Protein AF-A0A255T5R3-F1 (afdb_monomer_lite)

Radius of gyration: 58.47 Å; chains: 1; bounding box: 86×61×222 Å

Sequence (397 aa):
MGFFGFKSSKEVEEEKQRAAEQAKREVIQQNYTNLSNLSKGSQVNFAIPFFDVFDPRLQDYGVPVSVHGTIVYSIEDMDLFHSVNKNEAFSDETFQQKLRGTVTKFVKGVVTNAPTDAQIPVVQLERKILEISNLIQQYVKPQVEQLFGITVRQLDITRMNIDKESRGYRELKALTADLERERVMAQHNAQISNFNLQNDLNQEQLKMQSTLNLDTMKRQQEMQLGGQEQIQDMNLENQRETMRIQREEMQRASRLQTEQTFLGAHQANLSAGVLNNATDNGINAFRQQTQMGASMGLGAAPQMPGMGGAPQMPGMQMKQATPQVSYMVGVNGQQAGPFDWNQLQQLVSQGQLTQQTYVWKQGMPNWAFAGQVQELQPLFMNAAPPQMPGMPPMPGV

Foldseek 3Di:
DDDPDDDDPVRVVVVVVVVVVVVVVVLVVVVVVVLVVLQVKDKAKAKAAWDFAAAPVGRPFTWTKIFIKMWIWHQPDPPLLCVLVVPDSDDVVVVSVVLRVLLNVLLVVLRNCCCPPVVDQPLCCQVPQVVSLVSSCVRVQVVSCNNRVIHTPDIHTPDMDIPCVGPRNVVSVVVVVVVVVVVVVVVVVVVVVVVVVVVVVVVVVVVVVVVVVVVVVVVVVVVVVVVVVVVVVVVVVVVVVVVVVVVVVVVVVVVVVVVVVVVVVVVVVVPPPDDDDDDDDDDDDDDDDDDDDDDDDDDDDDDDDDDDDDDDDPDPDPPPPPPQWFKWWQFPNDIDDSDGPVRLLVCLQVVRQDQQIWMDTPPDPDTDRLVPPPVNVVSHVPRDPDDPDDDDDDDDD

pLDDT: mean 75.39, std 18.92, range [32.25, 95.31]

Secondary structure (DSSP, 8-state):
--------HHHHHHHHHHHHHHHHHHHHHHHHHHHHHHTT-EEEEEEEEEEEEEETTEEEEEEEEEEEEEEEEE---HHHHHHHTTTS---HHHHHHHHHHHHHHHHHHHHHHHHHHS---GGGTTT-HHHHHHHHHHHHHHHHHHHHT-EEEEEEEEEEEE-TTSHHHHHHHHHHHHHHHHHHHHHHHHHHHHHHHHHHHHHHHHHHHHHHHHHHHHHHHHHHHHHHHHHHHHHHHHHHHHHHHHHHHHHHHHHHHHHHHHHHHHHHHHTTTS--------------------------------------PPP-----------EEEEETTEEEEEE-HHHHHHHHHTTSS-TTSEEEETT-SS-EEGGG-GGGHHHHHSPPPPPPPPPPPPPP-

Structure (mmCIF, N/CA/C/O backbone):
data_AF-A0A255T5R3-F1
#
_entry.id   AF-A0A255T5R3-F1
#
loop_
_atom_site.group_PDB
_atom_site.id
_atom_site.type_symbol
_atom_site.label_atom_id
_atom_site.label_alt_id
_atom_site.label_comp_id
_atom_site.label_asym_id
_atom_site.label_entity_id
_atom_site.label_seq_id
_atom_site.pdbx_PDB_ins_code
_atom_site.Cartn_x
_atom_site.Cartn_y
_atom_site.Cartn_z
_atom_site.occupancy
_atom_site.B_iso_or_equiv
_atom_site.auth_seq_id
_atom_site.auth_comp_id
_atom_site.auth_asym_id
_atom_site.auth_atom_id
_atom_site.pdbx_PDB_model_num
ATOM 1 N N . MET A 1 1 ? -40.273 9.808 77.978 1.00 41.47 1 MET A N 1
ATOM 2 C CA . MET A 1 1 ? -40.564 8.429 77.534 1.00 41.47 1 MET A CA 1
ATOM 3 C C . MET A 1 1 ? -40.669 8.437 76.018 1.00 41.47 1 MET A C 1
ATOM 5 O O . MET A 1 1 ? -41.679 8.888 75.497 1.00 41.47 1 MET A O 1
ATOM 9 N N . GLY A 1 2 ? -39.600 8.058 75.315 1.00 43.91 2 GLY A N 1
ATOM 10 C CA . GLY A 1 2 ? -39.631 7.886 73.861 1.00 43.91 2 GLY A CA 1
ATOM 11 C C . GLY A 1 2 ? -40.137 6.485 73.541 1.00 43.91 2 GLY A C 1
ATOM 12 O O . GLY A 1 2 ? -39.499 5.508 73.926 1.00 43.91 2 GLY A O 1
ATOM 13 N N . PHE A 1 3 ? -41.300 6.389 72.903 1.00 44.16 3 PHE A N 1
ATOM 14 C CA . PHE A 1 3 ? -41.870 5.130 72.433 1.00 44.16 3 PHE A CA 1
ATOM 15 C C . PHE A 1 3 ? -41.009 4.590 71.281 1.00 44.16 3 PHE A C 1
ATOM 17 O O . PHE A 1 3 ? -41.102 5.064 70.152 1.00 44.16 3 PHE A O 1
ATOM 24 N N . PHE A 1 4 ? -40.149 3.612 71.571 1.00 50.88 4 PHE A N 1
ATOM 25 C CA . PHE A 1 4 ? -39.500 2.785 70.553 1.00 50.88 4 PHE A CA 1
ATOM 26 C C . PHE A 1 4 ? -40.568 1.879 69.927 1.00 50.88 4 PHE A C 1
ATOM 28 O O . PHE A 1 4 ? -40.928 0.841 70.481 1.00 50.88 4 PHE A O 1
ATOM 35 N N . GLY A 1 5 ? -41.122 2.312 68.794 1.00 50.47 5 GLY A N 1
ATOM 36 C CA . GLY A 1 5 ? -42.023 1.505 67.979 1.00 50.47 5 GLY A CA 1
ATOM 37 C C . GLY A 1 5 ? -41.254 0.357 67.332 1.00 50.47 5 GLY A C 1
ATOM 38 O O . GLY A 1 5 ? -40.538 0.559 66.354 1.00 50.47 5 GLY A O 1
ATOM 39 N N . PHE A 1 6 ? -41.386 -0.847 67.885 1.00 57.34 6 PHE A N 1
ATOM 40 C CA . PHE A 1 6 ? -40.945 -2.072 67.226 1.00 57.34 6 PHE A CA 1
ATOM 41 C C . PHE A 1 6 ? -41.827 -2.293 65.989 1.00 57.34 6 PHE A C 1
ATOM 43 O O . PHE A 1 6 ? -42.991 -2.667 66.119 1.00 57.34 6 PHE A O 1
ATOM 50 N N . LYS A 1 7 ? -41.284 -2.022 64.795 1.00 60.62 7 LYS A N 1
ATOM 51 C CA . LYS A 1 7 ? -41.927 -2.367 63.517 1.00 60.62 7 LYS A CA 1
ATOM 52 C C . LYS A 1 7 ? -42.211 -3.873 63.480 1.00 60.62 7 LYS A C 1
ATOM 54 O O . LYS A 1 7 ? -41.369 -4.678 63.884 1.00 60.62 7 LYS A O 1
ATOM 59 N N . SER A 1 8 ? -43.391 -4.255 62.998 1.00 67.06 8 SER A N 1
ATOM 60 C CA . SER A 1 8 ? -43.783 -5.663 62.853 1.00 67.06 8 SER A CA 1
ATOM 61 C C . SER A 1 8 ? -42.854 -6.381 61.866 1.00 67.06 8 SER A C 1
ATOM 63 O O . SER A 1 8 ? -42.450 -5.781 60.870 1.00 67.06 8 SER A O 1
ATOM 65 N N . SER A 1 9 ? -42.544 -7.672 62.076 1.00 66.56 9 SER A N 1
ATOM 66 C CA . SER A 1 9 ? -41.743 -8.455 61.107 1.00 66.56 9 SER A CA 1
ATOM 67 C C . SER A 1 9 ? -42.295 -8.345 59.683 1.00 66.56 9 SER A C 1
ATOM 69 O O . SER A 1 9 ? -41.513 -8.223 58.749 1.00 66.56 9 SER A O 1
ATOM 71 N N . LYS A 1 10 ? -43.625 -8.266 59.524 1.00 69.44 10 LYS A N 1
ATOM 72 C CA . LYS A 1 10 ? -44.274 -8.072 58.218 1.00 69.44 10 LYS A CA 1
ATOM 73 C C . LYS A 1 10 ? -44.004 -6.698 57.593 1.00 69.44 10 LYS A C 1
ATOM 75 O O . LYS A 1 10 ? -43.832 -6.617 56.384 1.00 69.44 10 LYS A O 1
ATOM 80 N N . GLU A 1 11 ? -43.930 -5.631 58.391 1.00 71.50 11 GLU A N 1
ATOM 81 C CA . GLU A 1 11 ? -43.608 -4.284 57.890 1.00 71.50 11 GLU A CA 1
ATOM 82 C C . GLU A 1 11 ? -42.143 -4.174 57.469 1.00 71.50 11 GLU A C 1
ATOM 84 O O . GLU A 1 11 ? -41.847 -3.565 56.447 1.00 71.50 11 GLU A O 1
ATOM 89 N N . VAL A 1 12 ? -41.225 -4.796 58.216 1.00 73.31 12 VAL A N 1
ATOM 90 C CA . VAL A 1 12 ? -39.796 -4.836 57.856 1.00 73.31 12 VAL A CA 1
ATOM 91 C C . VAL A 1 12 ? -39.578 -5.639 56.569 1.00 73.31 12 VAL A C 1
ATOM 93 O O . VAL A 1 12 ? -38.708 -5.304 55.765 1.00 73.31 12 VAL A O 1
ATOM 96 N N . GLU A 1 13 ? -40.367 -6.691 56.354 1.00 73.62 13 GLU A N 1
ATOM 97 C CA . GLU A 1 13 ? -40.301 -7.524 55.152 1.00 73.62 13 GLU A CA 1
ATOM 98 C C . GLU A 1 13 ? -40.894 -6.816 53.927 1.00 73.62 13 GLU A C 1
ATOM 100 O O . GLU A 1 13 ? -40.269 -6.823 52.867 1.00 73.62 13 GLU A O 1
ATOM 105 N N . GLU A 1 14 ? -42.023 -6.113 54.075 1.00 79.12 14 GLU A N 1
ATOM 106 C CA . GLU A 1 14 ? -42.558 -5.239 53.022 1.00 79.12 14 GLU A CA 1
ATOM 107 C C . GLU A 1 14 ? -41.619 -4.069 52.702 1.00 79.12 14 GLU A C 1
ATOM 109 O O . GLU A 1 14 ? -41.434 -3.737 51.534 1.00 79.12 14 GLU A O 1
ATOM 114 N N . GLU A 1 15 ? -40.994 -3.449 53.704 1.00 78.25 15 GLU A N 1
ATOM 115 C CA . GLU A 1 15 ? -40.035 -2.356 53.506 1.00 78.25 15 GLU A CA 1
ATOM 116 C C . GLU A 1 15 ? -38.777 -2.851 52.775 1.00 78.25 15 GLU A C 1
ATOM 118 O O . GLU A 1 15 ? -38.316 -2.198 51.839 1.00 78.25 15 GLU A O 1
ATOM 123 N N . LYS A 1 16 ? -38.279 -4.054 53.103 1.00 76.19 16 LYS A N 1
ATOM 124 C CA . LYS A 1 16 ? -37.196 -4.716 52.354 1.00 76.19 16 LYS A CA 1
ATOM 125 C C . LYS A 1 16 ? -37.598 -5.073 50.925 1.00 76.19 16 LYS A C 1
ATOM 127 O O . LYS A 1 16 ? -36.781 -4.911 50.022 1.00 76.19 16 LYS A O 1
ATOM 132 N N . GLN A 1 17 ? -38.822 -5.548 50.700 1.00 77.56 17 GLN A N 1
ATOM 133 C CA . GLN A 1 17 ? -39.311 -5.869 49.356 1.00 77.56 17 GLN A CA 1
ATOM 134 C C . GLN A 1 17 ? -39.477 -4.607 48.505 1.00 77.56 17 GLN A C 1
ATOM 136 O O . GLN A 1 17 ? -39.008 -4.585 47.370 1.00 77.56 17 GLN A O 1
ATOM 141 N N . ARG A 1 18 ? -40.041 -3.529 49.065 1.00 80.50 18 ARG A N 1
ATOM 142 C CA . ARG A 1 18 ? -40.156 -2.228 48.389 1.00 80.50 18 ARG A CA 1
ATOM 143 C C . ARG A 1 18 ? -38.785 -1.613 48.115 1.00 80.50 18 ARG A C 1
ATOM 145 O O . ARG A 1 18 ? -38.578 -1.112 47.017 1.00 80.50 18 ARG A O 1
ATOM 152 N N . ALA A 1 19 ? -37.837 -1.709 49.048 1.00 77.75 19 ALA A N 1
ATOM 153 C CA . ALA A 1 19 ? -36.460 -1.258 48.839 1.00 77.75 19 ALA A CA 1
ATOM 154 C C . ALA A 1 19 ? -35.737 -2.085 47.763 1.00 77.75 19 ALA A C 1
ATOM 156 O O . ALA A 1 19 ? -35.047 -1.525 46.917 1.00 77.75 19 ALA A O 1
ATOM 157 N N . ALA A 1 20 ? -35.928 -3.408 47.735 1.00 73.62 20 ALA A N 1
ATOM 158 C CA . ALA A 1 20 ? -35.372 -4.271 46.693 1.00 73.62 20 ALA A CA 1
ATOM 159 C C . ALA A 1 20 ? -36.004 -4.001 45.317 1.00 73.62 20 ALA A C 1
ATOM 161 O O . ALA A 1 20 ? -35.318 -4.056 44.298 1.00 73.62 20 ALA A O 1
ATOM 162 N N . GLU A 1 21 ? -37.301 -3.698 45.267 1.00 77.38 21 GLU A N 1
ATOM 163 C CA . GLU A 1 21 ? -38.002 -3.352 44.031 1.00 77.38 21 GLU A CA 1
ATOM 164 C C . GLU A 1 21 ? -37.617 -1.952 43.529 1.00 77.38 21 GLU A C 1
ATOM 166 O O . GLU A 1 21 ? -37.413 -1.770 42.331 1.00 77.38 21 GLU A O 1
ATOM 171 N N . GLN A 1 22 ? -37.435 -0.985 44.432 1.00 77.62 22 GLN A N 1
ATOM 172 C CA . GLN A 1 22 ? -36.898 0.341 44.119 1.00 77.62 22 GLN A CA 1
ATOM 173 C C . GLN A 1 22 ? -35.455 0.254 43.626 1.00 77.62 22 GLN A C 1
ATOM 175 O O . GLN A 1 22 ? -35.165 0.804 42.573 1.00 77.62 22 GLN A O 1
ATOM 180 N N . ALA A 1 23 ? -34.594 -0.524 44.285 1.00 68.62 23 ALA A N 1
ATOM 181 C CA . ALA A 1 23 ? -33.227 -0.762 43.826 1.00 68.62 23 ALA A CA 1
ATOM 182 C C . ALA A 1 23 ? -33.202 -1.443 42.448 1.00 68.62 23 ALA A C 1
ATOM 184 O O . ALA A 1 23 ? -32.437 -1.046 41.575 1.00 68.62 23 ALA A O 1
ATOM 185 N N . LYS A 1 24 ? -34.082 -2.425 42.195 1.00 69.75 24 LYS A N 1
ATOM 186 C CA . LYS A 1 24 ? -34.237 -3.018 40.855 1.00 69.75 24 LYS A CA 1
ATOM 187 C C . LYS A 1 24 ? -34.672 -1.980 39.822 1.00 69.75 24 LYS A C 1
ATOM 189 O O . LYS A 1 24 ? -34.120 -1.964 38.728 1.00 69.75 24 LYS A O 1
ATOM 194 N N . ARG A 1 25 ? -35.642 -1.120 40.147 1.00 73.25 25 ARG A N 1
ATOM 195 C CA . ARG A 1 25 ? -36.119 -0.060 39.245 1.00 73.25 25 ARG A CA 1
ATOM 196 C C . ARG A 1 25 ? -35.052 0.999 38.995 1.00 73.25 25 ARG A C 1
ATOM 198 O O . ARG A 1 25 ? -34.895 1.391 37.849 1.00 73.25 25 ARG A O 1
ATOM 205 N N . GLU A 1 26 ? -34.292 1.401 40.007 1.00 71.12 26 GLU A N 1
ATOM 206 C CA . GLU A 1 26 ? -33.163 2.326 39.870 1.00 71.12 26 GLU A CA 1
ATOM 207 C C . GLU A 1 26 ? -32.053 1.734 39.007 1.00 71.12 26 GLU A C 1
ATOM 209 O O . GLU A 1 26 ? -31.579 2.413 38.105 1.00 71.12 26 GLU A O 1
ATOM 214 N N . VAL A 1 27 ? -31.690 0.462 39.198 1.00 66.38 27 VAL A N 1
ATOM 215 C CA . VAL A 1 27 ? -30.711 -0.229 38.340 1.00 66.38 27 VAL A CA 1
ATOM 216 C C . VAL A 1 27 ? -31.207 -0.295 36.896 1.00 66.38 27 VAL A C 1
ATOM 218 O O . VAL A 1 27 ? -30.463 0.000 35.965 1.00 66.38 27 VAL A O 1
ATOM 221 N N . ILE A 1 28 ? -32.482 -0.626 36.692 1.00 65.25 28 ILE A N 1
ATOM 222 C CA . ILE A 1 28 ? -33.109 -0.641 35.368 1.00 65.25 28 ILE A CA 1
ATOM 223 C C . ILE A 1 28 ? -33.108 0.768 34.747 1.00 65.25 28 ILE A C 1
ATOM 225 O O . ILE A 1 28 ? -32.787 0.925 33.573 1.00 65.25 28 ILE A O 1
ATOM 229 N N . GLN A 1 29 ? -33.421 1.806 35.520 1.00 63.66 29 GLN A N 1
ATOM 230 C CA . GLN A 1 29 ? -33.490 3.191 35.056 1.00 63.66 29 GLN A CA 1
ATOM 231 C C . GLN A 1 29 ? -32.097 3.775 34.776 1.00 63.66 29 GLN A C 1
ATOM 233 O O . GLN A 1 29 ? -31.914 4.463 33.772 1.00 63.66 29 GLN A O 1
ATOM 238 N N . GLN A 1 30 ? -31.094 3.443 35.591 1.00 60.41 30 GLN A N 1
ATOM 239 C CA . GLN A 1 30 ? -29.686 3.741 35.326 1.00 60.41 30 GLN A CA 1
ATOM 240 C C . GLN A 1 30 ? -29.208 3.035 34.057 1.00 60.41 30 GLN A C 1
ATOM 242 O O . GLN A 1 30 ? -28.587 3.679 33.212 1.00 60.41 30 GLN A O 1
ATOM 247 N N . ASN A 1 31 ? -29.579 1.766 33.860 1.00 59.78 31 ASN A N 1
ATOM 248 C CA . ASN A 1 31 ? -29.312 1.054 32.613 1.00 59.78 31 ASN A CA 1
ATOM 249 C C . ASN A 1 31 ? -29.943 1.784 31.419 1.00 59.78 31 ASN A C 1
ATOM 251 O O . ASN A 1 31 ? -29.229 2.099 30.475 1.00 59.78 31 ASN A O 1
ATOM 255 N N . TYR A 1 32 ? -31.224 2.165 31.473 1.00 56.28 32 TYR A N 1
ATOM 256 C CA . TYR A 1 32 ? -31.869 2.927 30.392 1.00 56.28 32 TYR A CA 1
ATOM 257 C C . TYR A 1 32 ? -31.222 4.295 30.131 1.00 56.28 32 TYR A C 1
ATOM 259 O O . TYR A 1 32 ? -31.117 4.716 28.979 1.00 56.28 32 TYR A O 1
ATOM 267 N N . THR A 1 33 ? -30.755 4.985 31.172 1.00 58.00 33 THR A N 1
ATOM 268 C CA . THR A 1 33 ? -30.115 6.303 31.037 1.00 58.00 33 THR A CA 1
ATOM 269 C C . THR A 1 33 ? -28.736 6.178 30.384 1.00 58.00 33 THR A C 1
ATOM 271 O O . THR A 1 33 ? -28.434 6.919 29.446 1.00 58.00 33 THR A O 1
ATOM 274 N N . ASN A 1 34 ? -27.937 5.189 30.795 1.00 55.66 34 ASN A N 1
ATOM 275 C CA . ASN A 1 34 ? -26.654 4.860 30.167 1.00 55.66 34 ASN A CA 1
ATOM 276 C C . ASN A 1 34 ? -26.845 4.416 28.706 1.00 55.66 34 ASN A C 1
ATOM 278 O O . ASN A 1 34 ? -26.139 4.887 27.816 1.00 55.66 34 ASN A O 1
ATOM 282 N N . LEU A 1 35 ? -27.872 3.607 28.431 1.00 54.34 35 LEU A N 1
ATOM 283 C CA . LEU A 1 35 ? -28.229 3.160 27.080 1.00 54.34 35 LEU A CA 1
ATOM 284 C C . LEU A 1 35 ? -28.692 4.322 26.180 1.00 54.34 35 LEU A C 1
ATOM 286 O O . LEU A 1 35 ? -28.415 4.323 24.981 1.00 54.34 35 LEU A O 1
ATOM 290 N N . SER A 1 36 ? -29.319 5.360 26.746 1.00 52.12 36 SER A N 1
ATOM 291 C CA . SER A 1 36 ? -29.690 6.569 25.995 1.00 52.12 36 SER A CA 1
ATOM 292 C C . SER A 1 36 ? -28.469 7.352 25.491 1.00 52.12 36 SER A C 1
ATOM 294 O O . SER A 1 36 ? -28.511 7.902 24.390 1.00 52.12 36 SER A O 1
ATOM 296 N N . ASN A 1 37 ? -27.348 7.333 26.223 1.00 51.81 37 ASN A N 1
ATOM 297 C CA . ASN A 1 37 ? -26.081 7.889 25.743 1.00 51.81 37 ASN A CA 1
ATOM 298 C C . ASN A 1 37 ? -25.418 6.982 24.688 1.00 51.81 37 ASN A C 1
ATOM 300 O O . ASN A 1 37 ? -24.871 7.509 23.721 1.00 51.81 37 ASN A O 1
ATOM 304 N N . LEU A 1 38 ? -25.555 5.649 24.787 1.00 54.16 38 LEU A N 1
ATOM 305 C CA . LEU A 1 38 ? -25.103 4.711 23.739 1.00 54.16 38 LEU A CA 1
ATOM 306 C C . LEU A 1 38 ? -25.875 4.866 22.416 1.00 54.16 38 LEU A C 1
ATOM 308 O O . LEU A 1 38 ? -25.326 4.599 21.345 1.00 54.16 38 LEU A O 1
ATOM 312 N N . SER A 1 39 ? -27.131 5.323 22.463 1.00 52.06 39 SER A N 1
ATOM 313 C CA . SER A 1 39 ? -27.951 5.548 21.261 1.00 52.06 39 SER A CA 1
ATOM 314 C C . SER A 1 39 ? -27.416 6.668 20.351 1.00 52.06 39 SER A C 1
ATOM 316 O O . SER A 1 39 ? -27.692 6.674 19.153 1.00 52.06 39 SER A O 1
ATOM 318 N N . LYS A 1 40 ? -26.594 7.589 20.883 1.00 58.75 40 LYS A N 1
ATOM 319 C CA . LYS A 1 40 ? -25.986 8.701 20.125 1.00 58.75 40 LYS A CA 1
ATOM 320 C C . LYS A 1 40 ? -24.628 8.367 19.495 1.00 58.75 40 LYS A C 1
ATOM 322 O O . LYS A 1 40 ? -24.099 9.187 18.749 1.00 58.75 40 LYS A O 1
ATOM 327 N N . GLY A 1 41 ? -24.100 7.168 19.744 1.00 69.38 41 GLY A N 1
ATOM 328 C CA . GLY A 1 41 ? -22.790 6.727 19.271 1.00 69.38 41 GLY A CA 1
ATOM 329 C C . GLY A 1 41 ? -21.752 6.754 20.391 1.00 69.38 41 GLY A C 1
ATOM 330 O O . GLY A 1 41 ? -21.313 7.820 20.814 1.00 69.38 41 GLY A O 1
ATOM 331 N N . SER A 1 42 ? -21.344 5.571 20.846 1.00 84.06 42 SER A N 1
ATOM 332 C CA . SER A 1 42 ? -20.272 5.391 21.825 1.00 84.06 42 SER A CA 1
ATOM 333 C C . SER A 1 42 ? -18.965 5.032 21.129 1.00 84.06 42 SER A C 1
ATOM 335 O O . SER A 1 42 ? -18.936 4.271 20.160 1.00 84.06 42 SER A O 1
ATOM 337 N N . GLN A 1 43 ? -17.866 5.573 21.649 1.00 87.69 43 GLN A N 1
ATOM 338 C CA . GLN A 1 43 ? -16.523 5.358 21.127 1.00 87.69 43 GLN A CA 1
ATOM 339 C C . GLN A 1 43 ? -15.711 4.493 22.092 1.00 87.69 43 GLN A C 1
ATOM 341 O O . GLN A 1 43 ? -15.598 4.806 23.275 1.00 87.69 43 GLN A O 1
ATOM 346 N N . VAL A 1 44 ? -15.080 3.437 21.576 1.00 90.69 44 VAL A N 1
ATOM 347 C CA . VAL A 1 44 ? -14.133 2.610 22.331 1.00 90.69 44 VAL A CA 1
ATOM 348 C C . VAL A 1 44 ? -12.794 2.592 21.611 1.00 90.69 44 VAL A C 1
ATOM 350 O O . VAL A 1 44 ? -12.691 2.231 20.441 1.00 90.69 44 VAL A O 1
ATOM 353 N N . ASN A 1 45 ? -11.742 2.955 22.339 1.00 92.75 45 ASN A N 1
ATOM 354 C CA . ASN A 1 45 ? -10.374 2.831 21.855 1.00 92.75 45 ASN A CA 1
ATOM 355 C C . ASN A 1 45 ? -9.839 1.436 22.188 1.00 92.75 45 ASN A C 1
ATOM 357 O O . ASN A 1 45 ? -10.068 0.912 23.286 1.00 92.75 45 ASN A O 1
ATOM 361 N N . PHE A 1 46 ? -9.107 0.848 21.248 1.00 93.81 46 PHE A N 1
ATOM 362 C CA . PHE A 1 46 ? -8.417 -0.421 21.426 1.00 93.81 46 PHE A CA 1
ATOM 363 C C . PHE A 1 46 ? -6.948 -0.285 21.023 1.00 93.81 46 PHE A C 1
ATOM 365 O O . PHE A 1 46 ? -6.575 0.492 20.142 1.00 93.81 46 PHE A O 1
ATOM 372 N N . ALA A 1 47 ? -6.101 -1.040 21.712 1.00 94.25 47 ALA A N 1
ATOM 373 C CA . ALA A 1 47 ? -4.669 -1.065 21.481 1.00 94.25 47 ALA A CA 1
ATOM 374 C C . ALA A 1 47 ? -4.195 -2.510 21.550 1.00 94.25 47 ALA A C 1
ATOM 376 O O . ALA A 1 47 ? -4.466 -3.219 22.521 1.00 94.25 47 ALA A O 1
ATOM 377 N N . ILE A 1 48 ? -3.487 -2.925 20.512 1.00 95.12 48 ILE A N 1
ATOM 378 C CA . ILE A 1 48 ? -2.856 -4.227 20.410 1.00 95.12 48 ILE A CA 1
ATOM 379 C C . ILE A 1 48 ? -1.369 -3.996 20.679 1.00 95.12 48 ILE A C 1
ATOM 381 O O . ILE A 1 48 ? -0.731 -3.272 19.905 1.00 95.12 48 ILE A O 1
ATOM 385 N N . PRO A 1 49 ? -0.818 -4.547 21.779 1.00 93.81 49 PRO A N 1
ATOM 386 C CA . PRO A 1 49 ? 0.611 -4.454 22.058 1.00 93.81 49 PRO A CA 1
ATOM 387 C C . PRO A 1 49 ? 1.405 -5.167 20.961 1.00 93.81 49 PRO A C 1
ATOM 389 O O . PRO A 1 49 ? 0.819 -5.881 20.153 1.00 93.81 49 PRO A O 1
ATOM 392 N N . PHE A 1 50 ? 2.727 -4.997 20.949 1.00 94.75 50 PHE A N 1
ATOM 393 C CA . PHE A 1 50 ? 3.583 -5.640 19.954 1.00 94.75 50 PHE A CA 1
ATOM 394 C C . PHE A 1 50 ? 3.323 -7.149 19.858 1.00 94.75 50 PHE A C 1
ATOM 396 O O . PHE A 1 50 ? 3.339 -7.865 20.861 1.00 94.75 50 PHE A O 1
ATOM 403 N N . PHE A 1 51 ? 3.065 -7.610 18.639 1.00 94.88 51 PHE A N 1
ATOM 404 C CA . PHE A 1 51 ? 2.926 -9.016 18.287 1.00 94.88 51 PHE A CA 1
ATOM 405 C C . PHE A 1 51 ? 3.652 -9.293 16.975 1.00 94.88 51 PHE A C 1
ATOM 407 O O . PHE A 1 51 ? 3.816 -8.392 16.153 1.00 94.88 51 PHE A O 1
ATOM 414 N N . ASP A 1 52 ? 4.066 -10.540 16.782 1.00 93.19 52 ASP A N 1
ATOM 415 C CA . ASP A 1 52 ? 4.833 -10.918 15.603 1.00 93.19 52 ASP A CA 1
ATOM 416 C C . ASP A 1 52 ? 3.931 -11.102 14.380 1.00 93.19 52 ASP A C 1
ATOM 418 O O . ASP A 1 52 ? 2.913 -11.803 14.417 1.00 93.19 52 ASP A O 1
ATOM 422 N N . VAL A 1 53 ? 4.336 -10.461 13.287 1.00 93.44 53 VAL A N 1
ATOM 423 C CA . VAL A 1 53 ? 3.767 -10.612 11.950 1.00 93.44 53 VAL A CA 1
ATOM 424 C C . VAL A 1 53 ? 4.848 -11.178 11.037 1.00 93.44 53 VAL A C 1
ATOM 426 O O . VAL A 1 53 ? 5.987 -10.707 11.047 1.00 93.44 53 VAL A O 1
ATOM 429 N N . PHE A 1 54 ? 4.489 -12.186 10.246 1.00 91.50 54 PHE A N 1
ATOM 430 C CA . PHE A 1 54 ? 5.416 -12.902 9.375 1.00 91.50 54 PHE A CA 1
ATOM 431 C C . PHE A 1 54 ? 5.158 -12.547 7.913 1.00 91.50 54 PHE A C 1
ATOM 433 O O . PHE A 1 54 ? 4.010 -12.462 7.476 1.00 91.50 54 PHE A O 1
ATOM 440 N N . ASP A 1 55 ? 6.229 -12.337 7.150 1.00 89.81 55 ASP A N 1
ATOM 441 C CA . ASP A 1 55 ? 6.140 -12.149 5.703 1.00 89.81 55 ASP A CA 1
ATOM 442 C C . ASP A 1 55 ? 6.176 -13.532 5.023 1.00 89.81 55 ASP A C 1
ATOM 444 O O . ASP A 1 55 ? 7.043 -14.341 5.366 1.00 89.81 55 ASP A O 1
ATOM 448 N N . PRO A 1 56 ? 5.306 -13.829 4.039 1.00 88.69 56 PRO A N 1
ATOM 449 C CA . PRO A 1 56 ? 5.302 -15.118 3.345 1.00 88.69 56 PRO A CA 1
ATOM 450 C C . PRO A 1 56 ? 6.651 -15.477 2.716 1.00 88.69 56 PRO A C 1
ATOM 452 O O . PRO A 1 56 ? 6.961 -16.655 2.558 1.00 88.69 56 PRO A O 1
ATOM 455 N N . ARG A 1 57 ? 7.450 -14.462 2.363 1.00 86.56 57 ARG A N 1
ATOM 456 C CA . ARG A 1 57 ? 8.772 -14.619 1.746 1.00 86.56 57 ARG A CA 1
ATOM 457 C C . ARG A 1 57 ? 9.859 -14.985 2.757 1.00 86.56 57 ARG A C 1
ATOM 459 O O . ARG A 1 57 ? 10.909 -15.469 2.352 1.00 86.56 57 ARG A O 1
ATOM 466 N N . LEU A 1 58 ? 9.629 -14.732 4.047 1.00 85.31 58 LEU A N 1
ATOM 467 C CA . LEU A 1 58 ? 10.588 -14.994 5.116 1.00 85.31 58 LEU A CA 1
ATOM 468 C C . LEU A 1 58 ? 9.847 -15.321 6.423 1.00 85.31 58 LEU A C 1
ATOM 470 O O . LEU A 1 58 ? 9.686 -14.478 7.305 1.00 85.31 58 LEU A O 1
ATOM 474 N N . GLN A 1 59 ? 9.396 -16.570 6.533 1.00 82.06 59 GLN A N 1
ATOM 475 C CA . GLN A 1 59 ? 8.557 -17.033 7.645 1.00 82.06 59 GLN A CA 1
ATOM 476 C C . GLN A 1 59 ? 9.327 -17.234 8.958 1.00 82.06 59 GLN A C 1
ATOM 478 O O . GLN A 1 59 ? 8.718 -17.261 10.022 1.00 82.06 59 GLN A O 1
ATOM 483 N N . ASP A 1 60 ? 10.657 -17.325 8.909 1.00 85.62 60 ASP A N 1
ATOM 484 C CA . ASP A 1 60 ? 11.486 -17.560 10.100 1.00 85.62 60 ASP A CA 1
ATOM 485 C C . ASP A 1 60 ? 11.683 -16.301 10.961 1.00 85.62 60 ASP A C 1
ATOM 487 O O . ASP A 1 60 ? 12.139 -16.377 12.103 1.00 85.62 60 ASP A O 1
ATOM 491 N N . TYR A 1 61 ? 11.353 -15.124 10.420 1.00 87.31 61 TYR A N 1
ATOM 492 C CA . TYR A 1 61 ? 11.618 -13.839 11.054 1.00 87.31 61 TYR A CA 1
ATOM 493 C C . TYR A 1 61 ? 10.320 -13.076 11.311 1.00 87.31 61 TYR A C 1
ATOM 495 O O . TYR A 1 61 ? 9.786 -12.398 10.433 1.00 87.31 61 TYR A O 1
ATOM 503 N N . GLY A 1 62 ? 9.845 -13.149 12.554 1.00 90.56 62 GLY A N 1
ATOM 504 C CA . GLY A 1 62 ? 8.737 -12.330 13.033 1.00 90.56 62 GLY A CA 1
ATOM 505 C C . GLY A 1 62 ? 9.147 -10.866 13.161 1.00 90.56 62 GLY A C 1
ATOM 506 O O . GLY A 1 62 ? 10.220 -10.548 13.685 1.00 90.56 62 GLY A O 1
ATOM 507 N N . VAL A 1 63 ? 8.296 -9.968 12.670 1.00 93.38 63 VAL A N 1
ATOM 508 C CA . VAL A 1 63 ? 8.438 -8.528 12.887 1.00 93.38 63 VAL A CA 1
ATOM 509 C C . VAL A 1 63 ? 7.417 -8.086 13.928 1.00 93.38 63 VAL A C 1
ATOM 511 O O . VAL A 1 63 ? 6.217 -8.256 13.692 1.00 93.38 63 VAL A O 1
ATOM 514 N N . PRO A 1 64 ? 7.852 -7.471 15.038 1.00 94.38 64 PRO A N 1
ATOM 515 C CA . PRO A 1 64 ? 6.937 -6.918 16.019 1.00 94.38 64 PRO A CA 1
ATOM 516 C C . PRO A 1 64 ? 6.167 -5.726 15.442 1.00 94.38 64 PRO A C 1
ATOM 518 O O . PRO A 1 64 ? 6.752 -4.716 15.035 1.00 94.38 64 PRO A O 1
ATOM 521 N N . VAL A 1 65 ? 4.840 -5.821 15.453 1.00 94.19 65 VAL A N 1
ATOM 522 C CA . VAL A 1 65 ? 3.916 -4.761 15.033 1.00 94.19 65 VAL A CA 1
ATOM 523 C C . VAL A 1 65 ? 2.939 -4.460 16.164 1.00 94.19 65 VAL A C 1
ATOM 525 O O . VAL A 1 65 ? 2.435 -5.372 16.817 1.00 94.19 65 VAL A O 1
ATOM 528 N N . SER A 1 66 ? 2.651 -3.182 16.403 1.00 94.69 66 SER A N 1
ATOM 529 C CA . SER A 1 66 ? 1.570 -2.736 17.283 1.00 94.69 66 SER A CA 1
ATOM 530 C C . SER A 1 66 ? 0.512 -1.968 16.498 1.00 94.69 66 SER A C 1
ATOM 532 O O . SER A 1 66 ? 0.796 -1.309 15.493 1.00 94.69 66 SER A O 1
ATOM 534 N N . VAL A 1 67 ? -0.739 -2.066 16.947 1.00 95.31 67 VAL A N 1
ATOM 535 C CA . VAL A 1 67 ? -1.892 -1.480 16.254 1.00 95.31 67 VAL A CA 1
ATOM 536 C C . VAL A 1 67 ? -2.766 -0.758 17.263 1.00 95.31 67 VAL A C 1
ATOM 538 O O . VAL A 1 67 ? -3.129 -1.310 18.297 1.00 95.31 67 VAL A O 1
ATOM 541 N N . HIS A 1 68 ? -3.134 0.474 16.952 1.00 93.44 68 HIS A N 1
ATOM 542 C CA . HIS A 1 68 ? -4.032 1.298 17.743 1.00 93.44 68 HIS A CA 1
ATOM 543 C C . HIS A 1 68 ? -5.183 1.753 16.865 1.00 93.44 68 HIS A C 1
ATOM 545 O O . HIS A 1 68 ? -4.971 2.205 15.738 1.00 93.44 68 HIS A O 1
ATOM 551 N N . GLY A 1 69 ? -6.393 1.671 17.395 1.00 93.62 69 GLY A N 1
ATOM 552 C CA . GLY A 1 69 ? -7.578 2.048 16.654 1.00 93.62 69 GLY A CA 1
ATOM 553 C C . GLY A 1 69 ? -8.744 2.398 17.550 1.00 93.62 69 GLY A C 1
ATOM 554 O O . GLY A 1 69 ? -8.687 2.328 18.784 1.00 93.62 69 GLY A O 1
ATOM 555 N N . THR A 1 70 ? -9.815 2.780 16.883 1.00 92.06 70 THR A N 1
ATOM 556 C CA . THR A 1 70 ? -11.041 3.232 17.508 1.00 92.06 70 THR A CA 1
ATOM 557 C C . THR A 1 70 ? -12.217 2.597 16.789 1.00 92.06 70 THR A C 1
ATOM 559 O O . THR A 1 70 ? -12.251 2.521 15.561 1.00 92.06 70 THR A O 1
ATOM 562 N N . ILE A 1 71 ? -13.190 2.143 17.571 1.00 92.31 71 ILE A N 1
ATOM 563 C CA . ILE A 1 71 ? -14.484 1.693 17.075 1.00 92.31 71 ILE A CA 1
ATOM 564 C C . ILE A 1 71 ? -15.574 2.622 17.603 1.00 92.31 71 ILE A C 1
ATOM 566 O O . ILE A 1 71 ? -15.617 2.931 18.796 1.00 92.31 71 ILE A O 1
ATOM 570 N N . VAL A 1 72 ? -16.446 3.066 16.704 1.00 90.19 72 VAL A N 1
ATOM 571 C CA . VAL A 1 72 ? -17.649 3.837 17.015 1.00 90.19 72 VAL A CA 1
ATOM 572 C C . VAL A 1 72 ? -18.851 2.963 16.704 1.00 90.19 72 VAL A C 1
ATOM 574 O O . VAL A 1 72 ? -19.006 2.471 15.582 1.00 90.19 72 VAL A O 1
ATOM 577 N N . TYR A 1 73 ? -19.709 2.770 17.697 1.00 89.56 73 TYR A N 1
ATOM 578 C CA . TYR A 1 73 ? -20.891 1.927 17.584 1.00 89.56 73 TYR A CA 1
ATOM 579 C C . TYR A 1 73 ? -22.116 2.628 18.162 1.00 89.56 73 TYR A C 1
ATOM 581 O O . TYR A 1 73 ? -22.006 3.497 19.024 1.00 89.56 73 TYR A O 1
ATOM 589 N N . SER A 1 74 ? -23.290 2.239 17.686 1.00 86.38 74 SER A N 1
ATOM 590 C CA . SER A 1 74 ? -24.577 2.671 18.224 1.00 86.38 74 SER A CA 1
ATOM 591 C C . SER A 1 74 ? -25.488 1.467 18.405 1.00 86.38 74 SER A C 1
ATOM 593 O O . SER A 1 74 ? -25.416 0.507 17.637 1.00 86.38 74 SER A O 1
ATOM 595 N N . ILE A 1 75 ? -26.366 1.534 19.399 1.00 84.44 75 ILE A N 1
ATOM 596 C CA . ILE A 1 75 ? -27.447 0.563 19.568 1.00 84.44 75 ILE A CA 1
ATOM 597 C C . ILE A 1 75 ? -28.671 1.139 18.856 1.00 84.44 75 ILE A C 1
ATOM 599 O O . ILE A 1 75 ? -29.287 2.075 19.362 1.00 84.44 75 ILE A O 1
ATOM 603 N N . GLU A 1 76 ? -28.972 0.640 17.657 1.00 79.88 76 GLU A N 1
ATOM 604 C CA . GLU A 1 76 ? -30.197 1.010 16.928 1.00 79.88 76 GLU A CA 1
ATOM 605 C C . GLU A 1 76 ? -31.381 0.131 17.349 1.00 79.88 76 GLU A C 1
ATOM 607 O O . GLU A 1 76 ? -32.473 0.639 17.589 1.00 79.88 76 GLU A O 1
ATOM 612 N N . ASP A 1 77 ? -31.148 -1.177 17.487 1.00 81.19 77 ASP A N 1
ATOM 613 C CA . ASP A 1 77 ? -32.157 -2.158 17.884 1.00 81.19 77 ASP A CA 1
ATOM 614 C C . ASP A 1 77 ? -31.936 -2.595 19.338 1.00 81.19 77 ASP A C 1
ATOM 616 O O . ASP A 1 77 ? -31.067 -3.412 19.662 1.00 81.19 77 ASP A O 1
ATOM 620 N N . MET A 1 78 ? -32.732 -2.007 20.230 1.00 76.81 78 MET A N 1
ATOM 621 C CA . MET A 1 78 ? -32.678 -2.280 21.663 1.00 76.81 78 MET A CA 1
ATOM 622 C C . MET A 1 78 ? -33.130 -3.706 21.997 1.00 76.81 78 MET A C 1
ATOM 624 O O . MET A 1 78 ? -32.570 -4.331 22.898 1.00 76.81 78 MET A O 1
ATOM 628 N N . ASP A 1 79 ? -34.110 -4.243 21.269 1.00 80.31 79 ASP A N 1
ATOM 629 C CA . ASP A 1 79 ? -34.650 -5.578 21.524 1.00 80.31 79 ASP A CA 1
ATOM 630 C C . ASP A 1 79 ? -33.643 -6.650 21.104 1.00 80.31 79 ASP A C 1
ATOM 632 O O . ASP A 1 79 ? -33.394 -7.599 21.857 1.00 80.31 79 ASP A O 1
ATOM 636 N N . LEU A 1 80 ? -32.994 -6.467 19.948 1.00 80.44 80 LEU A N 1
ATOM 637 C CA . LEU A 1 80 ? -31.897 -7.317 19.497 1.00 80.44 80 LEU A CA 1
ATOM 638 C C . LEU A 1 80 ? -30.735 -7.272 20.491 1.00 80.44 80 LEU A C 1
ATOM 640 O O . LEU A 1 80 ? -30.279 -8.331 20.932 1.00 80.44 80 LEU A O 1
ATOM 644 N N . PHE A 1 81 ? -30.308 -6.076 20.903 1.00 80.56 81 PHE A N 1
ATOM 645 C CA . PHE A 1 81 ? -29.237 -5.905 21.883 1.00 80.56 81 PHE A CA 1
ATOM 646 C C . PHE A 1 81 ? -29.558 -6.620 23.196 1.00 80.56 81 PHE A C 1
ATOM 648 O O . PHE A 1 81 ? -28.753 -7.417 23.681 1.00 80.56 81 PHE A O 1
ATOM 655 N N . HIS A 1 82 ? -30.758 -6.406 23.742 1.00 78.75 82 HIS A N 1
ATOM 656 C CA . HIS A 1 82 ? -31.207 -7.090 24.950 1.00 78.75 82 HIS A CA 1
ATOM 657 C C . HIS A 1 82 ? -31.269 -8.600 24.738 1.00 78.75 82 HIS A C 1
ATOM 659 O O . HIS A 1 82 ? -30.928 -9.330 25.658 1.00 78.75 82 HIS A O 1
ATOM 665 N N . SER A 1 83 ? -31.673 -9.080 23.554 1.00 80.81 83 SER A N 1
ATOM 666 C CA . SER A 1 83 ? -31.806 -10.508 23.240 1.00 80.81 83 SER A CA 1
ATOM 667 C C . SER A 1 83 ? -30.485 -11.268 23.173 1.00 80.81 83 SER A C 1
ATOM 669 O O . SER A 1 83 ? -30.421 -12.407 23.640 1.00 80.81 83 SER A O 1
ATOM 671 N N . VAL A 1 84 ? -29.447 -10.631 22.637 1.00 80.25 84 VAL A N 1
ATOM 672 C CA . VAL A 1 84 ? -28.100 -11.195 22.515 1.00 80.25 84 VAL A CA 1
ATOM 673 C C . VAL A 1 84 ? -27.373 -11.123 23.859 1.00 80.25 84 VAL A C 1
ATOM 675 O O . VAL A 1 84 ? -26.661 -12.049 24.242 1.00 80.25 84 VAL A O 1
ATOM 678 N N . ASN A 1 85 ? -27.632 -10.066 24.630 1.00 76.50 85 ASN A N 1
ATOM 679 C CA . ASN A 1 85 ? -26.975 -9.775 25.900 1.00 76.50 85 ASN A CA 1
ATOM 680 C C . ASN A 1 85 ? -27.852 -10.131 27.127 1.00 76.50 85 ASN A C 1
ATOM 682 O O . ASN A 1 85 ? -27.710 -9.545 28.192 1.00 76.50 85 ASN A O 1
ATOM 686 N N . LYS A 1 86 ? -28.773 -11.103 27.035 1.00 68.31 86 LYS A N 1
ATOM 687 C CA . LYS A 1 86 ? -29.739 -11.409 28.124 1.00 68.31 86 LYS A CA 1
ATOM 688 C C . LYS A 1 86 ? -29.118 -11.852 29.455 1.00 68.31 86 LYS A C 1
ATOM 690 O O . LYS A 1 86 ? -29.777 -11.758 30.487 1.00 68.31 86 LYS A O 1
ATOM 695 N N . ASN A 1 87 ? -27.895 -12.379 29.434 1.00 60.75 87 ASN A N 1
ATOM 696 C CA . ASN A 1 87 ? -27.356 -13.193 30.528 1.00 60.75 87 ASN A CA 1
ATOM 697 C C . ASN A 1 87 ? -26.288 -12.507 31.390 1.00 60.75 87 ASN A C 1
ATOM 699 O O . ASN A 1 87 ? -25.771 -13.150 32.302 1.00 60.75 87 ASN A O 1
ATOM 703 N N . GLU A 1 88 ? -25.934 -11.244 31.141 1.00 57.91 88 GLU A N 1
ATOM 704 C CA . GLU A 1 88 ? -24.912 -10.561 31.946 1.00 57.91 88 GLU A CA 1
ATOM 705 C C . GLU A 1 88 ? -25.483 -9.279 32.566 1.00 57.91 88 GLU A C 1
ATOM 707 O O . GLU A 1 88 ? -26.283 -8.562 31.968 1.00 57.91 88 GLU A O 1
ATOM 712 N N . ALA A 1 89 ? -25.104 -9.000 33.811 1.00 50.50 89 ALA A N 1
ATOM 713 C CA . ALA A 1 89 ? -25.380 -7.719 34.442 1.00 50.50 89 ALA A CA 1
ATOM 714 C C . ALA A 1 89 ? -24.427 -6.685 33.826 1.00 50.50 89 ALA A C 1
ATOM 716 O O . ALA A 1 89 ? -23.291 -6.537 34.273 1.00 50.50 89 ALA A O 1
ATOM 717 N N . PHE A 1 90 ? -24.845 -6.027 32.747 1.00 60.38 90 PHE A N 1
ATOM 718 C CA . PHE A 1 90 ? -23.985 -5.079 32.045 1.00 60.38 90 PHE A CA 1
ATOM 719 C C . PHE A 1 90 ? -23.940 -3.738 32.773 1.00 60.38 90 PHE A C 1
ATOM 721 O O . PHE A 1 90 ? -24.901 -2.974 32.749 1.00 60.38 90 PHE A O 1
ATOM 728 N N . SER A 1 91 ? -22.787 -3.431 33.367 1.00 62.38 91 SER A N 1
ATOM 729 C CA . SER A 1 91 ? -22.325 -2.046 33.411 1.00 62.38 91 SER A CA 1
ATOM 730 C C . SER A 1 91 ? -21.759 -1.676 32.036 1.00 62.38 91 SER A C 1
ATOM 732 O O . SER A 1 91 ? -21.181 -2.528 31.353 1.00 62.38 91 SER A O 1
ATOM 734 N N . ASP A 1 92 ? -21.903 -0.411 31.634 1.00 69.81 92 ASP A N 1
ATOM 735 C CA . ASP A 1 92 ? -21.334 0.119 30.383 1.00 69.81 92 ASP A CA 1
ATOM 736 C C . ASP A 1 92 ? -19.833 -0.223 30.259 1.00 69.81 92 ASP A C 1
ATOM 738 O O . ASP A 1 92 ? -19.363 -0.703 29.230 1.00 69.81 92 ASP A O 1
ATOM 742 N N . GLU A 1 93 ? -19.087 -0.135 31.362 1.00 77.06 93 GLU A N 1
ATOM 743 C CA . GLU A 1 93 ? -17.664 -0.487 31.416 1.00 77.06 93 GLU A CA 1
ATOM 744 C C . GLU A 1 93 ? -17.382 -1.966 31.105 1.00 77.06 93 GLU A C 1
ATOM 746 O O . GLU A 1 93 ? -16.453 -2.273 30.354 1.00 77.06 93 GLU A O 1
ATOM 751 N N . THR A 1 94 ? -18.178 -2.896 31.643 1.00 81.19 94 THR A N 1
ATOM 752 C CA . THR A 1 94 ? -17.984 -4.339 31.410 1.00 81.19 94 THR A CA 1
ATOM 753 C C . THR A 1 94 ? -18.238 -4.687 29.946 1.00 81.19 94 THR A C 1
ATOM 755 O O . THR A 1 94 ? -17.461 -5.424 29.329 1.00 81.19 94 THR A O 1
ATOM 758 N N . PHE A 1 95 ? -19.287 -4.100 29.363 1.00 82.81 95 PHE A N 1
ATOM 759 C CA . PHE A 1 95 ? -19.588 -4.235 27.942 1.00 82.81 95 PHE A CA 1
ATOM 760 C C . PHE A 1 95 ? -18.439 -3.703 27.073 1.00 82.81 95 PHE A C 1
ATOM 762 O O . PHE A 1 95 ? -17.934 -4.419 26.205 1.00 82.81 95 PHE A O 1
ATOM 769 N N . GLN A 1 96 ? -17.964 -2.484 27.346 1.00 84.56 96 GLN A N 1
ATOM 770 C CA . GLN A 1 96 ? -16.867 -1.866 26.597 1.00 84.56 96 GLN A CA 1
ATOM 771 C C . GLN A 1 96 ? -15.571 -2.685 26.667 1.00 84.56 96 GLN A C 1
ATOM 773 O O . GLN A 1 96 ? -14.872 -2.804 25.659 1.00 84.56 96 GLN A O 1
ATOM 778 N N . GLN A 1 97 ? -15.250 -3.286 27.817 1.00 87.81 97 GLN A N 1
ATOM 779 C CA . GLN A 1 97 ? -14.083 -4.166 27.957 1.00 87.81 97 GLN A CA 1
ATOM 780 C C . GLN A 1 97 ? -14.222 -5.442 27.117 1.00 87.81 97 GLN A C 1
ATOM 782 O O . GLN A 1 97 ? -13.278 -5.840 26.429 1.00 87.81 97 GLN A O 1
ATOM 787 N N . LYS A 1 98 ? -15.407 -6.060 27.111 1.00 88.38 98 LYS A N 1
ATOM 788 C CA . LYS A 1 98 ? -15.688 -7.259 26.308 1.00 88.38 98 LYS A CA 1
ATOM 789 C C . LYS A 1 98 ? -15.645 -6.966 24.807 1.00 88.38 98 LYS A C 1
ATOM 791 O O . LYS A 1 98 ? -15.024 -7.720 24.047 1.00 88.38 98 LYS A O 1
ATOM 796 N N . LEU A 1 99 ? -16.238 -5.846 24.389 1.00 89.81 99 LEU A N 1
ATOM 797 C CA . LEU A 1 99 ? -16.174 -5.352 23.015 1.00 89.81 99 LEU A CA 1
ATOM 798 C C . LEU A 1 99 ? -14.719 -5.093 22.605 1.00 89.81 99 LEU A C 1
ATOM 800 O O . LEU A 1 99 ? -14.263 -5.629 21.596 1.00 89.81 99 LEU A O 1
ATOM 804 N N . ARG A 1 100 ? -13.953 -4.359 23.426 1.00 92.06 100 ARG A N 1
ATOM 805 C CA . ARG A 1 100 ? -12.524 -4.086 23.196 1.00 92.06 100 ARG A CA 1
ATOM 806 C C . ARG A 1 100 ? -11.720 -5.373 23.027 1.00 92.06 100 ARG A C 1
ATOM 808 O O . ARG A 1 100 ? -10.925 -5.468 22.092 1.00 92.06 100 ARG A O 1
ATOM 815 N N . GLY A 1 101 ? -11.918 -6.357 23.905 1.00 93.31 101 GLY A N 1
ATOM 816 C CA . GLY A 1 101 ? -11.218 -7.643 23.842 1.00 93.31 101 GLY A CA 1
ATOM 817 C C . GLY A 1 101 ? -11.532 -8.421 22.563 1.00 93.31 101 GLY A C 1
ATOM 818 O O . GLY A 1 101 ? -10.632 -8.959 21.918 1.00 93.31 101 GLY A O 1
ATOM 819 N N . THR A 1 102 ? -12.798 -8.415 22.148 1.00 93.06 102 THR A N 1
ATOM 820 C CA . THR A 1 102 ? -13.254 -9.115 20.940 1.00 93.06 102 THR A CA 1
ATOM 821 C C . THR A 1 102 ? -12.747 -8.443 19.664 1.00 93.06 102 THR A C 1
ATOM 823 O O . THR A 1 102 ? -12.187 -9.117 18.800 1.00 93.06 102 THR A O 1
ATOM 826 N N . VAL A 1 103 ? -12.843 -7.113 19.574 1.00 94.19 103 VAL A N 1
ATOM 827 C CA . VAL A 1 103 ? -12.281 -6.333 18.458 1.00 94.19 103 VAL A CA 1
ATOM 828 C C . VAL A 1 103 ? -10.771 -6.545 18.370 1.00 94.19 103 VAL A C 1
ATOM 830 O O . VAL A 1 103 ? -10.258 -6.846 17.298 1.00 94.19 103 VAL A O 1
ATOM 833 N N . THR A 1 104 ? -10.059 -6.496 19.501 1.00 94.62 104 THR A N 1
ATOM 834 C CA . THR A 1 104 ? -8.609 -6.747 19.553 1.00 94.62 104 THR A CA 1
ATOM 835 C C . THR A 1 104 ? -8.248 -8.131 19.011 1.00 94.62 104 THR A C 1
ATOM 837 O O . THR A 1 104 ? -7.307 -8.254 18.230 1.00 94.62 104 THR A O 1
ATOM 840 N N . LYS A 1 105 ? -9.009 -9.173 19.373 1.00 94.88 105 LYS A N 1
ATOM 841 C CA . LYS A 1 105 ? -8.803 -10.538 18.867 1.00 94.88 105 LYS A CA 1
ATOM 842 C C . LYS A 1 105 ? -8.945 -10.606 17.345 1.00 94.88 105 LYS A C 1
ATOM 844 O O . LYS A 1 105 ? -8.077 -11.176 16.685 1.00 94.88 105 LYS A O 1
ATOM 849 N N . PHE A 1 106 ? -10.019 -10.045 16.792 1.00 94.50 106 PHE A N 1
ATOM 850 C CA . PHE A 1 106 ? -10.269 -10.114 15.353 1.00 94.50 106 PHE A CA 1
ATOM 851 C C . PHE A 1 106 ? -9.296 -9.256 14.548 1.00 94.50 106 PHE A C 1
ATOM 853 O O . PHE A 1 106 ? -8.734 -9.740 13.570 1.00 94.50 106 PHE A O 1
ATOM 860 N N . VAL A 1 107 ? -9.028 -8.026 14.994 1.00 94.50 107 VAL A N 1
ATOM 861 C CA . VAL A 1 107 ? -8.053 -7.142 14.344 1.00 94.50 107 VAL A CA 1
ATOM 862 C C . VAL A 1 107 ? -6.662 -7.774 14.356 1.00 94.50 107 VAL A C 1
ATOM 864 O O . VAL A 1 107 ? -6.000 -7.779 13.322 1.00 94.50 107 VAL A O 1
ATOM 867 N N . LYS A 1 108 ? -6.235 -8.375 15.478 1.00 94.31 108 LYS A N 1
ATOM 868 C CA . LYS A 1 108 ? -4.967 -9.117 15.538 1.00 94.31 108 LYS A CA 1
ATOM 869 C C . LYS A 1 108 ? -4.921 -10.230 14.489 1.00 94.31 108 LYS A C 1
ATOM 871 O O . LYS A 1 108 ? -3.936 -10.329 13.771 1.00 94.31 108 LYS A O 1
ATOM 876 N N . GLY A 1 109 ? -5.990 -11.020 14.363 1.00 93.44 109 GLY A N 1
ATOM 877 C CA . GLY A 1 109 ? -6.078 -12.089 13.363 1.00 93.44 109 GLY A CA 1
ATOM 878 C C . GLY A 1 109 ? -5.935 -11.584 11.925 1.00 93.44 109 GLY A C 1
ATOM 879 O O . GLY A 1 109 ? -5.162 -12.148 11.156 1.00 93.44 109 GLY A O 1
ATOM 880 N N . VAL A 1 110 ? -6.621 -10.490 11.579 1.00 93.06 110 VAL A N 1
ATOM 881 C CA . VAL A 1 110 ? -6.531 -9.889 10.238 1.00 93.06 110 VAL A CA 1
ATOM 882 C C . VAL A 1 110 ? -5.127 -9.348 9.972 1.00 93.06 110 VAL A C 1
ATOM 884 O O . VAL A 1 110 ? -4.565 -9.615 8.919 1.00 93.06 110 VAL A O 1
ATOM 887 N N . VAL A 1 111 ? -4.523 -8.625 10.920 1.00 92.44 111 VAL A N 1
ATOM 888 C CA . VAL A 1 111 ? -3.196 -8.015 10.718 1.00 92.44 111 VAL A CA 1
ATOM 889 C C . VAL A 1 111 ? -2.082 -9.065 10.662 1.00 92.44 111 VAL A C 1
ATOM 891 O O . VAL A 1 111 ? -1.163 -8.914 9.862 1.00 92.44 111 VAL A O 1
ATOM 894 N N . THR A 1 112 ? -2.169 -10.150 11.440 1.00 93.19 112 THR A N 1
ATOM 895 C CA . THR A 1 112 ? -1.216 -11.271 11.350 1.00 93.19 112 THR A CA 1
ATOM 896 C C . THR A 1 112 ? -1.244 -11.935 9.972 1.00 93.19 112 THR A C 1
ATOM 898 O O . THR A 1 112 ? -0.188 -12.295 9.459 1.00 93.19 112 THR A O 1
ATOM 901 N N . ASN A 1 113 ? -2.423 -12.059 9.357 1.00 91.19 113 ASN A N 1
ATOM 902 C CA . ASN A 1 113 ? -2.583 -12.707 8.052 1.00 91.19 113 ASN A CA 1
ATOM 903 C C . ASN A 1 113 ? -2.522 -11.733 6.865 1.00 91.19 113 ASN A C 1
ATOM 905 O O . ASN A 1 113 ? -2.395 -12.174 5.725 1.00 91.19 113 ASN A O 1
ATOM 909 N N . ALA A 1 114 ? -2.546 -10.419 7.110 1.00 90.25 114 ALA A N 1
ATOM 910 C CA . ALA A 1 114 ? -2.544 -9.392 6.069 1.00 90.25 114 ALA A CA 1
ATOM 911 C C . ALA A 1 114 ? -1.402 -9.541 5.043 1.00 90.25 114 ALA A C 1
ATOM 913 O O . ALA A 1 114 ? -1.674 -9.370 3.852 1.00 90.25 114 ALA A O 1
ATOM 914 N N . PRO A 1 115 ? -0.156 -9.900 5.422 1.00 90.25 115 PRO A N 1
ATOM 915 C CA . PRO A 1 115 ? 0.901 -10.119 4.437 1.00 90.25 115 PRO A CA 1
ATOM 916 C C . PRO A 1 115 ? 0.620 -11.268 3.467 1.00 90.25 115 PRO A C 1
ATOM 918 O O . PRO A 1 115 ? 0.992 -11.189 2.299 1.00 90.25 115 PRO A O 1
ATOM 921 N N . THR A 1 116 ? -0.061 -12.314 3.934 1.00 89.19 116 THR A N 1
ATOM 922 C CA . THR A 1 116 ? -0.429 -13.484 3.131 1.00 89.19 116 THR A CA 1
ATOM 923 C C . THR A 1 116 ? -1.657 -13.196 2.277 1.00 89.19 116 THR A C 1
ATOM 925 O O . THR A 1 116 ? -1.622 -13.399 1.065 1.00 89.19 116 THR A O 1
ATOM 928 N N . ASP A 1 117 ? -2.719 -12.668 2.881 1.00 87.75 117 ASP A N 1
ATOM 929 C CA . ASP A 1 117 ? -4.016 -12.506 2.217 1.00 87.75 117 ASP A CA 1
ATOM 930 C C . ASP A 1 117 ? -4.012 -11.337 1.226 1.00 87.75 117 ASP A C 1
ATOM 932 O O . ASP A 1 117 ? -4.553 -11.440 0.127 1.00 87.75 117 ASP A O 1
ATOM 936 N N . ALA A 1 118 ? -3.363 -10.228 1.590 1.00 85.75 118 ALA A N 1
ATOM 937 C CA . ALA A 1 118 ? -3.297 -9.028 0.761 1.00 85.75 118 ALA A CA 1
ATOM 938 C C . ALA A 1 118 ? -2.010 -8.943 -0.077 1.00 85.75 118 ALA A C 1
ATOM 940 O O . ALA A 1 118 ? -1.847 -7.999 -0.850 1.00 85.75 118 ALA A O 1
ATOM 941 N N . GLN A 1 119 ? -1.088 -9.905 0.081 1.00 86.00 119 GLN A N 1
ATOM 942 C CA . GLN A 1 119 ? 0.234 -9.902 -0.564 1.00 86.00 119 GLN A CA 1
ATOM 943 C C . GLN A 1 119 ? 1.006 -8.594 -0.303 1.00 86.00 119 GLN A C 1
ATOM 945 O O . GLN A 1 119 ? 1.715 -8.076 -1.170 1.00 86.00 119 GLN A O 1
ATOM 950 N N . ILE A 1 120 ? 0.845 -8.029 0.898 1.00 85.56 120 ILE A N 1
ATOM 951 C CA . ILE A 1 120 ? 1.500 -6.786 1.310 1.00 85.56 120 ILE A CA 1
ATOM 952 C C . ILE A 1 120 ? 2.767 -7.133 2.102 1.00 85.56 120 ILE A C 1
ATOM 954 O O . ILE A 1 120 ? 2.663 -7.705 3.185 1.00 85.56 120 ILE A O 1
ATOM 958 N N . PRO A 1 121 ? 3.964 -6.739 1.633 1.00 88.06 121 PRO A N 1
ATOM 959 C CA . PRO A 1 121 ? 5.184 -6.858 2.419 1.00 88.06 121 PRO A CA 1
ATOM 960 C C . PRO A 1 121 ? 5.044 -6.219 3.798 1.00 88.06 121 PRO A C 1
ATOM 962 O O . PRO A 1 121 ? 4.553 -5.093 3.906 1.00 88.06 121 PRO A O 1
ATOM 965 N N . VAL A 1 122 ? 5.576 -6.867 4.837 1.00 90.06 122 VAL A N 1
ATOM 966 C CA . VAL A 1 122 ? 5.491 -6.345 6.216 1.00 90.06 122 VAL A CA 1
ATOM 967 C C . VAL A 1 122 ? 6.084 -4.933 6.325 1.00 90.06 122 VAL A C 1
ATOM 969 O O . VAL A 1 122 ? 5.509 -4.049 6.954 1.00 90.06 122 VAL A O 1
ATOM 972 N N . VAL A 1 123 ? 7.183 -4.676 5.609 1.00 88.06 123 VAL A N 1
ATOM 973 C CA . VAL A 1 123 ? 7.858 -3.365 5.530 1.00 88.06 123 VAL A CA 1
ATOM 974 C C . VAL A 1 123 ? 6.946 -2.257 4.968 1.00 88.06 123 VAL A C 1
ATOM 976 O O . VAL A 1 123 ? 7.167 -1.077 5.228 1.00 88.06 123 VAL A O 1
ATOM 979 N N . GLN A 1 124 ? 5.912 -2.614 4.201 1.00 88.38 124 GLN A N 1
ATOM 980 C CA . GLN A 1 124 ? 4.975 -1.676 3.580 1.00 88.38 124 GLN A CA 1
ATOM 981 C C . GLN A 1 124 ? 3.656 -1.516 4.351 1.00 88.38 124 GLN A C 1
ATOM 983 O O . GLN A 1 124 ? 2.859 -0.656 3.970 1.00 88.38 124 GLN A O 1
ATOM 988 N N . LEU A 1 125 ? 3.418 -2.269 5.434 1.00 87.62 125 LEU A N 1
ATOM 989 C CA . LEU A 1 125 ? 2.161 -2.194 6.198 1.00 87.62 125 LEU A CA 1
ATOM 990 C C . LEU A 1 125 ? 1.880 -0.771 6.714 1.00 87.62 125 LEU A C 1
ATOM 992 O O . LEU A 1 125 ? 0.755 -0.290 6.607 1.00 87.62 125 LEU A O 1
ATOM 996 N N . GLU A 1 126 ? 2.916 -0.051 7.162 1.00 86.44 126 GLU A N 1
ATOM 997 C CA . GLU A 1 126 ? 2.811 1.348 7.615 1.00 86.44 126 GLU A CA 1
ATOM 998 C C . GLU A 1 126 ? 2.362 2.298 6.484 1.00 86.44 126 GLU A C 1
ATOM 1000 O O . GLU A 1 126 ? 1.680 3.289 6.733 1.00 86.44 126 GLU A O 1
ATOM 1005 N N . ARG A 1 127 ? 2.687 1.989 5.220 1.00 88.56 127 ARG A N 1
ATOM 1006 C CA . ARG A 1 127 ? 2.282 2.795 4.051 1.00 88.56 127 ARG A CA 1
ATOM 1007 C C . ARG A 1 127 ? 0.881 2.451 3.548 1.00 88.56 127 ARG A C 1
ATOM 1009 O O . ARG A 1 127 ? 0.261 3.278 2.887 1.00 88.56 127 ARG A O 1
ATOM 1016 N N . LYS A 1 128 ? 0.394 1.245 3.842 1.00 90.06 128 LYS A N 1
ATOM 1017 C CA . LYS A 1 128 ? -0.867 0.687 3.332 1.00 90.06 128 LYS A CA 1
ATOM 1018 C C . LYS A 1 128 ? -1.952 0.576 4.407 1.00 90.06 128 LYS A C 1
ATOM 1020 O O . LYS A 1 128 ? -2.834 -0.272 4.319 1.00 90.06 128 LYS A O 1
ATOM 1025 N N . ILE A 1 129 ? -1.935 1.471 5.399 1.00 88.25 129 ILE A N 1
ATOM 1026 C CA . ILE A 1 129 ? -2.912 1.482 6.504 1.00 88.25 129 ILE A CA 1
ATOM 1027 C C . ILE A 1 129 ? -4.358 1.526 5.988 1.00 88.25 129 ILE A C 1
ATOM 1029 O O . ILE A 1 129 ? -5.210 0.839 6.540 1.00 88.25 129 ILE A O 1
ATOM 1033 N N . LEU A 1 130 ? -4.638 2.269 4.911 1.00 88.44 130 LEU A N 1
ATOM 1034 C CA . LEU A 1 130 ? -5.987 2.356 4.335 1.00 88.44 130 LEU A CA 1
ATOM 1035 C C . LEU A 1 130 ? -6.472 1.017 3.754 1.00 88.44 130 LEU A C 1
ATOM 1037 O O . LEU A 1 130 ? -7.622 0.643 3.965 1.00 88.44 130 LEU A O 1
ATOM 1041 N N . GLU A 1 131 ? -5.597 0.272 3.069 1.00 89.19 131 GLU A N 1
ATOM 1042 C CA . GLU A 1 131 ? -5.925 -1.063 2.543 1.00 89.19 131 GLU A CA 1
ATOM 1043 C C . GLU A 1 131 ? -6.229 -2.033 3.694 1.00 89.19 131 GLU A C 1
ATOM 1045 O O . GLU A 1 131 ? -7.221 -2.760 3.657 1.00 89.19 131 GLU A O 1
ATOM 1050 N N . ILE A 1 132 ? -5.427 -1.983 4.762 1.00 89.88 132 ILE A N 1
ATOM 1051 C CA . ILE A 1 132 ? -5.614 -2.821 5.953 1.00 89.88 132 ILE A CA 1
ATOM 1052 C C . ILE A 1 132 ? -6.892 -2.431 6.707 1.00 89.88 132 ILE A C 1
ATOM 1054 O O . ILE A 1 132 ? -7.624 -3.308 7.161 1.00 89.88 132 ILE A O 1
ATOM 1058 N N . SER A 1 133 ? -7.193 -1.133 6.811 1.00 89.88 133 SER A N 1
ATOM 1059 C CA . SER A 1 133 ? -8.428 -0.639 7.430 1.00 89.88 133 SER A CA 1
ATOM 1060 C C . SER A 1 133 ? -9.655 -1.190 6.706 1.00 89.88 133 SER A C 1
ATOM 1062 O O . SER A 1 133 ? -10.565 -1.704 7.349 1.00 89.88 133 SER A O 1
ATOM 1064 N N . ASN A 1 134 ? -9.642 -1.198 5.370 1.00 90.19 134 ASN A N 1
ATOM 1065 C CA . ASN A 1 134 ? -10.722 -1.782 4.575 1.00 90.19 134 ASN A CA 1
ATOM 1066 C C . ASN A 1 134 ? -10.881 -3.289 4.825 1.00 90.19 134 ASN A C 1
ATOM 1068 O O . ASN A 1 134 ? -12.004 -3.756 5.006 1.00 90.19 134 ASN A O 1
ATOM 1072 N N . LEU A 1 135 ? -9.780 -4.047 4.883 1.00 90.62 135 LEU A N 1
ATOM 1073 C CA . LEU A 1 135 ? -9.816 -5.486 5.187 1.00 90.62 135 LEU A CA 1
ATOM 1074 C C . LEU A 1 135 ? -10.391 -5.757 6.582 1.00 90.62 135 LEU A C 1
ATOM 1076 O O . LEU A 1 135 ? -11.245 -6.627 6.757 1.00 90.62 135 LEU A O 1
ATOM 1080 N N . ILE A 1 136 ? -9.966 -4.974 7.573 1.00 92.25 136 ILE A N 1
ATOM 1081 C CA . ILE A 1 136 ? -10.486 -5.055 8.938 1.00 92.25 136 ILE A CA 1
ATOM 1082 C C . ILE A 1 136 ? -11.971 -4.712 8.969 1.00 92.25 136 ILE A C 1
ATOM 1084 O O . ILE A 1 136 ? -12.740 -5.445 9.580 1.00 92.25 136 ILE A O 1
ATOM 1088 N N . GLN A 1 137 ? -12.405 -3.645 8.302 1.00 91.31 137 GLN A N 1
ATOM 1089 C CA . GLN A 1 137 ? -13.820 -3.283 8.255 1.00 91.31 137 GLN A CA 1
ATOM 1090 C C . GLN A 1 137 ? -14.659 -4.391 7.613 1.00 91.31 137 GLN A C 1
ATOM 1092 O O . GLN A 1 137 ? -15.692 -4.751 8.164 1.00 91.31 137 GLN A O 1
ATOM 1097 N N . GLN A 1 138 ? -14.206 -4.981 6.507 1.00 91.94 138 GLN A N 1
ATOM 1098 C CA . GLN A 1 138 ? -14.934 -6.054 5.823 1.00 91.94 138 GLN A CA 1
ATOM 1099 C C . GLN A 1 138 ? -15.065 -7.321 6.677 1.00 91.94 138 GLN A C 1
ATOM 1101 O O . GLN A 1 138 ? -16.124 -7.946 6.682 1.00 91.94 138 GLN A O 1
ATOM 1106 N N . TYR A 1 139 ? -14.015 -7.692 7.412 1.00 91.88 139 TYR A N 1
ATOM 1107 C CA . TYR A 1 139 ? -14.005 -8.925 8.198 1.00 91.88 139 TYR A CA 1
ATOM 1108 C C . TYR A 1 139 ? -14.593 -8.751 9.608 1.00 91.88 139 TYR A C 1
ATOM 1110 O O . TYR A 1 139 ? -15.400 -9.560 10.062 1.00 91.88 139 TYR A O 1
ATOM 1118 N N . VAL A 1 140 ? -14.205 -7.687 10.316 1.00 93.38 140 VAL A N 1
ATOM 1119 C CA . VAL A 1 140 ? -14.520 -7.488 11.740 1.00 93.38 140 VAL A CA 1
ATOM 1120 C C . VAL A 1 140 ? -15.925 -6.930 11.944 1.00 93.38 140 VAL A C 1
ATOM 1122 O O . VAL A 1 140 ? -16.602 -7.351 12.882 1.00 93.38 140 VAL A O 1
ATOM 1125 N N . LYS A 1 141 ? -16.389 -6.016 11.079 1.00 92.19 141 LYS A N 1
ATOM 1126 C CA . LYS A 1 141 ? -17.706 -5.375 11.219 1.00 92.19 141 LYS A CA 1
ATOM 1127 C C . LYS A 1 141 ? -18.855 -6.385 11.349 1.00 92.19 141 LYS A C 1
ATOM 1129 O O . LYS A 1 141 ? -19.494 -6.372 12.400 1.00 92.19 141 LYS A O 1
ATOM 1134 N N . PRO A 1 142 ? -19.101 -7.291 10.381 1.00 93.56 142 PRO A N 1
ATOM 1135 C CA . PRO A 1 142 ? -20.252 -8.193 10.459 1.00 93.56 142 PRO A CA 1
ATOM 1136 C C . PRO A 1 142 ? -20.175 -9.134 11.668 1.00 93.56 142 PRO A C 1
ATOM 1138 O O . PRO A 1 142 ? -21.192 -9.438 12.285 1.00 93.56 142 PRO A O 1
ATOM 1141 N N . GLN A 1 143 ? -18.966 -9.561 12.053 1.00 92.25 143 GLN A N 1
ATOM 1142 C CA . GLN A 1 143 ? -18.778 -10.448 13.201 1.00 92.25 143 GLN A CA 1
ATOM 1143 C C . GLN A 1 143 ? -19.099 -9.753 14.526 1.00 92.25 143 GLN A C 1
ATOM 1145 O O . GLN A 1 143 ? -19.732 -10.347 15.396 1.00 92.25 143 GLN A O 1
ATOM 1150 N N . VAL A 1 144 ? -18.690 -8.494 14.690 1.00 91.94 144 VAL A N 1
ATOM 1151 C CA . VAL A 1 144 ? -18.969 -7.718 15.906 1.00 91.94 144 VAL A CA 1
ATOM 1152 C C . VAL A 1 144 ? -20.451 -7.357 16.005 1.00 91.94 144 VAL A C 1
ATOM 1154 O O . VAL A 1 144 ? -21.031 -7.503 17.080 1.00 91.94 144 VAL A O 1
ATOM 1157 N N . GLU A 1 145 ? -21.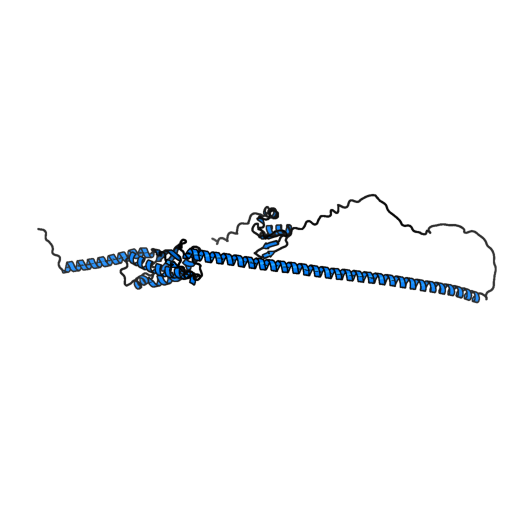076 -6.944 14.901 1.00 91.44 145 GLU A N 1
ATOM 1158 C CA . GLU A 1 145 ? -22.509 -6.620 14.871 1.00 91.44 145 GLU A CA 1
ATOM 1159 C C . GLU A 1 145 ? -23.359 -7.839 15.258 1.00 91.44 145 GLU A C 1
ATOM 1161 O O . GLU A 1 145 ? -24.233 -7.740 16.120 1.00 91.44 145 GLU A O 1
ATOM 1166 N N . GLN A 1 146 ? -23.031 -9.017 14.716 1.00 89.75 146 GLN A N 1
ATOM 1167 C CA . GLN A 1 146 ? -23.723 -10.267 15.030 1.00 89.75 146 GLN A CA 1
ATOM 1168 C C . GLN A 1 146 ? -23.510 -10.730 16.482 1.00 89.75 146 GLN A C 1
ATOM 1170 O O . GLN A 1 146 ? -24.444 -11.227 17.108 1.00 89.75 146 GLN A O 1
ATOM 1175 N N . LEU A 1 147 ? -22.294 -10.597 17.023 1.00 88.94 147 LEU A N 1
ATOM 1176 C CA . LEU A 1 147 ? -21.959 -11.093 18.365 1.00 88.94 147 LEU A CA 1
ATOM 1177 C C . LEU A 1 147 ? -22.531 -10.242 19.498 1.00 88.94 147 LEU A C 1
ATOM 1179 O O . LEU A 1 147 ? -22.796 -10.780 20.571 1.00 88.94 147 LEU A O 1
ATOM 1183 N N . PHE A 1 148 ? -22.677 -8.934 19.285 1.00 86.94 148 PHE A N 1
ATOM 1184 C CA . PHE A 1 148 ? -23.104 -8.001 20.330 1.00 86.94 148 PHE A CA 1
ATOM 1185 C C . PHE A 1 148 ? -24.487 -7.391 20.085 1.00 86.94 148 PHE A C 1
ATOM 1187 O O . PHE A 1 148 ? -25.011 -6.746 20.991 1.00 86.94 148 PHE A O 1
ATOM 1194 N N . GLY A 1 149 ? -25.085 -7.582 18.903 1.00 86.62 149 GLY A N 1
ATOM 1195 C CA . GLY A 1 149 ? -26.358 -6.952 18.543 1.00 86.62 149 GLY A CA 1
ATOM 1196 C C . GLY A 1 149 ? -26.253 -5.426 18.473 1.00 86.62 149 GLY A C 1
ATOM 1197 O O . GLY A 1 149 ? -27.156 -4.727 18.919 1.00 86.62 149 GLY A O 1
ATOM 1198 N N . ILE A 1 150 ? -25.122 -4.911 17.984 1.00 88.50 150 ILE A N 1
ATOM 1199 C CA . ILE A 1 150 ? -24.846 -3.472 17.836 1.00 88.50 150 ILE A CA 1
ATOM 1200 C C . ILE A 1 150 ? -24.642 -3.119 16.366 1.00 88.50 150 ILE A C 1
ATOM 1202 O O . ILE A 1 150 ? -24.321 -3.992 15.568 1.00 88.50 150 ILE A O 1
ATOM 1206 N N . THR A 1 151 ? -24.742 -1.837 16.025 1.00 89.69 151 THR A N 1
ATOM 1207 C CA . THR A 1 151 ? -24.408 -1.322 14.692 1.00 89.69 151 THR A CA 1
ATOM 1208 C C . THR A 1 151 ? -23.066 -0.604 14.751 1.00 89.69 151 THR A C 1
ATOM 1210 O O . THR A 1 151 ? -22.901 0.365 15.499 1.00 89.69 151 THR A O 1
ATOM 1213 N N . VAL A 1 152 ? -22.093 -1.046 13.957 1.00 91.12 152 VAL A N 1
ATOM 1214 C CA . VAL A 1 152 ? -20.772 -0.411 13.887 1.00 91.12 152 VAL A CA 1
ATOM 1215 C C . VAL A 1 152 ? -20.821 0.699 12.842 1.00 91.12 152 VAL A C 1
ATOM 1217 O O . VAL A 1 152 ? -20.940 0.458 11.636 1.00 91.12 152 VAL A O 1
ATOM 1220 N N . ARG A 1 153 ? -20.709 1.943 13.311 1.00 89.25 153 ARG A N 1
ATOM 1221 C CA . ARG A 1 153 ? -20.695 3.137 12.456 1.00 89.25 153 ARG A CA 1
ATOM 1222 C C . ARG A 1 153 ? -19.356 3.294 11.757 1.00 89.25 153 ARG A C 1
ATOM 1224 O O . ARG A 1 153 ? -19.321 3.550 10.559 1.00 89.25 153 ARG A O 1
ATOM 1231 N N . GLN A 1 154 ? -18.274 3.121 12.509 1.00 88.56 154 GLN A N 1
ATOM 1232 C CA . GLN A 1 154 ? -16.920 3.377 12.038 1.00 88.56 154 GLN A CA 1
ATOM 1233 C C . GLN A 1 154 ? -15.935 2.490 12.800 1.00 88.56 154 GLN A C 1
ATOM 1235 O O . GLN A 1 154 ? -16.057 2.311 14.012 1.00 88.56 154 GLN A O 1
ATOM 1240 N N . LEU A 1 155 ? -14.968 1.924 12.086 1.00 91.62 155 LEU A N 1
ATOM 1241 C CA . LEU A 1 155 ? -13.881 1.136 12.652 1.00 91.62 155 LEU A CA 1
ATOM 1242 C C . LEU A 1 155 ? -12.606 1.529 11.921 1.00 91.62 155 LEU A C 1
ATOM 1244 O O . LEU A 1 155 ? -12.429 1.159 10.763 1.00 91.62 155 LEU A O 1
ATOM 1248 N N . ASP A 1 156 ? -11.734 2.257 12.610 1.00 88.81 156 ASP A N 1
ATOM 1249 C CA . ASP A 1 156 ? -10.524 2.806 12.010 1.00 88.81 156 ASP A CA 1
ATOM 1250 C C . ASP A 1 156 ? -9.274 2.450 12.800 1.00 88.81 156 ASP A C 1
ATOM 1252 O O . ASP A 1 156 ? -9.271 2.366 14.034 1.00 88.81 156 ASP A O 1
ATOM 1256 N N . ILE A 1 157 ? -8.180 2.296 12.059 1.00 91.12 157 ILE A N 1
ATOM 1257 C CA . ILE A 1 157 ? -6.834 2.219 12.616 1.00 91.12 157 ILE A CA 1
ATOM 1258 C C . ILE A 1 157 ? -6.258 3.633 12.683 1.00 91.12 157 ILE A C 1
ATOM 1260 O O . ILE A 1 157 ? -5.963 4.248 11.662 1.00 91.12 157 ILE A O 1
ATOM 1264 N N . THR A 1 158 ? -6.036 4.126 13.896 1.00 88.19 158 THR A N 1
ATOM 1265 C CA . THR A 1 158 ? -5.445 5.445 14.151 1.00 88.19 158 THR A CA 1
ATOM 1266 C C . THR A 1 158 ? -3.934 5.435 13.934 1.00 88.19 158 THR A C 1
ATOM 1268 O O . THR A 1 158 ? -3.362 6.398 13.427 1.00 88.19 158 THR A O 1
ATOM 1271 N N . ARG A 1 159 ? -3.258 4.359 14.355 1.00 88.25 159 ARG A N 1
ATOM 1272 C CA . ARG A 1 159 ? -1.803 4.222 14.232 1.00 88.25 159 ARG A CA 1
ATOM 1273 C C . ARG A 1 159 ? -1.405 2.754 14.168 1.00 88.25 159 ARG A C 1
ATOM 1275 O O . ARG A 1 159 ? -1.887 1.941 14.947 1.00 88.25 159 ARG A O 1
ATOM 1282 N N . MET A 1 160 ? -0.448 2.449 13.305 1.00 91.69 160 MET A N 1
ATOM 1283 C CA . MET A 1 160 ? 0.263 1.177 13.275 1.00 91.69 160 MET A CA 1
ATOM 1284 C C . MET A 1 160 ? 1.752 1.469 13.428 1.00 91.69 160 MET A C 1
ATOM 1286 O O . MET A 1 160 ? 2.260 2.361 12.752 1.00 91.69 160 MET A O 1
ATOM 1290 N N . ASN A 1 161 ? 2.433 0.775 14.334 1.00 91.31 161 ASN A N 1
ATOM 1291 C CA . ASN A 1 161 ? 3.868 0.936 14.539 1.00 91.31 161 ASN A CA 1
ATOM 1292 C C . ASN A 1 161 ? 4.574 -0.390 14.287 1.00 91.31 161 ASN A C 1
ATOM 1294 O O . ASN A 1 161 ? 4.136 -1.433 14.762 1.00 91.31 161 ASN A O 1
ATOM 1298 N N . ILE A 1 162 ? 5.673 -0.330 13.551 1.00 92.69 162 ILE A N 1
ATOM 1299 C CA . ILE A 1 162 ? 6.496 -1.484 13.211 1.00 92.69 162 ILE A CA 1
ATOM 1300 C C . ILE A 1 162 ? 7.840 -1.266 13.886 1.00 92.69 162 ILE A C 1
ATOM 1302 O O . ILE A 1 162 ? 8.441 -0.201 13.724 1.00 92.69 162 ILE A O 1
ATOM 1306 N N . ASP A 1 163 ? 8.322 -2.256 14.631 1.00 93.62 163 ASP A N 1
ATOM 1307 C CA . ASP A 1 163 ? 9.640 -2.170 15.247 1.00 93.62 163 ASP A CA 1
ATOM 1308 C C . ASP A 1 163 ? 10.746 -2.293 14.185 1.00 93.62 163 ASP A C 1
ATOM 1310 O O . ASP A 1 163 ? 11.087 -3.384 13.711 1.00 93.62 163 ASP A O 1
ATOM 1314 N N . LYS A 1 164 ? 11.322 -1.139 13.830 1.00 90.00 164 LYS A N 1
ATOM 1315 C CA . LYS A 1 164 ? 12.389 -1.000 12.828 1.00 90.00 164 LYS A CA 1
ATOM 1316 C C . LYS A 1 164 ? 13.758 -1.445 13.351 1.00 90.00 164 LYS A C 1
ATOM 1318 O O . LYS A 1 164 ? 14.672 -1.631 12.545 1.00 90.00 164 LYS A O 1
ATOM 1323 N N . GLU A 1 165 ? 13.913 -1.600 14.665 1.00 91.06 165 GLU A N 1
ATOM 1324 C CA . GLU A 1 165 ? 15.157 -2.049 15.299 1.00 91.06 165 GLU A CA 1
ATOM 1325 C C . GLU A 1 165 ? 15.238 -3.577 15.390 1.00 91.06 165 GLU A C 1
ATOM 1327 O O . GLU A 1 165 ? 16.335 -4.139 15.513 1.00 91.06 165 GLU A O 1
ATOM 1332 N N . SER A 1 166 ? 14.091 -4.250 15.261 1.00 92.06 166 SER A N 1
ATOM 1333 C CA . SER A 1 166 ? 13.997 -5.704 15.268 1.00 92.06 166 SER A CA 1
ATOM 1334 C C . SER A 1 166 ? 14.875 -6.353 14.192 1.00 92.06 166 SER A C 1
ATOM 1336 O O . SER A 1 166 ? 15.045 -5.857 13.070 1.00 92.06 166 SER A O 1
ATOM 1338 N N . ARG A 1 167 ? 15.433 -7.525 14.526 1.00 89.12 167 ARG A N 1
ATOM 1339 C CA . ARG A 1 167 ? 16.228 -8.320 13.580 1.00 89.12 167 ARG A CA 1
ATOM 1340 C C . ARG A 1 167 ? 15.413 -8.658 12.330 1.00 89.12 167 ARG A C 1
ATOM 1342 O O . ARG A 1 167 ? 15.924 -8.474 11.231 1.00 89.12 167 ARG A O 1
ATOM 1349 N N . GLY A 1 168 ? 14.157 -9.081 12.496 1.00 88.75 168 GLY A N 1
ATOM 1350 C CA . GLY A 1 168 ? 13.296 -9.470 11.379 1.00 88.75 168 GLY A CA 1
ATOM 1351 C C . GLY A 1 168 ? 13.035 -8.336 10.392 1.00 88.75 168 GLY A C 1
ATOM 1352 O O . GLY A 1 168 ? 13.1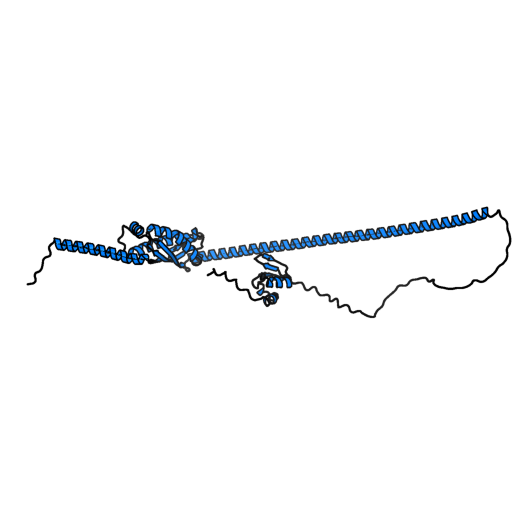27 -8.545 9.184 1.00 88.75 168 GLY A O 1
ATOM 1353 N N . TYR A 1 169 ? 12.818 -7.109 10.880 1.00 90.94 169 TYR A N 1
ATOM 1354 C CA . TYR A 1 169 ? 12.624 -5.959 9.998 1.00 90.94 169 TYR A CA 1
ATOM 1355 C C . TYR A 1 169 ? 13.870 -5.655 9.157 1.00 90.94 169 TYR A C 1
ATOM 1357 O O . TYR A 1 169 ? 13.755 -5.352 7.969 1.00 90.94 169 TYR A O 1
ATOM 1365 N N . ARG A 1 170 ? 15.070 -5.751 9.746 1.00 90.62 170 ARG A N 1
ATOM 1366 C CA . ARG A 1 170 ? 16.326 -5.492 9.025 1.00 90.62 170 ARG A CA 1
ATOM 1367 C C . ARG A 1 170 ? 16.576 -6.503 7.909 1.00 90.62 170 ARG A C 1
ATOM 1369 O O . ARG A 1 170 ? 16.906 -6.081 6.804 1.00 90.62 170 ARG A O 1
ATOM 1376 N N . GLU A 1 171 ? 16.368 -7.790 8.177 1.00 88.62 171 GLU A N 1
ATOM 1377 C CA . GLU A 1 171 ? 16.529 -8.851 7.171 1.00 88.62 171 GLU A CA 1
ATOM 1378 C C . GLU A 1 171 ? 15.504 -8.700 6.036 1.00 88.62 171 GLU A C 1
ATOM 1380 O O . GLU A 1 171 ? 15.861 -8.712 4.860 1.00 88.62 171 GLU A O 1
ATOM 1385 N N . LEU A 1 172 ? 14.233 -8.444 6.367 1.00 88.19 172 LEU A N 1
ATOM 1386 C CA . LEU A 1 172 ? 13.188 -8.209 5.364 1.00 88.19 172 LEU A CA 1
ATOM 1387 C C . LEU A 1 172 ? 13.440 -6.962 4.521 1.00 88.19 172 LEU A C 1
ATOM 1389 O O . LEU A 1 172 ? 13.159 -6.953 3.318 1.00 88.19 172 LEU A O 1
ATOM 1393 N N . LYS A 1 173 ? 13.962 -5.901 5.139 1.00 88.94 173 LYS A N 1
ATOM 1394 C CA . LYS A 1 173 ? 14.345 -4.681 4.432 1.00 88.94 173 LYS A CA 1
ATOM 1395 C C . LYS A 1 173 ? 15.515 -4.942 3.488 1.00 88.94 173 LYS A C 1
ATOM 1397 O O . LYS A 1 173 ? 15.467 -4.450 2.365 1.00 88.94 173 LYS A O 1
ATOM 1402 N N . ALA A 1 174 ? 16.524 -5.701 3.916 1.00 87.62 174 ALA A N 1
ATOM 1403 C CA . ALA A 1 174 ? 17.647 -6.086 3.066 1.00 87.62 174 ALA A CA 1
ATOM 1404 C C . ALA A 1 174 ? 17.163 -6.908 1.862 1.00 87.62 174 ALA A C 1
ATOM 1406 O O . ALA A 1 174 ? 17.382 -6.499 0.725 1.00 87.62 174 ALA A O 1
ATOM 1407 N N . LEU A 1 175 ? 16.376 -7.961 2.105 1.00 85.94 175 LEU A N 1
ATOM 1408 C CA . LEU A 1 175 ? 15.807 -8.805 1.053 1.00 85.94 175 LEU A CA 1
ATOM 1409 C C . LEU A 1 175 ? 14.942 -8.003 0.070 1.00 85.94 175 LEU A C 1
ATOM 1411 O O . LEU A 1 175 ? 15.049 -8.167 -1.142 1.00 85.94 175 LEU A O 1
ATOM 1415 N N . THR A 1 176 ? 14.092 -7.108 0.581 1.00 84.25 176 THR A N 1
ATOM 1416 C CA . THR A 1 176 ? 13.230 -6.270 -0.266 1.00 84.25 176 THR A CA 1
ATOM 1417 C C . THR A 1 176 ? 14.053 -5.277 -1.088 1.00 84.25 176 THR A C 1
ATOM 1419 O O . THR A 1 176 ? 13.779 -5.110 -2.272 1.00 84.25 176 THR A O 1
ATOM 1422 N N . ALA A 1 177 ? 15.079 -4.658 -0.500 1.00 84.62 177 ALA A N 1
ATOM 1423 C CA . ALA A 1 177 ? 15.962 -3.739 -1.213 1.00 84.62 177 ALA A CA 1
ATOM 1424 C C . ALA A 1 177 ? 16.776 -4.449 -2.306 1.00 84.62 177 ALA A C 1
ATOM 1426 O O . ALA A 1 177 ? 16.978 -3.884 -3.381 1.00 84.62 177 ALA A O 1
ATOM 1427 N N . ASP A 1 178 ? 17.223 -5.678 -2.052 1.00 84.44 178 ASP A N 1
ATOM 1428 C CA . ASP A 1 178 ? 17.958 -6.479 -3.029 1.00 84.44 178 ASP A CA 1
ATOM 1429 C C . ASP A 1 178 ? 17.057 -6.902 -4.194 1.00 84.44 178 ASP A C 1
ATOM 1431 O O . ASP A 1 178 ? 17.434 -6.702 -5.347 1.00 84.44 178 ASP A O 1
ATOM 1435 N N . LEU A 1 179 ? 15.832 -7.360 -3.911 1.00 82.50 179 LEU A N 1
ATOM 1436 C CA . LEU A 1 179 ? 14.815 -7.670 -4.924 1.00 82.50 179 LEU A CA 1
ATOM 1437 C C . LEU A 1 179 ? 14.421 -6.447 -5.759 1.00 82.50 179 LEU A C 1
ATOM 1439 O O . LEU A 1 179 ? 14.279 -6.546 -6.976 1.00 82.50 179 LEU A O 1
ATOM 1443 N N . GLU A 1 180 ? 14.228 -5.286 -5.130 1.00 83.44 180 GLU A N 1
ATOM 1444 C CA . GLU A 1 180 ? 13.938 -4.045 -5.852 1.00 83.44 180 GLU A CA 1
ATOM 1445 C C . GLU A 1 180 ? 15.116 -3.637 -6.735 1.00 83.44 180 GLU A C 1
ATOM 1447 O O . GLU A 1 180 ? 14.913 -3.286 -7.898 1.00 83.44 180 GLU A O 1
ATOM 1452 N N . ARG A 1 181 ? 16.350 -3.740 -6.225 1.00 87.12 181 ARG A N 1
ATOM 1453 C CA . ARG A 1 181 ? 17.557 -3.458 -7.006 1.00 87.12 181 ARG A CA 1
ATOM 1454 C C . ARG A 1 181 ? 17.664 -4.395 -8.204 1.00 87.12 181 ARG A C 1
ATOM 1456 O O . ARG A 1 181 ? 17.868 -3.919 -9.317 1.00 87.12 181 ARG A O 1
ATOM 1463 N N . GLU A 1 182 ? 17.496 -5.695 -7.992 1.00 87.81 182 GLU A N 1
ATOM 1464 C CA . GLU A 1 182 ? 17.540 -6.698 -9.054 1.00 87.81 182 GLU A CA 1
ATOM 1465 C C . GLU A 1 182 ? 16.434 -6.463 -10.083 1.00 87.81 182 GLU A C 1
ATOM 1467 O O . GLU A 1 182 ? 16.702 -6.462 -11.281 1.00 87.81 182 GLU A O 1
ATOM 1472 N N . ARG A 1 183 ? 15.207 -6.166 -9.644 1.00 87.19 183 ARG A N 1
ATOM 1473 C CA . ARG A 1 183 ? 14.090 -5.851 -10.540 1.00 87.19 183 ARG A CA 1
ATOM 1474 C C . ARG A 1 183 ? 14.370 -4.609 -11.379 1.00 87.19 183 ARG A C 1
ATOM 1476 O O . ARG A 1 183 ? 14.129 -4.631 -12.583 1.00 87.19 183 ARG A O 1
ATOM 1483 N N . VAL A 1 184 ? 14.874 -3.540 -10.765 1.00 89.12 184 VAL A N 1
ATOM 1484 C CA . VAL A 1 184 ? 15.235 -2.305 -11.474 1.00 89.12 184 VAL A CA 1
ATOM 1485 C C . VAL A 1 184 ? 16.359 -2.575 -12.472 1.00 89.12 184 VAL A C 1
ATOM 1487 O O . VAL A 1 184 ? 16.272 -2.127 -13.612 1.00 89.12 184 VAL A O 1
ATOM 1490 N N . MET A 1 185 ? 17.373 -3.359 -12.098 1.00 89.31 185 MET A N 1
ATOM 1491 C CA . MET A 1 185 ? 18.448 -3.763 -13.008 1.00 89.31 185 MET A CA 1
ATOM 1492 C C . MET A 1 185 ? 17.934 -4.634 -14.156 1.00 89.31 185 MET A C 1
ATOM 1494 O O . MET A 1 185 ? 18.292 -4.394 -15.302 1.00 89.31 185 MET A O 1
ATOM 1498 N N . ALA A 1 186 ? 17.063 -5.605 -13.889 1.00 88.1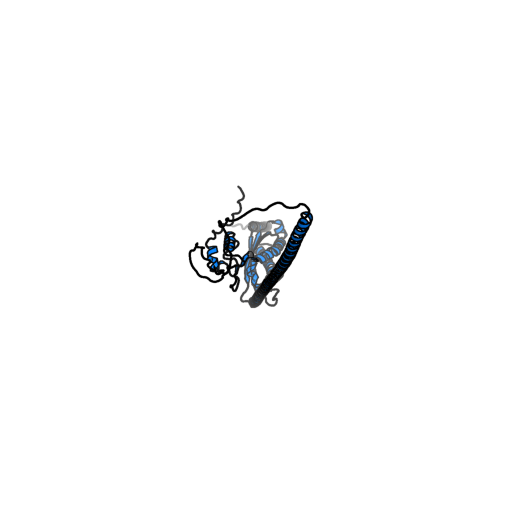9 186 ALA A N 1
ATOM 1499 C CA . ALA A 1 186 ? 16.467 -6.456 -14.913 1.00 88.19 186 ALA A CA 1
ATOM 1500 C C . ALA A 1 186 ? 15.600 -5.644 -15.887 1.00 88.19 186 ALA A C 1
ATOM 1502 O O . ALA A 1 186 ? 15.693 -5.835 -17.098 1.00 88.19 186 ALA A O 1
ATOM 1503 N N . GLN A 1 187 ? 14.807 -4.695 -15.381 1.00 88.00 187 GLN A N 1
ATOM 1504 C CA . GLN A 1 187 ? 14.039 -3.764 -16.211 1.00 88.00 187 GLN A CA 1
ATOM 1505 C C . GLN A 1 187 ? 14.952 -2.868 -17.046 1.00 88.00 187 GLN A C 1
ATOM 1507 O O . GLN A 1 187 ? 14.723 -2.710 -18.243 1.00 88.00 187 GLN A O 1
ATOM 1512 N N . HIS A 1 188 ? 16.007 -2.326 -16.439 1.00 89.19 188 HIS A N 1
ATOM 1513 C CA . HIS A 1 188 ? 16.995 -1.519 -17.141 1.00 89.19 188 HIS A CA 1
ATOM 1514 C C . HIS A 1 188 ? 17.697 -2.322 -18.243 1.00 89.19 188 HIS A C 1
ATOM 1516 O O . HIS A 1 188 ? 17.790 -1.861 -19.377 1.00 89.19 188 HIS A O 1
ATOM 1522 N N . ASN A 1 189 ? 18.104 -3.559 -17.953 1.00 90.69 189 ASN A N 1
ATOM 1523 C CA . ASN A 1 189 ? 18.731 -4.460 -18.917 1.00 90.69 189 ASN A CA 1
ATOM 1524 C C . ASN A 1 189 ? 17.777 -4.831 -20.056 1.00 90.69 189 ASN A C 1
ATOM 1526 O O . ASN A 1 189 ? 18.178 -4.813 -21.217 1.00 90.69 189 ASN A O 1
ATOM 1530 N N . ALA A 1 190 ? 16.509 -5.118 -19.753 1.00 89.62 190 ALA A N 1
ATOM 1531 C CA . ALA A 1 190 ? 15.490 -5.363 -20.770 1.00 89.62 190 ALA A CA 1
ATOM 1532 C C . ALA A 1 190 ? 15.266 -4.121 -21.647 1.00 89.62 190 ALA A C 1
ATOM 1534 O O . ALA A 1 190 ? 15.132 -4.232 -22.864 1.00 89.62 190 ALA A O 1
ATOM 1535 N N . GLN A 1 191 ? 15.281 -2.928 -21.052 1.00 88.50 191 GLN A N 1
ATOM 1536 C CA . GLN A 1 191 ? 15.160 -1.673 -21.785 1.00 88.50 191 GLN A CA 1
ATOM 1537 C C . GLN A 1 191 ? 16.377 -1.410 -22.682 1.00 88.50 191 GLN A C 1
ATOM 1539 O O . GLN A 1 191 ? 16.192 -1.026 -23.834 1.00 88.50 191 GLN A O 1
ATOM 1544 N N . ILE A 1 192 ? 17.599 -1.676 -22.207 1.00 90.06 192 ILE A N 1
ATOM 1545 C CA . ILE A 1 192 ? 18.819 -1.602 -23.026 1.00 90.06 192 ILE A CA 1
ATOM 1546 C C . ILE A 1 192 ? 18.757 -2.614 -24.170 1.00 90.06 192 ILE A C 1
ATOM 1548 O O . ILE A 1 192 ? 19.057 -2.268 -25.307 1.00 90.06 192 ILE A O 1
ATOM 1552 N N . SER A 1 193 ? 18.348 -3.854 -23.896 1.00 89.38 193 SER A N 1
ATOM 1553 C CA . SER A 1 193 ? 18.219 -4.886 -24.926 1.00 89.38 193 SER A CA 1
ATOM 1554 C C . SER A 1 193 ? 17.220 -4.474 -26.008 1.00 89.38 193 SER A C 1
ATOM 1556 O O . SER A 1 193 ? 17.543 -4.574 -27.190 1.00 89.38 193 SER A O 1
ATOM 1558 N N . ASN A 1 194 ? 16.061 -3.932 -25.620 1.00 90.56 194 ASN A N 1
ATOM 1559 C CA . ASN A 1 194 ? 15.082 -3.389 -26.561 1.00 90.56 194 ASN A CA 1
ATOM 1560 C C . ASN A 1 194 ? 15.637 -2.196 -27.351 1.00 90.56 194 ASN A C 1
ATOM 1562 O O . ASN A 1 194 ? 15.434 -2.116 -28.560 1.00 90.56 194 ASN A O 1
ATOM 1566 N N . PHE A 1 195 ? 16.365 -1.289 -26.697 1.00 87.81 195 PHE A N 1
ATOM 1567 C CA . PHE A 1 195 ? 17.001 -0.147 -27.355 1.00 87.81 195 PHE A CA 1
ATOM 1568 C C . PHE A 1 195 ? 18.048 -0.587 -28.387 1.00 87.81 195 PHE A C 1
ATOM 1570 O O . PHE A 1 195 ? 18.050 -0.092 -29.512 1.00 87.81 195 PHE A O 1
ATOM 1577 N N . ASN A 1 196 ? 18.902 -1.548 -28.031 1.00 91.12 196 ASN A N 1
ATOM 1578 C CA . ASN A 1 196 ? 19.914 -2.098 -28.930 1.00 91.12 196 ASN A CA 1
ATOM 1579 C C . ASN A 1 196 ? 19.264 -2.786 -30.131 1.00 91.12 196 ASN A C 1
ATOM 1581 O O . ASN A 1 196 ? 19.615 -2.475 -31.264 1.00 91.12 196 ASN A O 1
ATOM 1585 N N . LEU A 1 197 ? 18.254 -3.629 -29.896 1.00 90.56 197 LEU A N 1
ATOM 1586 C CA . LEU A 1 197 ? 17.505 -4.280 -30.968 1.00 90.56 197 LEU A CA 1
ATOM 1587 C C . LEU A 1 197 ? 16.864 -3.253 -31.912 1.00 90.56 197 LEU A C 1
ATOM 1589 O O . LEU A 1 197 ? 16.918 -3.404 -33.128 1.00 90.56 197 LEU A O 1
ATOM 1593 N N . GLN A 1 198 ? 16.280 -2.184 -31.369 1.00 87.94 198 GLN A N 1
ATOM 1594 C CA . GLN A 1 198 ? 15.662 -1.140 -32.180 1.00 87.94 198 GLN A CA 1
ATOM 1595 C C . GLN A 1 198 ? 16.691 -0.345 -32.997 1.00 87.94 198 GLN A C 1
ATOM 1597 O O . GLN A 1 198 ? 16.424 -0.015 -34.154 1.00 87.94 198 GLN A O 1
ATOM 1602 N N . ASN A 1 199 ? 17.872 -0.073 -32.436 1.00 88.31 199 ASN A N 1
ATOM 1603 C CA . ASN A 1 199 ? 18.973 0.547 -33.173 1.00 88.31 199 ASN A CA 1
ATOM 1604 C C . ASN A 1 199 ? 19.504 -0.355 -34.288 1.00 88.31 199 ASN A C 1
ATOM 1606 O O . ASN A 1 199 ? 19.780 0.147 -35.377 1.00 88.31 199 ASN A O 1
ATOM 1610 N N . ASP A 1 200 ? 19.634 -1.658 -34.039 1.00 92.12 200 ASP A N 1
ATOM 1611 C CA . ASP A 1 200 ? 20.080 -2.626 -35.042 1.00 92.12 200 ASP A CA 1
ATOM 1612 C C . ASP A 1 200 ? 19.067 -2.723 -36.186 1.00 92.12 200 ASP A C 1
ATOM 1614 O O . ASP A 1 200 ? 19.443 -2.576 -37.348 1.00 92.12 200 ASP A O 1
ATOM 1618 N N . LEU A 1 201 ? 17.772 -2.826 -35.870 1.00 91.00 201 LEU A N 1
ATOM 1619 C CA . LEU A 1 201 ? 16.697 -2.809 -36.867 1.00 91.00 201 LEU A CA 1
ATOM 1620 C C . LEU A 1 201 ? 16.696 -1.520 -37.698 1.00 91.00 201 LEU A C 1
ATOM 1622 O O . LEU A 1 201 ? 16.520 -1.566 -38.914 1.00 91.00 201 LEU A O 1
ATOM 1626 N N . ASN A 1 202 ? 16.913 -0.363 -37.069 1.00 89.19 202 ASN A N 1
ATOM 1627 C CA . ASN A 1 202 ? 16.980 0.912 -37.783 1.00 89.19 202 ASN A CA 1
ATOM 1628 C C . ASN A 1 202 ? 18.214 0.976 -38.703 1.00 89.19 202 ASN A C 1
ATOM 1630 O O . ASN A 1 202 ? 18.118 1.381 -39.861 1.00 89.19 202 ASN A O 1
ATOM 1634 N N . GLN A 1 203 ? 19.374 0.514 -38.227 1.00 89.69 203 GLN A N 1
ATOM 1635 C CA . GLN A 1 203 ? 20.579 0.411 -39.051 1.00 89.69 203 GLN A CA 1
ATOM 1636 C C . GLN A 1 203 ? 20.395 -0.553 -40.228 1.00 89.69 203 GLN A C 1
ATOM 1638 O O . GLN A 1 203 ? 20.842 -0.254 -41.336 1.00 89.69 203 GLN A O 1
ATOM 1643 N N . GLU A 1 204 ? 19.740 -1.693 -40.019 1.00 89.75 204 GLU A N 1
ATOM 1644 C CA . GLU A 1 204 ? 19.408 -2.634 -41.087 1.00 89.75 204 GLU A CA 1
ATOM 1645 C C . GLU A 1 204 ? 18.450 -2.019 -42.106 1.00 89.75 204 GLU A C 1
ATOM 1647 O O . GLU A 1 204 ? 18.701 -2.128 -43.305 1.00 89.75 204 GLU A O 1
ATOM 1652 N N . GLN A 1 205 ? 17.413 -1.301 -41.668 1.00 89.06 205 GLN A N 1
ATOM 1653 C CA . GLN A 1 205 ? 16.517 -0.582 -42.577 1.00 89.06 205 GLN A CA 1
ATOM 1654 C C . GLN A 1 205 ? 17.256 0.475 -43.401 1.00 89.06 205 GLN A C 1
ATOM 1656 O O . GLN A 1 205 ? 17.056 0.546 -44.613 1.00 89.06 205 GLN A O 1
ATOM 1661 N N . LEU A 1 206 ? 18.158 1.246 -42.789 1.00 88.19 206 LEU A N 1
ATOM 1662 C CA . LEU A 1 206 ? 18.989 2.223 -43.499 1.00 88.19 206 LEU A CA 1
ATOM 1663 C C . LEU A 1 206 ? 19.916 1.550 -44.524 1.00 88.19 206 LEU A C 1
ATOM 1665 O O . LEU A 1 206 ? 20.081 2.056 -45.635 1.00 88.19 206 LEU A O 1
ATOM 1669 N N . LYS A 1 207 ? 20.498 0.390 -44.191 1.00 90.25 207 LYS A N 1
ATOM 1670 C CA . LYS A 1 207 ? 21.306 -0.414 -45.126 1.00 90.25 207 LYS A CA 1
ATOM 1671 C C . LYS A 1 207 ? 20.462 -0.983 -46.269 1.00 90.25 207 LYS A C 1
ATOM 1673 O O . LYS A 1 207 ? 20.879 -0.940 -47.424 1.00 90.25 207 LYS A O 1
ATOM 1678 N N . MET A 1 208 ? 19.268 -1.491 -45.982 1.00 88.75 208 MET A N 1
ATOM 1679 C CA . MET A 1 208 ? 18.347 -1.980 -47.011 1.00 88.75 208 MET A CA 1
ATOM 1680 C C . MET A 1 208 ? 17.889 -0.845 -47.933 1.00 88.75 208 MET A C 1
ATOM 1682 O O . MET A 1 208 ? 17.885 -0.995 -49.150 1.00 88.75 208 MET A O 1
ATOM 1686 N N . GLN A 1 209 ? 17.574 0.327 -47.384 1.00 85.06 209 GLN A N 1
ATOM 1687 C CA . GLN A 1 209 ? 17.194 1.487 -48.183 1.00 85.06 209 GLN A CA 1
ATOM 1688 C C . GLN A 1 209 ? 18.361 1.995 -49.042 1.00 85.06 209 GLN A C 1
ATOM 1690 O O . GLN A 1 209 ? 18.165 2.306 -50.215 1.00 85.06 209 GLN A O 1
ATOM 1695 N N . SER A 1 210 ? 19.583 2.044 -48.502 1.00 85.88 210 SER A N 1
ATOM 1696 C CA . SER A 1 210 ? 20.756 2.470 -49.273 1.00 85.88 210 SER A CA 1
ATOM 1697 C C . SER A 1 210 ? 21.119 1.481 -50.381 1.00 85.88 210 SER A C 1
ATOM 1699 O O . SER A 1 210 ? 21.447 1.908 -51.485 1.00 85.88 210 SER A O 1
ATOM 1701 N N . THR A 1 211 ? 20.996 0.174 -50.134 1.00 89.44 211 THR A N 1
ATOM 1702 C CA . THR A 1 211 ? 21.206 -0.858 -51.162 1.00 89.44 211 THR A CA 1
ATOM 1703 C C . THR A 1 211 ? 20.143 -0.801 -52.256 1.00 89.44 211 THR A C 1
ATOM 1705 O O . THR A 1 211 ? 20.504 -0.839 -53.429 1.00 89.44 211 THR A O 1
ATOM 1708 N N . LEU A 1 212 ? 18.866 -0.610 -51.909 1.00 89.06 212 LEU A N 1
ATOM 1709 C CA . LEU A 1 212 ? 17.791 -0.368 -52.881 1.00 89.06 212 LEU A CA 1
ATOM 1710 C C . LEU A 1 212 ? 18.034 0.907 -53.706 1.00 89.06 212 LEU A C 1
ATOM 1712 O O . LEU A 1 212 ? 17.878 0.897 -54.928 1.00 89.06 212 LEU A O 1
ATOM 1716 N N . ASN A 1 213 ? 18.459 2.002 -53.072 1.00 87.94 213 ASN A N 1
ATOM 1717 C CA . ASN A 1 213 ? 18.794 3.250 -53.765 1.00 87.94 213 ASN A CA 1
ATOM 1718 C C . ASN A 1 213 ? 20.004 3.083 -54.699 1.00 87.94 213 ASN A C 1
ATOM 1720 O O . ASN A 1 213 ? 20.006 3.597 -55.816 1.00 87.94 213 ASN A O 1
ATOM 1724 N N . LEU A 1 214 ? 21.030 2.343 -54.273 1.00 88.00 214 LEU A N 1
ATOM 1725 C CA . LEU A 1 214 ? 22.196 2.055 -55.106 1.00 88.00 214 LEU A CA 1
ATOM 1726 C C . LEU A 1 214 ? 21.824 1.174 -56.304 1.00 88.00 214 LEU A C 1
ATOM 1728 O O . LEU A 1 214 ? 22.273 1.436 -57.416 1.00 88.00 214 LEU A O 1
ATOM 1732 N N . ASP A 1 215 ? 21.001 0.149 -56.092 1.00 90.56 215 ASP A N 1
ATOM 1733 C CA . ASP A 1 215 ? 20.530 -0.744 -57.152 1.00 90.56 215 ASP A CA 1
ATOM 1734 C C . ASP A 1 215 ? 19.646 -0.013 -58.174 1.00 90.56 215 ASP A C 1
ATOM 1736 O O . ASP A 1 215 ? 19.833 -0.144 -59.384 1.00 90.56 215 ASP A O 1
ATOM 1740 N N . THR A 1 216 ? 18.724 0.830 -57.706 1.00 88.94 216 THR A N 1
ATOM 1741 C CA . THR A 1 216 ? 17.904 1.670 -58.593 1.00 88.94 216 THR A CA 1
ATOM 1742 C C . THR A 1 216 ? 18.749 2.678 -59.372 1.00 88.94 216 THR A C 1
ATOM 1744 O O . THR A 1 216 ? 18.516 2.857 -60.566 1.00 88.94 216 THR A O 1
ATOM 1747 N N . MET A 1 217 ? 19.769 3.283 -58.752 1.00 86.06 217 MET A N 1
ATOM 1748 C CA . MET A 1 217 ? 20.711 4.168 -59.444 1.00 86.06 217 MET A CA 1
ATOM 1749 C C . MET A 1 217 ? 21.532 3.419 -60.501 1.00 86.06 217 MET A C 1
ATOM 1751 O O . MET A 1 217 ? 21.674 3.916 -61.617 1.00 86.06 217 MET A O 1
ATOM 1755 N N . LYS A 1 218 ? 22.033 2.217 -60.185 1.00 86.00 218 LYS A N 1
ATOM 1756 C CA . LYS A 1 218 ? 22.734 1.364 -61.157 1.00 86.00 218 LYS A CA 1
ATOM 1757 C C . LYS A 1 218 ? 21.845 1.049 -62.355 1.00 86.00 218 LYS A C 1
ATOM 1759 O O . LYS A 1 218 ? 22.252 1.302 -63.483 1.00 86.00 218 LYS A O 1
ATOM 1764 N N . ARG A 1 219 ? 20.603 0.616 -62.119 1.00 88.00 219 ARG A N 1
ATOM 1765 C CA . ARG A 1 219 ? 19.636 0.356 -63.197 1.00 88.00 219 ARG A CA 1
ATOM 1766 C C . ARG A 1 219 ? 19.321 1.602 -64.027 1.00 88.00 219 ARG A C 1
ATOM 1768 O O . ARG A 1 219 ? 19.187 1.502 -65.242 1.00 88.00 219 ARG A O 1
ATOM 1775 N N . GLN A 1 220 ? 19.224 2.783 -63.412 1.00 80.38 220 GLN A N 1
ATOM 1776 C CA . GLN A 1 220 ? 19.050 4.037 -64.158 1.00 80.38 220 GLN A CA 1
ATOM 1777 C C . GLN A 1 220 ? 20.258 4.361 -65.042 1.00 80.38 220 GLN A C 1
ATOM 1779 O O . GLN A 1 220 ? 20.068 4.756 -66.192 1.00 80.38 220 GLN A O 1
ATOM 1784 N N . GLN A 1 221 ? 21.481 4.185 -64.534 1.00 82.00 221 GLN A N 1
ATOM 1785 C CA . GLN A 1 221 ? 22.697 4.385 -65.324 1.00 82.00 221 GLN A CA 1
ATOM 1786 C C . GLN A 1 221 ? 22.785 3.387 -66.480 1.00 82.00 221 GLN A C 1
ATOM 1788 O O . GLN A 1 221 ? 23.057 3.802 -67.601 1.00 82.00 221 GLN A O 1
ATOM 1793 N N . GLU A 1 222 ? 22.496 2.106 -66.241 1.00 82.06 222 GLU A N 1
ATOM 1794 C CA . GLU A 1 222 ? 22.470 1.073 -67.285 1.00 82.06 222 GLU A CA 1
ATOM 1795 C C . GLU A 1 222 ? 21.454 1.401 -68.386 1.00 82.06 222 GLU A C 1
ATOM 1797 O O . GLU A 1 222 ? 21.785 1.331 -69.567 1.00 82.06 222 GLU A O 1
ATOM 1802 N N . MET A 1 223 ? 20.243 1.839 -68.024 1.00 78.62 223 MET A N 1
ATOM 1803 C CA . MET A 1 223 ? 19.247 2.275 -69.009 1.00 78.62 223 MET A CA 1
ATOM 1804 C C . MET A 1 223 ? 19.685 3.527 -69.784 1.00 78.62 223 MET A C 1
ATOM 1806 O O . MET A 1 223 ? 19.428 3.617 -70.982 1.00 78.62 223 MET A O 1
ATOM 1810 N N . GLN A 1 224 ? 20.347 4.493 -69.137 1.00 77.81 224 GLN A N 1
ATOM 1811 C CA . GLN A 1 224 ? 20.877 5.682 -69.818 1.00 77.81 224 GLN A CA 1
ATOM 1812 C C . GLN A 1 224 ? 22.016 5.339 -70.781 1.00 77.81 224 GLN A C 1
ATOM 1814 O O . GLN A 1 224 ? 22.051 5.875 -71.887 1.00 77.81 224 GLN A O 1
ATOM 1819 N N . LEU A 1 225 ? 22.922 4.448 -70.373 1.00 79.00 225 LEU A N 1
ATOM 1820 C CA . LEU A 1 225 ? 24.018 3.951 -71.205 1.00 79.00 225 LEU A CA 1
ATOM 1821 C C . LEU A 1 225 ? 23.470 3.191 -72.415 1.00 79.00 225 LEU A C 1
ATOM 1823 O O . LEU A 1 225 ? 23.774 3.568 -73.543 1.00 79.00 225 LEU A O 1
ATOM 1827 N N . GLY A 1 226 ? 22.576 2.220 -72.201 1.00 80.81 226 GLY A N 1
ATOM 1828 C CA . GLY A 1 226 ? 21.940 1.479 -73.294 1.00 80.81 226 GLY A CA 1
ATOM 1829 C C . GLY A 1 226 ? 21.121 2.377 -74.231 1.00 80.81 226 GLY A C 1
ATOM 1830 O O . GLY A 1 226 ? 21.123 2.182 -75.445 1.00 80.81 226 GLY A O 1
ATOM 1831 N N . GLY A 1 227 ? 20.468 3.414 -73.694 1.00 79.88 227 GLY A N 1
ATOM 1832 C CA . GLY A 1 227 ? 19.775 4.424 -74.495 1.00 79.88 227 GLY A CA 1
ATOM 1833 C C . GLY A 1 227 ? 20.723 5.288 -75.337 1.00 79.88 227 GLY A C 1
ATOM 1834 O O . GLY A 1 227 ? 20.427 5.568 -76.498 1.00 79.88 227 GLY A O 1
ATOM 1835 N N . GLN A 1 228 ? 21.874 5.697 -74.793 1.00 75.44 228 GLN A N 1
ATOM 1836 C CA . GLN A 1 228 ? 22.890 6.438 -75.552 1.00 75.44 228 GLN A CA 1
ATOM 1837 C C . GLN A 1 228 ? 23.527 5.589 -76.649 1.00 75.44 228 GLN A C 1
ATOM 1839 O O . GLN A 1 228 ? 23.724 6.095 -77.754 1.00 75.44 228 GLN A O 1
ATOM 1844 N N . GLU A 1 229 ? 23.826 4.323 -76.363 1.00 77.81 229 GLU A N 1
ATOM 1845 C CA . GLU A 1 229 ? 24.349 3.378 -77.351 1.00 77.81 229 GLU A CA 1
ATOM 1846 C C . GLU A 1 229 ? 23.356 3.198 -78.505 1.00 77.81 229 GLU A C 1
ATOM 1848 O O . GLU A 1 229 ? 23.726 3.408 -79.658 1.00 77.81 229 GLU A O 1
ATOM 1853 N N . GLN A 1 230 ? 22.070 2.966 -78.212 1.00 80.50 230 GLN A N 1
ATOM 1854 C CA . GLN A 1 230 ? 21.033 2.880 -79.250 1.00 80.50 230 GLN A CA 1
ATOM 1855 C C . GLN A 1 230 ? 20.918 4.157 -80.095 1.00 80.50 230 GLN A C 1
ATOM 1857 O O . GLN A 1 230 ? 20.727 4.079 -81.309 1.00 80.50 230 GLN A O 1
ATOM 1862 N N . ILE A 1 231 ? 21.042 5.342 -79.489 1.00 81.94 231 ILE A N 1
ATOM 1863 C CA . ILE A 1 231 ? 21.024 6.615 -80.228 1.00 81.94 231 ILE A CA 1
ATOM 1864 C C . ILE A 1 231 ? 22.268 6.759 -81.114 1.00 81.94 231 ILE A C 1
ATOM 1866 O O . ILE A 1 231 ? 22.167 7.264 -82.235 1.00 81.94 231 ILE A O 1
ATOM 1870 N N . GLN A 1 232 ? 23.443 6.345 -80.639 1.00 82.25 232 GLN A N 1
ATOM 1871 C CA . GLN A 1 232 ? 24.664 6.363 -81.447 1.00 82.25 232 GLN A CA 1
ATOM 1872 C C . GLN A 1 232 ? 24.556 5.411 -82.637 1.00 82.25 232 GLN A C 1
ATOM 1874 O O . GLN A 1 232 ? 24.850 5.828 -83.759 1.00 82.25 232 GLN A O 1
ATOM 1879 N N . ASP A 1 233 ? 24.068 4.191 -82.414 1.00 83.50 233 ASP A N 1
ATOM 1880 C CA . ASP A 1 233 ? 23.851 3.206 -83.472 1.00 83.50 233 ASP A CA 1
ATOM 1881 C C . ASP A 1 233 ? 22.846 3.718 -84.507 1.00 83.50 233 ASP A C 1
ATOM 1883 O O . ASP A 1 233 ? 23.134 3.714 -85.705 1.00 83.50 233 ASP A O 1
ATOM 1887 N N . MET A 1 234 ? 21.716 4.270 -84.059 1.00 82.38 234 MET A N 1
ATOM 1888 C CA . MET A 1 234 ? 20.708 4.855 -84.945 1.00 82.38 234 MET A CA 1
ATOM 1889 C C . MET A 1 234 ? 21.262 6.035 -85.758 1.00 82.38 234 MET A C 1
ATOM 1891 O O . MET A 1 234 ? 20.965 6.169 -86.943 1.00 82.38 234 MET A O 1
ATOM 1895 N N . ASN A 1 235 ? 22.088 6.900 -85.161 1.00 85.19 235 ASN A N 1
ATOM 1896 C CA . ASN A 1 235 ? 22.735 8.001 -85.881 1.00 85.19 235 ASN A CA 1
ATOM 1897 C C . ASN A 1 235 ? 23.751 7.501 -86.911 1.00 85.19 235 ASN A C 1
ATOM 1899 O O . ASN A 1 235 ? 23.846 8.060 -88.008 1.00 85.19 235 ASN A O 1
ATOM 1903 N N . LEU A 1 236 ? 24.513 6.461 -86.569 1.00 85.38 236 LEU A N 1
ATOM 1904 C CA . LEU A 1 236 ? 25.465 5.843 -87.481 1.00 85.38 236 LEU A CA 1
ATOM 1905 C C . LEU A 1 236 ? 24.736 5.185 -88.656 1.00 85.38 236 LEU A C 1
ATOM 1907 O O . LEU A 1 236 ? 25.168 5.319 -89.802 1.00 85.38 236 LEU A O 1
ATOM 1911 N N . GLU A 1 237 ? 23.616 4.518 -88.392 1.00 85.06 237 GLU A N 1
ATOM 1912 C CA . GLU A 1 237 ? 22.772 3.902 -89.412 1.00 85.06 237 GLU A CA 1
ATOM 1913 C C . GLU A 1 237 ? 22.110 4.951 -90.311 1.00 85.06 237 GLU A C 1
ATOM 1915 O O . GLU A 1 237 ? 22.224 4.861 -91.533 1.00 85.06 237 GLU A O 1
ATOM 1920 N N . ASN A 1 238 ? 21.552 6.021 -89.740 1.00 84.19 238 ASN A N 1
ATOM 1921 C CA . ASN A 1 238 ? 21.023 7.150 -90.508 1.00 84.19 238 ASN A CA 1
ATOM 1922 C C . ASN A 1 238 ? 22.093 7.810 -91.389 1.00 84.19 238 ASN A C 1
ATOM 1924 O O . ASN A 1 238 ? 21.823 8.129 -92.548 1.00 84.19 238 ASN A O 1
ATOM 1928 N N . GLN A 1 239 ? 23.321 7.996 -90.894 1.00 87.19 239 GLN A N 1
ATOM 1929 C CA . GLN A 1 239 ? 24.425 8.512 -91.713 1.00 87.19 239 GLN A CA 1
ATOM 1930 C C . GLN A 1 239 ? 24.791 7.555 -92.848 1.00 87.19 239 GLN A C 1
ATOM 1932 O O . GLN A 1 239 ? 24.999 7.993 -93.983 1.00 87.19 239 GLN A O 1
ATOM 1937 N N . ARG A 1 240 ? 24.859 6.250 -92.564 1.00 85.94 240 ARG A N 1
ATOM 1938 C CA . ARG A 1 240 ? 25.127 5.224 -93.580 1.00 85.94 240 ARG A CA 1
ATOM 1939 C C . ARG A 1 240 ? 24.057 5.236 -94.664 1.00 85.94 240 ARG A C 1
ATOM 1941 O O . ARG A 1 240 ? 24.407 5.219 -95.844 1.00 85.94 240 ARG A O 1
ATOM 1948 N N . GLU A 1 241 ? 22.790 5.317 -94.274 1.00 83.00 241 GLU A N 1
ATOM 1949 C CA . GLU A 1 241 ? 21.660 5.356 -95.196 1.00 83.00 241 GLU A CA 1
ATOM 1950 C C . GLU A 1 241 ? 21.642 6.660 -96.002 1.00 83.00 241 GLU A C 1
ATOM 1952 O O . GLU A 1 241 ? 21.528 6.625 -97.223 1.00 83.00 241 GLU A O 1
ATOM 1957 N N . THR A 1 242 ? 21.908 7.804 -95.369 1.00 83.00 242 THR A N 1
ATOM 1958 C CA . THR A 1 242 ? 22.034 9.099 -96.063 1.00 83.00 242 THR A CA 1
ATOM 1959 C C . THR A 1 242 ? 23.153 9.068 -97.107 1.00 83.00 242 THR A C 1
ATOM 1961 O O . THR A 1 242 ? 22.965 9.504 -98.243 1.00 83.00 242 THR A O 1
ATOM 1964 N N . MET A 1 243 ? 24.315 8.500 -96.769 1.00 84.25 243 MET A N 1
ATOM 1965 C CA . MET A 1 243 ? 25.411 8.320 -97.728 1.00 84.25 243 MET A CA 1
ATOM 1966 C C . MET A 1 243 ? 25.082 7.302 -98.824 1.00 84.25 243 MET A C 1
ATOM 1968 O O . MET A 1 243 ? 25.638 7.372 -99.924 1.00 84.25 243 MET A O 1
ATOM 1972 N N . ARG A 1 244 ? 24.218 6.322 -98.548 1.00 88.12 244 ARG A N 1
ATOM 1973 C CA . ARG A 1 244 ? 23.724 5.391 -99.566 1.00 88.12 244 ARG A CA 1
ATOM 1974 C C . ARG A 1 244 ? 22.800 6.113 -100.543 1.00 88.12 244 ARG A C 1
ATOM 1976 O O . ARG A 1 244 ? 23.048 6.033 -101.742 1.00 88.12 244 ARG A O 1
ATOM 1983 N N . ILE A 1 245 ? 21.831 6.871 -100.032 1.00 83.94 245 ILE A N 1
ATOM 1984 C CA . ILE A 1 245 ? 20.896 7.677 -100.825 1.00 83.94 245 ILE A CA 1
ATOM 1985 C C . ILE A 1 245 ? 21.660 8.672 -101.704 1.00 83.94 245 ILE A C 1
ATOM 1987 O O . ILE A 1 245 ? 21.451 8.676 -102.910 1.00 83.94 245 ILE A O 1
ATOM 1991 N N . GLN A 1 246 ? 22.620 9.433 -101.160 1.00 80.38 246 GLN A N 1
ATOM 1992 C CA . GLN A 1 246 ? 23.431 10.363 -101.966 1.00 80.38 246 GLN A CA 1
ATOM 1993 C C . GLN A 1 246 ? 24.196 9.664 -103.095 1.00 80.38 246 GLN A C 1
ATOM 1995 O O . GLN A 1 246 ? 24.289 10.190 -104.204 1.00 80.38 246 GLN A O 1
ATOM 2000 N N . ARG A 1 247 ? 24.759 8.476 -102.831 1.00 85.69 247 ARG A N 1
ATOM 2001 C CA . ARG A 1 247 ? 25.449 7.696 -103.869 1.00 85.69 247 ARG A CA 1
ATOM 2002 C C . ARG A 1 247 ? 24.483 7.229 -104.951 1.00 85.69 247 ARG A C 1
ATOM 2004 O O . ARG A 1 247 ? 24.823 7.307 -106.129 1.00 85.69 247 ARG A O 1
ATOM 2011 N N . GLU A 1 248 ? 23.299 6.764 -104.570 1.00 85.94 248 GLU A N 1
ATOM 2012 C CA . GLU A 1 248 ? 22.279 6.327 -105.521 1.00 85.94 248 GLU A CA 1
ATOM 2013 C C . GLU A 1 248 ? 21.726 7.502 -106.341 1.00 85.94 248 GLU A C 1
ATOM 2015 O O . GLU A 1 248 ? 21.603 7.394 -107.561 1.00 85.94 248 GLU A O 1
ATOM 2020 N N . GLU A 1 249 ? 21.471 8.652 -105.715 1.00 78.19 249 GLU A N 1
ATOM 2021 C CA . GLU A 1 249 ? 21.045 9.875 -106.399 1.00 78.19 249 GLU A CA 1
ATOM 2022 C C . GLU A 1 249 ? 22.112 10.404 -107.356 1.00 78.19 249 GLU A C 1
ATOM 2024 O O . GLU A 1 249 ? 21.781 10.763 -108.481 1.00 78.19 249 GLU A O 1
ATOM 2029 N N . MET A 1 250 ? 23.394 10.389 -106.979 1.00 78.69 250 MET A N 1
ATOM 2030 C CA . MET A 1 250 ? 24.488 10.774 -107.878 1.00 78.69 250 MET A CA 1
ATOM 2031 C C . MET A 1 250 ? 24.570 9.840 -109.093 1.00 78.69 250 MET A C 1
ATOM 2033 O O . MET A 1 250 ? 24.748 10.295 -110.225 1.00 78.69 250 MET A O 1
ATOM 2037 N N . GLN A 1 251 ? 24.389 8.534 -108.881 1.00 82.00 251 GLN A N 1
ATOM 2038 C CA . GLN A 1 251 ? 24.327 7.564 -109.974 1.00 82.00 251 GLN A CA 1
ATOM 2039 C C . GLN A 1 251 ? 23.097 7.784 -110.860 1.00 82.00 251 GLN A C 1
ATOM 2041 O O . GLN A 1 251 ? 23.217 7.733 -112.085 1.00 82.00 251 GLN A O 1
ATOM 2046 N N . ARG A 1 252 ? 21.925 8.065 -110.278 1.00 81.19 252 ARG A N 1
ATOM 2047 C CA . ARG A 1 252 ? 20.719 8.425 -111.039 1.00 81.19 252 ARG A CA 1
ATOM 2048 C C . ARG A 1 252 ? 20.903 9.720 -111.816 1.00 81.19 252 ARG A C 1
ATOM 2050 O O . ARG A 1 252 ? 20.542 9.750 -112.983 1.00 81.19 252 ARG A O 1
ATOM 2057 N N . ALA A 1 253 ? 21.493 10.754 -111.224 1.00 72.94 253 ALA A N 1
ATOM 2058 C CA . ALA A 1 253 ? 21.781 12.017 -111.896 1.00 72.94 253 ALA A CA 1
ATOM 2059 C C . ALA A 1 253 ? 22.738 11.814 -113.081 1.00 72.94 253 ALA A C 1
ATOM 2061 O O . ALA A 1 253 ? 22.495 12.341 -114.163 1.00 72.94 253 ALA A O 1
ATOM 2062 N N . SER A 1 254 ? 23.768 10.977 -112.923 1.00 76.56 254 SER A N 1
ATOM 2063 C CA . SER A 1 254 ? 24.671 10.599 -114.017 1.00 76.56 254 SER A CA 1
ATOM 2064 C C . SER A 1 254 ? 23.956 9.814 -115.125 1.00 76.56 254 SER A C 1
ATOM 2066 O O . SER A 1 254 ? 24.149 10.101 -116.311 1.00 76.56 254 SER A O 1
ATOM 2068 N N . ARG A 1 255 ? 23.076 8.869 -114.762 1.00 79.12 255 ARG A N 1
ATOM 2069 C CA . ARG A 1 255 ? 22.231 8.153 -115.732 1.00 79.12 255 ARG A CA 1
ATOM 2070 C C . ARG A 1 255 ? 21.309 9.108 -116.478 1.00 79.12 255 ARG A C 1
ATOM 2072 O O . ARG A 1 255 ? 21.321 9.094 -117.699 1.00 79.12 255 ARG A O 1
ATOM 2079 N N . LEU A 1 256 ? 20.595 9.982 -115.771 1.00 74.56 256 LEU A N 1
ATOM 2080 C CA . LEU A 1 256 ? 19.707 10.983 -116.364 1.00 74.56 256 LEU A CA 1
ATOM 2081 C C . LEU A 1 256 ? 20.460 11.957 -117.280 1.00 74.56 256 LEU A C 1
ATOM 2083 O O . LEU A 1 256 ? 19.952 12.311 -118.337 1.00 74.56 256 LEU A O 1
ATOM 2087 N N . GLN A 1 257 ? 21.683 12.364 -116.934 1.00 71.06 257 GLN A N 1
ATOM 2088 C CA . GLN A 1 257 ? 22.522 13.199 -117.801 1.00 71.06 257 GLN A CA 1
ATOM 2089 C C . GLN A 1 257 ? 22.943 12.454 -119.076 1.00 71.06 257 GLN A C 1
ATOM 2091 O O . GLN A 1 257 ? 22.953 13.022 -120.170 1.00 71.06 257 GLN A O 1
ATOM 2096 N N . THR A 1 258 ? 23.249 11.163 -118.951 1.00 69.44 258 THR A N 1
ATOM 2097 C CA . THR A 1 258 ? 23.575 10.301 -120.094 1.00 69.44 258 THR A CA 1
ATOM 2098 C C . THR A 1 258 ? 22.344 10.074 -120.972 1.00 69.44 258 THR A C 1
ATOM 2100 O O . THR A 1 258 ? 22.439 10.174 -122.191 1.00 69.44 258 THR A O 1
ATOM 2103 N N . GLU A 1 259 ? 21.172 9.854 -120.374 1.00 71.12 259 GLU A N 1
ATOM 2104 C CA . GLU A 1 259 ? 19.892 9.741 -121.079 1.00 71.12 259 GLU A CA 1
ATOM 2105 C C . GLU A 1 259 ? 19.496 11.052 -121.767 1.00 71.12 259 GLU A C 1
ATOM 2107 O O . GLU A 1 259 ? 19.085 11.011 -122.920 1.00 71.12 259 GLU A O 1
ATOM 2112 N N . GLN A 1 260 ? 19.683 12.220 -121.140 1.00 62.47 260 GLN A N 1
ATOM 2113 C CA . GLN A 1 260 ? 19.502 13.518 -121.806 1.00 62.47 260 GLN A CA 1
ATOM 2114 C C . GLN A 1 260 ? 20.462 13.693 -122.987 1.00 62.47 260 GLN A C 1
ATOM 2116 O O . GLN A 1 260 ? 20.057 14.179 -124.039 1.00 62.47 260 GLN A O 1
ATOM 2121 N N . THR A 1 261 ? 21.716 13.261 -122.846 1.00 62.03 261 THR A N 1
ATOM 2122 C CA . THR A 1 261 ? 22.698 13.285 -123.942 1.00 62.03 261 THR A CA 1
ATOM 2123 C C . THR A 1 261 ? 22.270 12.355 -125.081 1.00 62.03 261 THR A C 1
ATOM 2125 O O . THR A 1 261 ? 22.356 12.717 -126.254 1.00 62.03 261 THR A O 1
ATOM 2128 N N . PHE A 1 262 ? 21.740 11.176 -124.746 1.00 59.22 262 PHE A N 1
ATOM 2129 C CA . PHE A 1 262 ? 21.240 10.200 -125.711 1.00 59.22 262 PHE A CA 1
ATOM 2130 C C . PHE A 1 262 ? 19.960 10.680 -126.407 1.00 59.22 262 PHE A C 1
ATOM 2132 O O . PHE A 1 262 ? 19.833 10.540 -127.619 1.00 59.22 262 PHE A O 1
ATOM 2139 N N . LEU A 1 263 ? 19.043 11.319 -125.678 1.00 59.47 263 LEU A N 1
ATOM 2140 C CA . LEU A 1 263 ? 17.859 11.976 -126.233 1.00 59.47 263 LEU A CA 1
ATOM 2141 C C . LEU A 1 263 ? 18.235 13.175 -127.110 1.00 59.47 263 LEU A C 1
ATOM 2143 O O . LEU A 1 263 ? 17.631 13.351 -128.162 1.00 59.47 263 LEU A O 1
ATOM 2147 N N . GLY A 1 264 ? 19.265 13.943 -126.746 1.00 58.31 264 GLY A N 1
ATOM 2148 C CA . GLY A 1 264 ? 19.832 15.000 -127.587 1.00 58.31 264 GLY A CA 1
ATOM 2149 C C . GLY A 1 264 ? 20.411 14.461 -128.901 1.00 58.31 264 GLY A C 1
ATOM 2150 O O . GLY A 1 264 ? 20.150 15.020 -129.963 1.00 58.31 264 GLY A O 1
ATOM 2151 N N . ALA A 1 265 ? 21.114 13.325 -128.866 1.00 54.44 265 ALA A N 1
ATOM 2152 C CA . ALA A 1 265 ? 21.611 12.643 -130.066 1.00 54.44 265 ALA A CA 1
ATOM 2153 C C . ALA A 1 265 ? 20.484 11.985 -130.892 1.00 54.44 265 ALA A C 1
ATOM 2155 O O . ALA A 1 265 ? 20.530 11.968 -132.122 1.00 54.44 265 ALA A O 1
ATOM 2156 N N . HIS A 1 266 ? 19.437 11.483 -130.236 1.00 55.16 266 HIS A N 1
ATOM 2157 C CA . HIS A 1 266 ? 18.260 10.915 -130.893 1.00 55.16 266 HIS A CA 1
ATOM 2158 C C . HIS A 1 266 ? 17.389 12.003 -131.550 1.00 55.16 266 HIS A C 1
ATOM 2160 O O . HIS A 1 266 ? 16.903 11.823 -132.667 1.00 55.16 266 HIS A O 1
ATOM 2166 N N . GLN A 1 267 ? 17.261 13.173 -130.917 1.00 55.94 267 GLN A N 1
ATOM 2167 C CA . GLN A 1 267 ? 16.645 14.362 -131.506 1.00 55.94 267 GLN A CA 1
ATOM 2168 C C . GLN A 1 267 ? 17.488 14.909 -132.665 1.00 55.94 267 GLN A C 1
ATOM 2170 O O . GLN A 1 267 ? 16.912 15.305 -133.676 1.00 55.94 267 GLN A O 1
ATOM 2175 N N . ALA A 1 268 ? 18.824 14.856 -132.579 1.00 48.47 268 ALA A N 1
ATOM 2176 C CA . ALA A 1 268 ? 19.728 15.188 -133.686 1.00 48.47 268 ALA A CA 1
ATOM 2177 C C . ALA A 1 268 ? 19.544 14.258 -134.904 1.00 48.47 268 ALA A C 1
ATOM 2179 O O . ALA A 1 268 ? 19.648 14.704 -136.043 1.00 48.47 268 ALA A O 1
ATOM 2180 N N . ASN A 1 269 ? 19.198 12.985 -134.686 1.00 50.88 269 ASN A N 1
ATOM 2181 C CA . ASN A 1 269 ? 18.919 12.037 -135.769 1.00 50.88 269 ASN A CA 1
ATOM 2182 C C . ASN A 1 269 ? 17.547 12.284 -136.432 1.00 50.88 269 ASN A C 1
ATOM 2184 O O . ASN A 1 269 ? 17.419 12.241 -137.651 1.00 50.88 269 ASN A O 1
ATOM 2188 N N . LEU A 1 270 ? 16.521 12.627 -135.645 1.00 48.06 270 LEU A N 1
ATOM 2189 C CA . LEU A 1 270 ? 15.196 12.994 -136.168 1.00 48.06 270 LEU A CA 1
ATOM 2190 C C . LEU A 1 270 ? 15.167 14.373 -136.853 1.00 48.06 270 LEU A C 1
ATOM 2192 O O . LEU A 1 270 ? 14.303 14.624 -137.690 1.00 48.06 270 LEU A O 1
ATOM 2196 N N . SER A 1 271 ? 16.108 15.264 -136.534 1.00 43.97 271 SER A N 1
ATOM 2197 C CA . SER A 1 271 ? 16.207 16.607 -137.127 1.00 43.97 271 SER A CA 1
ATOM 2198 C C . SER A 1 271 ? 17.108 16.689 -138.370 1.00 43.97 271 SER A C 1
ATOM 2200 O O . SER A 1 271 ? 17.128 17.725 -139.030 1.00 43.97 271 SER A O 1
ATOM 2202 N N . ALA A 1 272 ? 17.749 15.591 -138.794 1.00 45.16 272 ALA A N 1
ATOM 2203 C CA . ALA A 1 272 ? 18.541 15.507 -140.031 1.00 45.16 272 ALA A CA 1
ATOM 2204 C C . ALA A 1 272 ? 17.702 15.339 -141.328 1.00 45.16 272 ALA A C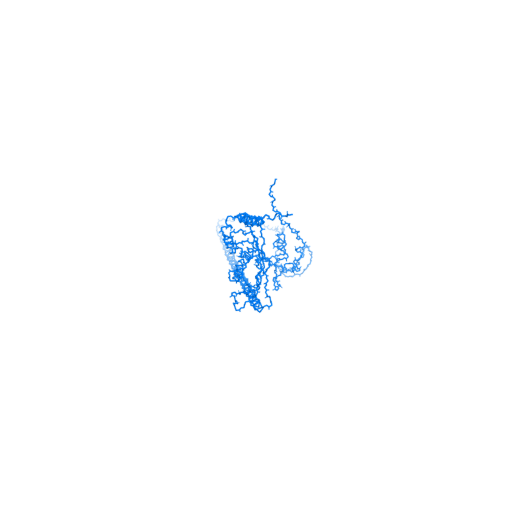 1
ATOM 2206 O O . ALA A 1 272 ? 18.231 14.946 -142.367 1.00 45.16 272 ALA A O 1
ATOM 2207 N N . GLY A 1 273 ? 16.395 15.636 -141.278 1.00 45.75 273 GLY A N 1
ATOM 2208 C CA . GLY A 1 273 ? 15.453 15.570 -142.406 1.00 45.75 273 GLY A CA 1
ATOM 2209 C C . GLY A 1 273 ? 14.767 16.891 -142.776 1.00 45.75 273 GLY A C 1
ATOM 2210 O O . GLY A 1 273 ? 13.940 16.893 -143.683 1.00 45.75 273 GLY A O 1
ATOM 2211 N N . VAL A 1 274 ? 15.089 18.016 -142.124 1.00 43.03 274 VAL A N 1
ATOM 2212 C CA . VAL A 1 274 ? 14.658 19.350 -142.580 1.00 43.03 274 VAL A 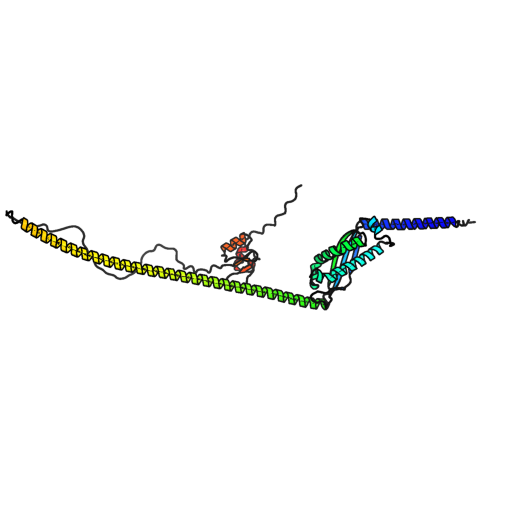CA 1
ATOM 2213 C C . VAL A 1 274 ? 15.851 20.299 -142.549 1.00 43.03 274 VAL A C 1
ATOM 2215 O O . VAL A 1 274 ? 16.341 20.736 -141.514 1.00 43.03 274 VAL A O 1
ATOM 2218 N N . LEU A 1 275 ? 16.324 20.517 -143.767 1.00 36.28 275 LEU A N 1
ATOM 2219 C CA . LEU A 1 275 ? 17.512 21.206 -144.223 1.00 36.28 275 LEU A CA 1
ATOM 2220 C C . LEU A 1 275 ? 17.462 22.725 -143.954 1.00 36.28 275 LEU A C 1
ATOM 2222 O O . LEU A 1 275 ? 16.468 23.373 -144.262 1.00 36.28 275 LEU A O 1
ATOM 2226 N N . ASN A 1 276 ? 18.588 23.248 -143.459 1.00 33.19 276 ASN A N 1
ATOM 2227 C CA . ASN A 1 276 ? 19.203 24.564 -143.700 1.00 33.19 276 ASN A CA 1
ATOM 2228 C C . ASN A 1 276 ? 18.318 25.785 -144.020 1.00 33.19 276 ASN A C 1
ATOM 2230 O O . ASN A 1 276 ? 17.731 25.873 -145.097 1.00 33.19 276 ASN A O 1
ATOM 2234 N N . ASN A 1 277 ? 18.508 26.859 -143.243 1.00 35.56 277 ASN A N 1
ATOM 2235 C CA . ASN A 1 277 ? 18.994 28.112 -143.833 1.00 35.56 277 ASN A CA 1
ATOM 2236 C C . ASN A 1 277 ? 19.624 29.063 -142.800 1.00 35.56 277 ASN A C 1
ATOM 2238 O O . ASN A 1 277 ? 19.039 29.294 -141.748 1.00 35.56 277 ASN A O 1
ATOM 2242 N N . ALA A 1 278 ? 20.796 29.586 -143.183 1.00 36.47 278 ALA A N 1
ATOM 2243 C CA . ALA A 1 278 ? 21.391 30.898 -142.886 1.00 36.47 278 ALA A CA 1
ATOM 2244 C C . ALA A 1 278 ? 21.282 31.426 -141.436 1.00 36.47 278 ALA A C 1
ATOM 2246 O O . ALA A 1 278 ? 20.215 31.817 -140.981 1.00 36.47 278 ALA A O 1
ATOM 2247 N N . THR A 1 279 ? 22.344 31.446 -140.625 1.00 32.75 279 THR A N 1
ATOM 2248 C CA . THR A 1 279 ? 23.559 32.282 -140.768 1.00 32.75 279 THR A CA 1
ATOM 2249 C C . THR A 1 279 ? 23.211 33.757 -140.978 1.00 32.75 279 THR A C 1
ATOM 2251 O O . THR A 1 279 ? 22.873 34.134 -142.091 1.00 32.75 279 THR A O 1
ATOM 2254 N N . ASP A 1 280 ? 23.323 34.596 -139.943 1.00 37.03 280 ASP A N 1
ATOM 2255 C CA . ASP A 1 280 ? 24.444 35.544 -139.890 1.00 37.03 280 ASP A CA 1
ATOM 2256 C C . ASP A 1 280 ? 24.520 36.335 -138.573 1.00 37.03 280 ASP A C 1
ATOM 2258 O O . ASP A 1 280 ? 23.521 36.847 -138.080 1.00 37.03 280 ASP A O 1
ATOM 2262 N N . ASN A 1 281 ? 25.758 36.419 -138.071 1.00 39.03 281 ASN A N 1
ATOM 2263 C CA . ASN A 1 281 ? 26.416 37.501 -137.325 1.00 39.03 281 ASN A CA 1
ATOM 2264 C C . ASN A 1 281 ? 25.636 38.229 -136.210 1.00 39.03 281 ASN A C 1
ATOM 2266 O O . ASN A 1 281 ? 24.639 38.892 -136.432 1.00 39.03 281 ASN A O 1
ATOM 2270 N N . GLY A 1 282 ? 26.100 38.288 -134.967 1.00 32.25 282 GLY A N 1
ATOM 2271 C CA . GLY A 1 282 ? 27.478 38.252 -134.522 1.00 32.25 282 GLY A CA 1
ATOM 2272 C C . GLY A 1 282 ? 27.697 39.366 -133.499 1.00 32.25 282 GLY A C 1
ATOM 2273 O O . GLY A 1 282 ? 27.326 40.511 -133.720 1.00 32.25 282 GLY A O 1
ATOM 2274 N N . ILE A 1 283 ? 28.409 38.991 -132.438 1.00 39.44 283 ILE A N 1
ATOM 2275 C CA . ILE A 1 283 ? 29.404 39.824 -131.762 1.00 39.44 283 ILE A CA 1
ATOM 2276 C C . ILE A 1 283 ? 28.893 40.822 -130.696 1.00 39.44 283 ILE A C 1
ATOM 2278 O O . ILE A 1 283 ? 28.409 41.912 -130.967 1.00 39.44 283 ILE A O 1
ATOM 2282 N N . ASN A 1 284 ? 29.271 40.450 -129.469 1.00 32.56 284 ASN A N 1
ATOM 2283 C CA . ASN A 1 284 ? 29.753 41.277 -128.361 1.00 32.56 284 ASN A CA 1
ATOM 2284 C C . ASN A 1 284 ? 28.791 41.901 -127.343 1.00 32.56 284 ASN A C 1
ATOM 2286 O O . ASN A 1 284 ? 27.846 42.615 -127.644 1.00 32.56 284 ASN A O 1
ATOM 2290 N N . ALA A 1 285 ? 29.278 41.761 -126.103 1.00 39.91 285 ALA A N 1
ATOM 2291 C CA . ALA A 1 285 ? 29.140 42.672 -124.975 1.00 39.91 285 ALA A CA 1
ATOM 2292 C C . ALA A 1 285 ? 27.872 42.553 -124.119 1.00 39.91 285 ALA A C 1
ATOM 2294 O O . ALA A 1 285 ? 27.071 43.475 -124.031 1.00 39.91 285 ALA A O 1
ATOM 2295 N N . PHE A 1 286 ? 27.817 41.497 -123.303 1.00 39.38 286 PHE A N 1
ATOM 2296 C CA . PHE A 1 286 ? 27.333 41.676 -121.932 1.00 39.38 286 PHE A CA 1
ATOM 2297 C C . PHE A 1 286 ? 28.304 41.053 -120.928 1.00 39.38 286 PHE A C 1
ATOM 2299 O O . PHE A 1 286 ? 28.188 39.916 -120.478 1.00 39.38 286 PHE A O 1
ATOM 2306 N N . ARG A 1 287 ? 29.335 41.850 -120.648 1.00 40.94 287 ARG A N 1
ATOM 2307 C CA . ARG A 1 287 ? 30.200 41.764 -119.479 1.00 40.94 287 ARG A CA 1
ATOM 2308 C C . ARG A 1 287 ? 29.496 42.534 -118.357 1.00 40.94 287 ARG A C 1
ATOM 2310 O O . ARG A 1 287 ? 29.002 43.624 -118.619 1.00 40.94 287 ARG A O 1
ATOM 2317 N N . GLN A 1 288 ? 29.627 42.022 -117.131 1.00 43.59 288 GLN A N 1
ATOM 2318 C CA . GLN A 1 288 ? 29.582 42.780 -115.868 1.00 43.59 288 GLN A CA 1
ATOM 2319 C C . GLN A 1 288 ? 28.164 43.074 -115.311 1.00 43.59 288 GLN A C 1
ATOM 2321 O O . GLN A 1 288 ? 27.411 43.842 -115.887 1.00 43.59 288 GLN A O 1
ATOM 2326 N N . GLN A 1 289 ? 27.741 42.339 -114.261 1.00 40.50 289 GLN A N 1
ATOM 2327 C CA . GLN A 1 289 ? 27.789 42.720 -112.815 1.00 40.50 289 GLN A CA 1
ATOM 2328 C C . GLN A 1 289 ? 26.502 43.483 -112.449 1.00 40.50 289 GLN A C 1
ATOM 2330 O O . GLN A 1 289 ? 26.031 44.288 -113.230 1.00 40.50 289 GLN A O 1
ATOM 2335 N N . THR A 1 290 ? 25.802 43.320 -111.334 1.00 37.50 290 THR A N 1
ATOM 2336 C CA . THR A 1 290 ? 26.071 42.990 -109.923 1.00 37.50 290 THR A CA 1
ATOM 2337 C C . THR A 1 290 ? 24.655 42.640 -109.387 1.00 37.50 290 THR A C 1
ATOM 2339 O O . THR A 1 290 ? 23.690 43.202 -109.891 1.00 37.50 290 THR A O 1
ATOM 2342 N N . GLN A 1 291 ? 24.395 41.752 -108.422 1.00 42.69 291 GLN A N 1
ATOM 2343 C CA . GLN A 1 291 ? 24.695 42.009 -107.015 1.00 42.69 291 GLN A CA 1
ATOM 2344 C C . GLN A 1 291 ? 24.300 40.828 -106.099 1.00 42.69 291 GLN A C 1
ATOM 2346 O O . GLN A 1 291 ? 23.158 40.389 -106.106 1.00 42.69 291 GLN A O 1
ATOM 2351 N N . MET A 1 292 ? 25.290 40.422 -105.287 1.00 40.41 292 MET A N 1
ATOM 2352 C CA . MET A 1 292 ? 25.273 39.832 -103.929 1.00 40.41 292 MET A CA 1
ATOM 2353 C C . MET A 1 292 ? 24.537 38.497 -103.674 1.00 40.41 292 MET A C 1
ATOM 2355 O O . MET A 1 292 ? 23.331 38.408 -103.815 1.00 40.41 292 MET A O 1
ATOM 2359 N N . GLY A 1 293 ? 25.186 37.438 -103.174 1.00 39.00 293 GLY A N 1
ATOM 2360 C CA . GLY A 1 293 ? 26.538 37.347 -102.621 1.00 39.00 293 GLY A CA 1
ATOM 2361 C C . GLY A 1 293 ? 27.022 35.903 -102.483 1.00 39.00 293 GLY A C 1
ATOM 2362 O O . GLY A 1 293 ? 26.331 35.039 -101.953 1.00 39.00 293 GLY A O 1
ATOM 2363 N N . ALA A 1 294 ? 28.239 35.679 -102.974 1.00 36.12 294 ALA A N 1
ATOM 2364 C CA . ALA A 1 294 ? 29.071 34.525 -102.691 1.00 36.12 294 ALA A CA 1
ATOM 2365 C C . ALA A 1 294 ? 30.125 34.925 -101.655 1.00 36.12 294 ALA A C 1
ATOM 2367 O O . ALA A 1 294 ? 30.770 35.956 -101.826 1.00 36.12 294 ALA A O 1
ATOM 2368 N N . SER A 1 295 ? 30.314 34.082 -100.644 1.00 36.25 295 SER A N 1
ATOM 2369 C CA . SER A 1 295 ? 31.611 33.733 -100.039 1.00 36.25 295 SER A CA 1
ATOM 2370 C C . SER A 1 295 ? 31.305 32.727 -98.921 1.00 36.25 295 SER A C 1
ATOM 2372 O O . SER A 1 295 ? 30.636 33.072 -97.952 1.00 36.25 295 SER A O 1
ATOM 2374 N N . MET A 1 296 ? 31.603 31.430 -99.078 1.00 36.06 296 MET A N 1
ATOM 2375 C CA . MET A 1 296 ? 32.938 30.867 -98.798 1.00 36.06 296 MET A CA 1
ATOM 2376 C C . MET A 1 296 ? 33.569 31.574 -97.592 1.00 36.06 296 MET A C 1
ATOM 2378 O O . MET A 1 296 ? 33.873 32.752 -97.659 1.00 36.06 296 MET A O 1
ATOM 2382 N N . GLY A 1 297 ? 33.772 30.941 -96.454 1.00 36.19 297 GLY A N 1
ATOM 2383 C CA . GLY A 1 297 ? 34.336 29.616 -96.289 1.00 36.19 297 GLY A CA 1
ATOM 2384 C C . GLY A 1 297 ? 35.490 29.752 -95.296 1.00 36.19 297 GLY A C 1
ATOM 2385 O O . GLY A 1 297 ? 36.038 30.835 -95.128 1.00 36.19 297 GLY A O 1
ATOM 2386 N N . LEU A 1 298 ? 35.849 28.622 -94.694 1.00 36.50 298 LEU A N 1
ATOM 2387 C CA . LEU A 1 298 ? 37.096 28.392 -93.962 1.00 36.50 298 LEU A CA 1
ATOM 2388 C C . LEU A 1 298 ? 37.250 29.120 -92.618 1.00 36.50 298 LEU A C 1
ATOM 2390 O O . LEU A 1 298 ? 37.723 30.241 -92.514 1.00 36.50 298 LEU A O 1
ATOM 2394 N N . GLY A 1 299 ? 36.918 28.363 -91.571 1.00 45.88 299 GLY A N 1
ATOM 2395 C CA . GLY A 1 299 ? 37.948 27.737 -90.743 1.00 45.88 299 GLY A CA 1
ATOM 2396 C C . GLY A 1 299 ? 38.906 28.672 -90.015 1.00 45.88 299 GLY A C 1
ATOM 2397 O O . GLY A 1 299 ? 39.828 29.197 -90.618 1.00 45.88 299 GLY A O 1
ATOM 2398 N N . ALA A 1 300 ? 38.760 28.727 -88.693 1.00 34.72 300 ALA A N 1
ATOM 2399 C CA . ALA A 1 300 ? 39.861 28.656 -87.733 1.00 34.72 300 ALA A CA 1
ATOM 2400 C C . ALA A 1 300 ? 39.282 28.718 -86.310 1.00 34.72 300 ALA A C 1
ATOM 2402 O O . ALA A 1 300 ? 38.697 29.717 -85.903 1.00 34.72 300 ALA A O 1
ATOM 2403 N N . ALA A 1 301 ? 39.484 27.654 -85.535 1.00 42.06 301 ALA A N 1
ATOM 2404 C CA . ALA A 1 301 ? 39.838 27.833 -84.126 1.00 42.06 301 ALA A CA 1
ATOM 2405 C C . ALA A 1 301 ? 41.276 28.415 -84.087 1.00 42.06 301 ALA A C 1
ATOM 2407 O O . ALA A 1 301 ? 41.995 28.172 -85.061 1.00 42.06 301 ALA A O 1
ATOM 2408 N N . PRO A 1 302 ? 41.767 29.092 -83.023 1.00 55.22 302 PRO A N 1
ATOM 2409 C CA . PRO A 1 302 ? 41.352 28.927 -81.627 1.00 55.22 302 PRO A CA 1
ATOM 2410 C C . PRO A 1 302 ? 41.377 30.206 -80.739 1.00 55.22 302 PRO A C 1
ATOM 2412 O O . PRO A 1 302 ? 41.835 31.269 -81.134 1.00 55.22 302 PRO A O 1
ATOM 2415 N N . GLN A 1 303 ? 40.986 29.997 -79.475 1.00 36.12 303 GLN A N 1
ATOM 2416 C CA . GLN A 1 303 ? 41.389 30.710 -78.246 1.00 36.12 303 GLN A CA 1
ATOM 2417 C C . GLN A 1 303 ? 40.749 32.061 -77.834 1.00 36.12 303 GLN A C 1
ATOM 2419 O O . GLN A 1 303 ? 40.742 33.054 -78.546 1.00 36.12 303 GLN A O 1
ATOM 2424 N N . MET A 1 304 ? 40.279 32.020 -76.575 1.00 37.41 304 MET A N 1
ATOM 2425 C CA . MET A 1 304 ? 40.150 33.046 -75.512 1.00 37.41 304 MET A CA 1
ATOM 2426 C C . MET A 1 304 ? 41.123 34.246 -75.610 1.00 37.41 304 MET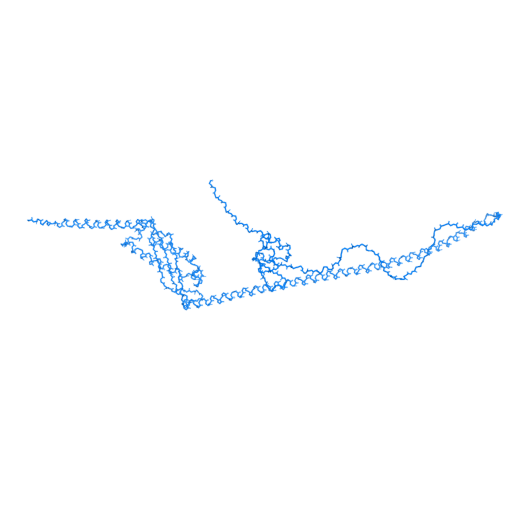 A C 1
ATOM 2428 O O . MET A 1 304 ? 42.215 34.031 -76.132 1.00 37.41 304 MET A O 1
ATOM 2432 N N . PRO A 1 305 ? 40.852 35.446 -75.016 1.00 40.34 305 PRO A N 1
ATOM 2433 C CA . PRO A 1 305 ? 40.275 35.628 -73.667 1.00 40.34 305 PRO A CA 1
ATOM 2434 C C . PRO A 1 305 ? 39.362 36.861 -73.421 1.00 40.34 305 PRO A C 1
ATOM 2436 O O . PRO A 1 305 ? 39.533 37.923 -73.999 1.00 40.34 305 PRO A O 1
ATOM 2439 N N . GLY A 1 306 ? 38.491 36.741 -72.411 1.00 37.94 306 GLY A N 1
ATOM 2440 C CA . GLY A 1 306 ? 38.321 37.771 -71.376 1.00 37.94 306 GLY A CA 1
ATOM 2441 C C . GLY A 1 306 ? 37.487 39.035 -71.653 1.00 37.94 306 GLY A C 1
ATOM 2442 O O . GLY A 1 306 ? 37.866 39.902 -72.426 1.00 37.94 306 GLY A O 1
ATOM 2443 N N . MET A 1 307 ? 36.502 39.219 -70.761 1.00 36.88 307 MET A N 1
ATOM 2444 C CA . MET A 1 307 ? 36.281 40.459 -69.992 1.00 36.88 307 MET A CA 1
ATOM 2445 C C . MET A 1 307 ? 35.261 41.480 -70.534 1.00 36.88 307 MET A C 1
ATOM 2447 O O . MET A 1 307 ? 35.549 42.277 -71.418 1.00 36.88 307 MET A O 1
ATOM 2451 N N . GLY A 1 308 ? 34.099 41.546 -69.866 1.00 33.53 308 GLY A N 1
ATOM 2452 C CA . GLY A 1 308 ? 33.267 42.754 -69.840 1.00 33.53 308 GLY A CA 1
ATOM 2453 C C . GLY A 1 308 ? 31.783 42.541 -69.522 1.00 33.53 308 GLY A C 1
ATOM 2454 O O . GLY A 1 308 ? 31.009 42.249 -70.421 1.00 33.53 308 GLY A O 1
ATOM 2455 N N . GLY A 1 309 ? 31.383 42.803 -68.271 1.00 33.34 309 GLY A N 1
ATOM 2456 C CA . GLY A 1 309 ? 30.051 43.350 -67.956 1.00 33.34 309 GLY A CA 1
ATOM 2457 C C . GLY A 1 309 ? 28.974 42.377 -67.462 1.00 33.34 309 GLY A C 1
ATOM 2458 O O . GLY A 1 309 ? 28.362 41.654 -68.235 1.00 33.34 309 GLY A O 1
ATOM 2459 N N . ALA A 1 310 ? 28.708 42.430 -66.156 1.00 35.84 310 ALA A N 1
ATOM 2460 C CA . ALA A 1 310 ? 27.663 41.709 -65.430 1.00 35.84 310 ALA A CA 1
ATOM 2461 C C . ALA A 1 310 ? 26.227 42.122 -65.832 1.00 35.84 310 ALA A C 1
ATOM 2463 O O . ALA A 1 310 ? 25.992 43.271 -66.207 1.00 35.84 310 ALA A O 1
ATOM 2464 N N . PRO A 1 311 ? 25.242 41.236 -65.601 1.00 36.50 311 PRO A N 1
ATOM 2465 C CA . PRO A 1 311 ? 24.270 41.547 -64.555 1.00 36.50 311 PRO A CA 1
ATOM 2466 C C . PRO A 1 311 ? 24.466 40.666 -63.326 1.00 36.50 311 PRO A C 1
ATOM 2468 O O . PRO A 1 311 ? 24.735 39.469 -63.386 1.00 36.50 311 PRO A O 1
ATOM 2471 N N . GLN A 1 312 ? 24.342 41.331 -62.194 1.00 37.16 312 GLN A N 1
ATOM 2472 C CA . GLN A 1 312 ? 24.543 40.861 -60.840 1.00 37.16 312 GLN A CA 1
ATOM 2473 C C . GLN A 1 312 ? 23.494 39.789 -60.491 1.00 37.16 312 GLN A C 1
ATOM 2475 O O . GLN A 1 312 ? 22.337 40.105 -60.227 1.00 37.16 312 GLN A O 1
ATOM 2480 N N . MET A 1 313 ? 23.895 38.515 -60.493 1.00 41.88 313 MET A N 1
ATOM 2481 C CA . MET A 1 313 ? 23.152 37.443 -59.827 1.00 41.88 313 MET A CA 1
ATOM 2482 C C . MET A 1 313 ? 23.571 37.401 -58.350 1.00 41.88 313 MET A C 1
ATOM 2484 O O . MET A 1 313 ? 24.774 37.340 -58.074 1.00 41.88 313 MET A O 1
ATOM 2488 N N . PRO A 1 314 ? 22.629 37.454 -57.389 1.00 37.34 314 PRO A N 1
ATOM 2489 C CA . PRO A 1 314 ? 22.939 37.329 -55.969 1.00 37.34 314 PRO A CA 1
ATOM 2490 C C . PRO A 1 314 ? 23.688 36.021 -55.709 1.00 37.34 314 PRO A C 1
ATOM 2492 O O . PRO A 1 314 ? 23.293 34.963 -56.197 1.00 37.34 314 PRO A O 1
ATOM 2495 N N . GLY A 1 315 ? 24.799 36.123 -54.981 1.00 36.34 315 GLY A N 1
ATOM 2496 C CA . GLY A 1 315 ? 25.799 35.075 -54.846 1.00 36.34 315 GLY A CA 1
ATOM 2497 C C . GLY A 1 315 ? 25.235 33.692 -54.525 1.00 36.34 315 GLY A C 1
ATOM 2498 O O . GLY A 1 315 ? 24.526 33.497 -53.538 1.00 36.34 315 GLY A O 1
ATOM 2499 N N . MET A 1 316 ? 25.679 32.707 -55.307 1.00 41.28 316 MET A N 1
ATOM 2500 C CA . MET A 1 316 ? 25.873 31.349 -54.815 1.00 41.28 316 MET A CA 1
ATOM 2501 C C . MET A 1 316 ? 26.935 31.392 -53.710 1.00 41.28 316 MET A C 1
ATOM 2503 O O . MET A 1 316 ? 28.107 31.087 -53.915 1.00 41.28 316 MET A O 1
ATOM 2507 N N . GLN A 1 317 ? 26.517 31.778 -52.507 1.00 34.28 317 GLN A N 1
ATOM 2508 C CA . GLN A 1 317 ? 27.089 31.168 -51.324 1.00 34.28 317 GLN A CA 1
ATOM 2509 C C . GLN A 1 317 ? 26.747 29.685 -51.427 1.00 34.28 317 GLN A C 1
ATOM 2511 O O . GLN A 1 317 ? 25.571 29.314 -51.425 1.00 34.28 317 GLN A O 1
ATOM 2516 N N . MET A 1 318 ? 27.776 28.837 -51.492 1.00 38.12 318 MET A N 1
ATOM 2517 C CA . MET A 1 318 ? 27.680 27.526 -50.868 1.00 38.12 318 MET A CA 1
ATOM 2518 C C . MET A 1 318 ? 27.230 27.785 -49.428 1.00 38.12 318 MET A C 1
ATOM 2520 O O . MET A 1 318 ? 28.041 28.051 -48.542 1.00 38.12 318 MET A O 1
ATOM 2524 N N . LYS A 1 319 ? 25.915 27.765 -49.196 1.00 35.53 319 LYS A N 1
ATOM 2525 C CA . LYS A 1 319 ? 25.395 27.460 -47.878 1.00 35.53 319 LYS A CA 1
ATOM 2526 C C . LYS A 1 319 ? 25.904 26.055 -47.621 1.00 35.53 319 LYS A C 1
ATOM 2528 O O . LYS A 1 319 ? 25.398 25.096 -48.198 1.00 35.53 319 LYS A O 1
ATOM 2533 N N . GLN A 1 320 ? 26.959 25.964 -46.813 1.00 35.88 320 GLN A N 1
ATOM 2534 C CA . GLN A 1 320 ? 27.202 24.780 -46.008 1.00 35.88 320 GLN A CA 1
ATOM 2535 C C . GLN A 1 320 ? 25.827 24.312 -45.541 1.00 35.88 320 GLN A C 1
ATOM 2537 O O . GLN A 1 320 ? 25.090 25.101 -44.944 1.00 35.88 320 GLN A O 1
ATOM 2542 N N . ALA A 1 321 ? 25.444 23.090 -45.909 1.00 37.69 321 ALA A N 1
ATOM 2543 C CA . ALA A 1 321 ? 24.278 22.469 -45.321 1.00 37.69 321 ALA A CA 1
ATOM 2544 C C . ALA A 1 321 ? 24.572 22.412 -43.821 1.00 37.69 321 ALA A C 1
ATOM 2546 O O . ALA A 1 321 ? 25.356 21.582 -43.362 1.00 37.69 321 ALA A O 1
ATOM 2547 N N . THR A 1 322 ? 24.029 23.369 -43.070 1.00 41.31 322 THR A N 1
ATOM 2548 C CA . THR A 1 322 ? 23.967 23.262 -41.625 1.00 41.31 322 THR A CA 1
ATOM 2549 C C . THR A 1 322 ? 23.233 21.954 -41.363 1.00 41.31 322 THR A C 1
ATOM 2551 O O . THR A 1 322 ? 22.148 21.767 -41.925 1.00 41.31 322 THR A O 1
ATOM 2554 N N . PRO A 1 323 ? 23.814 21.010 -40.603 1.00 49.84 323 PRO A N 1
ATOM 2555 C CA . PRO A 1 323 ? 23.100 19.795 -40.252 1.00 49.84 323 PRO A CA 1
ATOM 2556 C C . PRO A 1 323 ? 21.790 20.237 -39.605 1.00 49.84 323 PRO A C 1
ATOM 2558 O O . PRO A 1 323 ? 21.806 20.926 -38.584 1.00 49.84 323 PRO A O 1
ATOM 2561 N N . GLN A 1 324 ? 20.659 19.948 -40.254 1.00 60.53 324 GLN A N 1
ATOM 2562 C CA . GLN A 1 324 ? 19.359 20.271 -39.686 1.00 60.53 324 GLN A CA 1
ATOM 2563 C C . GLN A 1 324 ? 19.204 19.408 -38.442 1.00 60.53 324 GLN A C 1
ATOM 2565 O O . GLN A 1 324 ? 18.976 18.200 -38.531 1.00 60.53 324 GLN A O 1
ATOM 2570 N N . VAL A 1 325 ? 19.427 20.027 -37.280 1.00 71.62 325 VAL A N 1
ATOM 2571 C CA . VAL A 1 325 ? 19.360 19.348 -35.992 1.00 71.62 325 VAL A CA 1
ATOM 2572 C C . VAL A 1 325 ? 17.938 18.839 -35.828 1.00 71.62 325 VAL A C 1
ATOM 2574 O O . VAL A 1 325 ? 16.993 19.610 -35.677 1.00 71.62 325 VAL A O 1
ATOM 2577 N N . SER A 1 326 ? 17.817 17.524 -35.924 1.00 86.44 326 SER A N 1
ATOM 2578 C CA . SER A 1 326 ? 16.566 16.796 -35.843 1.00 86.44 326 SER A CA 1
ATOM 2579 C C . SER A 1 326 ? 16.434 16.189 -34.453 1.00 86.44 326 SER A C 1
ATOM 2581 O O . SER A 1 326 ? 17.372 15.552 -33.964 1.00 86.44 326 SER A O 1
ATOM 2583 N N . TYR A 1 327 ? 15.283 16.387 -33.819 1.00 90.31 327 TYR A N 1
ATOM 2584 C CA . TYR A 1 327 ? 15.003 15.927 -32.462 1.00 90.31 327 TYR A CA 1
ATOM 2585 C C . TYR A 1 327 ? 13.958 14.813 -32.466 1.00 90.31 327 TYR A C 1
ATOM 2587 O O . TYR A 1 327 ? 12.934 14.897 -33.137 1.00 90.31 327 TYR A O 1
ATOM 2595 N N . MET A 1 328 ? 14.188 13.780 -31.668 1.00 90.44 328 MET A N 1
ATOM 2596 C CA . MET A 1 328 ? 13.171 12.811 -31.278 1.00 90.44 328 MET A CA 1
ATOM 2597 C C . MET A 1 328 ? 12.518 13.284 -29.976 1.00 90.44 328 MET A C 1
ATOM 2599 O O . MET A 1 328 ? 13.202 13.805 -29.095 1.00 90.44 328 MET A O 1
ATOM 2603 N N . VAL A 1 329 ? 11.205 13.109 -29.851 1.00 90.94 329 VAL A N 1
ATOM 2604 C CA . VAL A 1 329 ? 10.385 13.555 -28.715 1.00 90.94 329 VAL A CA 1
ATOM 2605 C C . VAL A 1 329 ? 9.574 12.373 -28.184 1.00 90.94 329 VAL A C 1
ATOM 2607 O O . VAL A 1 329 ? 8.973 11.636 -28.958 1.00 90.94 329 VAL A O 1
ATOM 2610 N N . GLY A 1 330 ? 9.532 12.189 -26.866 1.00 85.81 330 GLY A N 1
ATOM 2611 C CA . GLY A 1 330 ? 8.709 11.176 -26.208 1.00 85.81 330 GLY A CA 1
ATOM 2612 C C . GLY A 1 330 ? 7.301 11.690 -25.904 1.00 85.81 330 GLY A C 1
ATOM 2613 O O . GLY A 1 330 ? 7.088 12.278 -24.847 1.00 85.81 330 GLY A O 1
ATOM 2614 N N . VAL A 1 331 ? 6.333 11.452 -26.789 1.00 78.81 331 VAL A N 1
ATOM 2615 C CA . VAL A 1 331 ? 4.919 11.822 -26.588 1.00 78.81 331 VAL A CA 1
ATOM 2616 C C . VAL A 1 331 ? 4.155 10.597 -26.073 1.00 78.81 331 VAL A C 1
ATOM 2618 O O . VAL A 1 331 ? 4.182 9.542 -26.698 1.00 78.81 331 VAL A O 1
ATOM 2621 N N . ASN A 1 332 ? 3.482 10.702 -24.919 1.00 66.25 332 ASN A N 1
ATOM 2622 C CA . ASN A 1 332 ? 2.724 9.597 -24.296 1.00 66.25 332 ASN A CA 1
ATOM 2623 C C . ASN A 1 332 ? 3.534 8.297 -24.081 1.00 66.25 332 ASN A C 1
ATOM 2625 O O . ASN A 1 332 ? 3.001 7.195 -24.186 1.00 66.25 332 ASN A O 1
ATOM 2629 N N . GLY A 1 333 ? 4.836 8.416 -23.800 1.00 70.00 333 GLY A N 1
ATOM 2630 C CA . GLY A 1 333 ? 5.724 7.262 -23.607 1.00 70.00 333 GLY A CA 1
ATOM 2631 C C . GLY A 1 333 ? 6.153 6.560 -24.902 1.00 70.00 333 GLY A C 1
ATOM 2632 O O . GLY A 1 333 ? 6.856 5.555 -24.834 1.00 70.00 333 GLY A O 1
ATOM 2633 N N . GLN A 1 334 ? 5.777 7.090 -26.069 1.00 75.50 334 GLN A N 1
ATOM 2634 C CA . GLN A 1 334 ? 6.237 6.628 -27.377 1.00 75.50 334 GLN A CA 1
ATOM 2635 C C . GLN A 1 334 ? 7.149 7.672 -28.022 1.00 75.50 334 GLN A C 1
ATOM 2637 O O . GLN A 1 334 ? 6.930 8.877 -27.897 1.00 75.50 334 GLN A O 1
ATOM 2642 N N . GLN A 1 335 ? 8.191 7.216 -28.714 1.00 85.75 335 GLN A N 1
ATOM 2643 C CA . GLN A 1 335 ? 9.068 8.108 -29.468 1.00 85.75 335 GLN A CA 1
ATOM 2644 C C . GLN A 1 335 ? 8.388 8.565 -30.766 1.00 85.75 335 GLN A C 1
ATOM 2646 O O . GLN A 1 335 ? 7.827 7.755 -31.502 1.00 85.75 335 GLN A O 1
ATOM 2651 N N . ALA A 1 336 ? 8.481 9.855 -31.059 1.00 82.88 336 ALA A N 1
ATOM 2652 C CA . ALA A 1 336 ? 8.007 10.482 -32.283 1.00 82.88 336 ALA A CA 1
ATOM 2653 C C . ALA A 1 336 ? 9.091 11.428 -32.831 1.00 82.88 336 ALA A C 1
ATOM 2655 O O . ALA A 1 336 ? 9.872 11.996 -32.066 1.00 82.88 336 ALA A O 1
ATOM 2656 N N . GLY A 1 337 ? 9.157 11.590 -34.151 1.00 85.38 337 GLY A N 1
ATOM 2657 C CA . GLY A 1 337 ? 10.185 12.377 -34.845 1.00 85.38 337 GLY A CA 1
ATOM 2658 C C . GLY A 1 337 ? 10.921 11.548 -35.905 1.00 85.38 337 GLY A C 1
ATOM 2659 O O . GLY A 1 337 ? 10.556 10.390 -36.120 1.00 85.38 337 GLY A O 1
ATOM 2660 N N . PRO A 1 338 ? 11.949 12.094 -36.579 1.00 85.75 338 PRO A N 1
ATOM 2661 C CA . PRO A 1 338 ? 12.658 13.346 -36.292 1.00 85.75 338 PRO A CA 1
ATOM 2662 C C . PRO A 1 338 ? 11.843 14.616 -36.576 1.00 85.75 338 PRO A C 1
ATOM 2664 O O . PRO A 1 338 ? 11.343 14.803 -37.679 1.00 85.75 338 PRO A O 1
ATOM 2667 N N . PHE A 1 339 ? 11.765 15.508 -35.590 1.00 89.62 339 PHE A N 1
ATOM 2668 C CA . PHE A 1 339 ? 11.174 16.837 -35.712 1.00 89.62 339 PHE A CA 1
ATOM 2669 C C . PHE A 1 339 ? 12.262 17.892 -35.908 1.00 89.62 339 PHE A C 1
ATOM 2671 O O . PHE A 1 339 ? 13.281 17.890 -35.211 1.00 89.62 339 PHE A O 1
ATOM 2678 N N . ASP A 1 340 ? 12.028 18.815 -36.836 1.00 89.44 340 ASP A N 1
ATOM 2679 C CA . ASP A 1 340 ? 12.831 20.028 -36.965 1.00 89.44 340 ASP A CA 1
ATOM 2680 C C . ASP A 1 340 ? 12.387 21.106 -35.958 1.00 89.44 340 ASP A C 1
ATOM 2682 O O . ASP A 1 340 ? 11.395 20.969 -35.239 1.00 89.44 340 ASP A O 1
ATOM 2686 N N . TRP A 1 341 ? 13.119 22.217 -35.919 1.00 86.69 341 TRP A N 1
ATOM 2687 C CA . TRP A 1 341 ? 12.840 23.322 -35.003 1.00 86.69 341 TRP A CA 1
ATOM 2688 C C . TRP A 1 341 ? 11.418 23.904 -35.130 1.00 86.69 341 TRP A C 1
ATOM 2690 O O . TRP A 1 341 ? 10.792 24.228 -34.120 1.00 86.69 341 TRP A O 1
ATOM 2700 N N . ASN A 1 342 ? 10.886 24.013 -36.351 1.00 86.38 342 ASN A N 1
ATOM 2701 C CA . ASN A 1 342 ? 9.546 24.561 -36.583 1.00 86.38 342 ASN A CA 1
ATOM 2702 C C . ASN A 1 342 ? 8.465 23.600 -36.073 1.00 86.38 342 ASN A C 1
ATOM 2704 O O . ASN A 1 342 ? 7.481 24.025 -35.467 1.00 86.38 342 ASN A O 1
ATOM 2708 N N . GLN A 1 343 ? 8.663 22.299 -36.278 1.00 87.81 343 GLN A N 1
ATOM 2709 C CA . GLN A 1 343 ? 7.768 21.252 -35.797 1.00 87.81 343 GLN A CA 1
ATOM 2710 C C . GLN A 1 343 ? 7.780 21.175 -34.263 1.00 87.81 343 GLN A C 1
ATOM 2712 O O . GLN A 1 343 ? 6.721 21.062 -33.647 1.00 87.81 343 GLN A O 1
ATOM 2717 N N . LEU A 1 344 ? 8.943 21.341 -33.622 1.00 89.00 344 LEU A N 1
ATOM 2718 C CA . LEU A 1 344 ? 9.022 21.445 -32.161 1.00 89.00 344 LEU A CA 1
ATOM 2719 C C . LEU A 1 344 ? 8.246 22.654 -31.629 1.00 89.00 344 LEU A C 1
ATOM 2721 O O . LEU A 1 344 ? 7.519 22.523 -30.647 1.00 89.00 344 LEU A O 1
ATOM 2725 N N . GLN A 1 345 ? 8.338 23.812 -32.289 1.00 87.44 345 GLN A N 1
ATOM 2726 C CA . GLN A 1 345 ? 7.575 25.002 -31.900 1.00 87.44 345 GLN A CA 1
ATOM 2727 C C . GLN A 1 345 ? 6.057 24.760 -31.970 1.00 87.44 345 GLN A C 1
ATOM 2729 O O . GLN A 1 345 ? 5.321 25.169 -31.068 1.00 87.44 345 GLN A O 1
ATOM 2734 N N . GLN A 1 346 ? 5.587 24.040 -32.994 1.00 86.75 346 GLN A N 1
ATOM 2735 C CA . GLN A 1 346 ? 4.184 23.629 -33.096 1.00 86.75 346 GLN A CA 1
ATOM 2736 C C . GLN A 1 346 ? 3.785 22.675 -31.962 1.00 86.75 346 GLN A C 1
ATOM 2738 O O . GLN A 1 346 ? 2.745 22.884 -31.337 1.00 86.75 346 GLN A O 1
ATOM 2743 N N . LEU A 1 347 ? 4.619 21.687 -31.630 1.00 87.62 347 LEU A N 1
ATOM 2744 C CA . LEU A 1 347 ? 4.351 20.752 -30.531 1.00 87.62 347 LEU A CA 1
ATOM 2745 C C . LEU A 1 347 ? 4.287 21.446 -29.163 1.00 87.62 347 LEU A C 1
ATOM 2747 O O . LEU A 1 347 ? 3.466 21.058 -28.328 1.00 87.62 347 LEU A O 1
ATOM 2751 N N . VAL A 1 348 ? 5.092 22.492 -28.939 1.00 88.94 348 VAL A N 1
ATOM 2752 C CA . VAL A 1 348 ? 4.982 23.333 -27.733 1.00 88.94 348 VAL A CA 1
ATOM 2753 C C . VAL A 1 348 ? 3.661 24.096 -27.724 1.00 88.94 348 VAL A C 1
ATOM 2755 O O . VAL A 1 348 ? 2.970 24.102 -26.708 1.00 88.94 348 VAL A O 1
ATOM 2758 N N . SER A 1 349 ? 3.263 24.689 -28.856 1.00 82.69 349 SER A N 1
ATOM 2759 C CA . SER A 1 349 ? 1.989 25.421 -28.952 1.00 82.69 349 SER A CA 1
ATOM 2760 C C . SER A 1 349 ? 0.761 24.531 -28.712 1.00 82.69 349 SER A C 1
ATOM 2762 O O . SER A 1 349 ? -0.249 24.999 -28.196 1.00 82.69 349 SER A O 1
ATOM 2764 N N . GLN A 1 350 ? 0.870 23.239 -29.035 1.00 82.38 350 GLN A N 1
ATOM 2765 C CA . GLN A 1 350 ? -0.165 22.224 -28.819 1.00 82.38 350 GLN A CA 1
ATOM 2766 C C . GLN A 1 350 ? -0.105 21.580 -27.422 1.00 82.38 350 GLN A C 1
ATOM 2768 O O . GLN A 1 350 ? -0.927 20.720 -27.112 1.00 82.38 350 GLN A O 1
ATOM 2773 N N . GLY A 1 351 ? 0.874 21.944 -26.584 1.00 83.44 351 GLY A N 1
ATOM 2774 C CA . GLY A 1 351 ? 1.070 21.369 -25.249 1.00 83.44 351 GLY A CA 1
ATOM 2775 C C . GLY A 1 351 ? 1.570 19.918 -25.239 1.00 83.44 351 GLY A C 1
ATOM 2776 O O . GLY A 1 351 ? 1.636 19.307 -24.176 1.00 83.44 351 GLY A O 1
ATOM 2777 N N . GLN A 1 352 ? 1.937 19.359 -26.396 1.00 83.88 352 GLN A N 1
ATOM 2778 C CA . GLN A 1 352 ? 2.462 17.993 -26.512 1.00 83.88 352 GLN A CA 1
ATOM 2779 C C . GLN A 1 352 ? 3.955 17.914 -26.161 1.00 83.88 352 GLN A C 1
ATOM 2781 O O . GLN A 1 352 ? 4.430 16.885 -25.679 1.00 83.88 352 GLN A O 1
ATOM 2786 N N . LEU A 1 353 ? 4.692 19.012 -26.365 1.00 88.19 353 LEU A N 1
ATOM 2787 C CA . LEU A 1 353 ? 6.070 19.178 -25.911 1.00 88.19 353 LEU A CA 1
ATOM 2788 C C . LEU A 1 353 ? 6.111 20.175 -24.748 1.00 88.19 353 LEU A C 1
ATOM 2790 O O . LEU A 1 353 ? 5.832 21.360 -24.912 1.00 88.19 353 LEU A O 1
ATOM 2794 N N . THR A 1 354 ? 6.501 19.698 -23.571 1.00 88.06 354 THR A N 1
ATOM 2795 C CA . THR A 1 354 ? 6.701 20.507 -22.362 1.00 88.06 354 THR A CA 1
ATOM 2796 C C . THR A 1 354 ? 8.148 20.391 -21.894 1.00 88.06 354 THR A C 1
ATOM 2798 O O . THR A 1 354 ? 8.891 19.521 -22.349 1.00 88.06 354 THR A O 1
ATOM 2801 N N . GLN A 1 355 ? 8.556 21.212 -20.924 1.00 88.38 355 GLN A N 1
ATOM 2802 C CA . GLN A 1 355 ? 9.889 21.100 -20.317 1.00 88.38 355 GLN A CA 1
ATOM 2803 C C . GLN A 1 355 ? 10.149 19.722 -19.678 1.00 88.38 355 GLN A C 1
ATOM 2805 O O . GLN A 1 355 ? 11.307 19.329 -19.544 1.00 88.38 355 GLN A O 1
ATOM 2810 N N . GLN A 1 356 ? 9.087 18.994 -19.307 1.00 88.00 356 GLN A N 1
ATOM 2811 C CA . GLN A 1 356 ? 9.143 17.653 -18.714 1.00 88.00 356 GLN A CA 1
ATOM 2812 C C . GLN A 1 356 ? 9.061 16.529 -19.760 1.00 88.00 356 GLN A C 1
ATOM 2814 O O . GLN A 1 356 ? 9.076 15.353 -19.406 1.00 88.00 356 GLN A O 1
ATOM 2819 N N . THR A 1 357 ? 8.975 16.856 -21.048 1.00 89.62 357 THR A N 1
ATOM 2820 C CA . THR A 1 357 ? 8.959 15.856 -22.116 1.00 89.62 357 THR A CA 1
ATOM 2821 C C . THR A 1 357 ? 10.385 15.392 -22.417 1.00 89.62 357 THR A C 1
ATOM 2823 O O . THR A 1 357 ? 11.308 16.206 -22.468 1.00 89.62 357 THR A O 1
ATOM 2826 N N . TYR A 1 358 ? 10.581 14.088 -22.624 1.00 91.25 358 TYR A N 1
ATOM 2827 C CA . TYR A 1 358 ? 11.879 13.544 -23.025 1.00 91.25 358 TYR A CA 1
ATOM 2828 C C . TYR A 1 358 ? 12.189 13.890 -24.480 1.00 91.25 358 TYR A C 1
ATOM 2830 O O . TYR A 1 358 ? 11.347 13.721 -25.361 1.00 91.25 358 TYR A O 1
ATOM 2838 N N . VAL A 1 359 ? 13.416 14.333 -24.731 1.00 91.94 359 VAL A N 1
ATOM 2839 C CA . VAL A 1 359 ? 13.936 14.643 -26.060 1.00 91.94 359 VAL A CA 1
ATOM 2840 C C . VAL A 1 359 ? 15.325 14.049 -26.249 1.00 91.94 359 VAL A C 1
ATOM 2842 O O . VAL A 1 359 ? 16.090 13.883 -25.296 1.00 91.94 359 VAL A O 1
ATOM 2845 N N . TRP A 1 360 ? 15.660 13.739 -27.492 1.00 92.12 360 TRP A N 1
ATOM 2846 C CA . TRP A 1 360 ? 16.980 13.257 -27.871 1.00 92.12 360 TRP A CA 1
ATOM 2847 C C . TRP A 1 360 ? 17.348 13.777 -29.255 1.00 92.12 360 TRP A C 1
ATOM 2849 O O . TRP A 1 360 ? 16.489 13.917 -30.122 1.00 92.12 360 TRP A O 1
ATOM 2859 N N . LYS A 1 361 ? 18.630 14.052 -29.477 1.00 88.94 361 LYS A N 1
ATOM 2860 C CA . LYS A 1 361 ? 19.171 14.363 -30.801 1.00 88.94 361 LYS A CA 1
ATOM 2861 C C . LYS A 1 361 ? 20.464 13.603 -31.031 1.00 88.94 361 LYS A C 1
ATOM 2863 O O . LYS A 1 361 ? 21.148 13.210 -30.084 1.00 88.94 361 LYS A O 1
ATOM 2868 N N . GLN A 1 362 ? 20.837 13.473 -32.298 1.00 81.00 362 GLN A N 1
ATOM 2869 C CA . GLN A 1 362 ? 22.115 12.886 -32.679 1.00 81.00 362 GLN A CA 1
ATOM 2870 C C . GLN A 1 362 ? 23.273 13.623 -31.981 1.00 81.00 362 GLN A C 1
ATOM 2872 O O . GLN A 1 362 ? 23.405 14.842 -32.093 1.00 81.00 362 GLN A O 1
ATOM 2877 N N . GLY A 1 363 ? 24.088 12.873 -31.235 1.00 81.62 363 GLY A N 1
ATOM 2878 C CA . GLY A 1 363 ? 25.188 13.402 -30.419 1.00 81.62 363 GLY A CA 1
ATOM 2879 C C . GLY A 1 363 ? 24.901 13.488 -28.914 1.00 81.62 363 GLY A C 1
ATOM 2880 O O . GLY A 1 363 ? 25.824 13.771 -28.155 1.00 81.62 363 GLY A O 1
ATOM 2881 N N . MET A 1 364 ? 23.671 13.216 -28.456 1.00 84.81 364 MET A N 1
ATOM 2882 C CA . MET A 1 364 ? 23.366 13.095 -27.024 1.00 84.81 364 MET A CA 1
ATOM 2883 C C . MET A 1 364 ? 23.601 11.669 -26.499 1.00 84.81 364 MET A C 1
ATOM 2885 O O . MET A 1 364 ? 23.177 10.711 -27.151 1.00 84.81 364 MET A O 1
ATOM 2889 N N . PRO A 1 365 ? 24.216 11.508 -25.309 1.00 77.56 365 PRO A N 1
ATOM 2890 C CA . PRO A 1 365 ? 24.497 10.190 -24.734 1.00 77.56 365 PRO A CA 1
ATOM 2891 C C . PRO A 1 365 ? 23.235 9.462 -24.243 1.00 77.56 365 PRO A C 1
ATOM 2893 O O . PRO A 1 365 ? 23.197 8.236 -24.233 1.00 77.56 365 PRO A O 1
ATOM 2896 N N . ASN A 1 366 ? 22.197 10.198 -23.843 1.00 87.31 366 ASN A N 1
ATOM 2897 C CA . ASN A 1 366 ? 20.924 9.676 -23.353 1.00 87.31 366 ASN A CA 1
ATOM 2898 C C . ASN A 1 366 ? 19.780 10.661 -23.643 1.00 87.31 366 ASN A C 1
ATOM 2900 O O . ASN A 1 366 ? 20.013 11.821 -23.985 1.00 87.31 366 ASN A O 1
ATOM 2904 N N . TRP A 1 367 ? 18.537 10.193 -23.507 1.00 89.38 367 TRP A N 1
ATOM 2905 C CA . TRP A 1 367 ? 17.363 11.066 -23.501 1.00 89.38 367 TRP A CA 1
ATOM 2906 C C . TRP A 1 367 ? 17.441 12.034 -22.320 1.00 89.38 367 TRP A C 1
ATOM 2908 O O . TRP A 1 367 ? 17.733 11.625 -21.194 1.00 89.38 367 TRP A O 1
ATOM 2918 N N . ALA A 1 368 ? 17.146 13.301 -22.575 1.00 90.75 368 ALA A N 1
ATOM 2919 C CA . ALA A 1 368 ? 17.128 14.351 -21.567 1.00 90.75 368 ALA A CA 1
ATOM 2920 C C . ALA A 1 368 ? 15.750 15.012 -21.525 1.00 90.75 368 ALA A C 1
ATOM 2922 O O . ALA A 1 368 ? 14.993 14.955 -22.493 1.00 90.75 368 ALA A O 1
ATOM 2923 N N . PHE A 1 369 ? 15.411 15.657 -20.412 1.00 91.12 369 PHE A N 1
ATOM 2924 C CA . PHE A 1 369 ? 14.219 16.500 -20.372 1.00 91.12 369 PHE A CA 1
ATOM 2925 C C . PHE A 1 369 ? 14.406 17.716 -21.279 1.00 91.12 369 PHE A C 1
ATOM 2927 O O . PHE A 1 369 ? 15.475 18.326 -21.280 1.00 91.12 369 PHE A O 1
ATOM 2934 N N . ALA A 1 370 ? 13.365 18.113 -22.011 1.00 89.81 370 ALA A N 1
ATOM 2935 C CA . ALA A 1 370 ? 13.447 19.227 -22.951 1.00 89.81 370 ALA A CA 1
ATOM 2936 C C . ALA A 1 370 ? 13.894 20.540 -22.286 1.00 89.81 370 ALA A C 1
ATOM 2938 O O . ALA A 1 370 ? 14.617 21.317 -22.903 1.00 89.81 370 ALA A O 1
ATOM 2939 N N . GLY A 1 371 ? 13.550 20.757 -21.009 1.00 86.06 371 GLY A N 1
ATOM 2940 C CA . GLY A 1 371 ? 14.025 21.911 -20.234 1.00 86.06 371 GLY A CA 1
ATOM 2941 C C . GLY A 1 371 ? 15.517 21.871 -19.861 1.00 86.06 371 GLY A C 1
ATOM 2942 O O . GLY A 1 371 ? 16.116 22.916 -19.610 1.00 86.06 371 GLY A O 1
ATOM 2943 N N . GLN A 1 372 ? 16.137 20.687 -19.849 1.00 86.75 372 GLN A N 1
ATOM 2944 C CA . GLN A 1 372 ? 17.570 20.504 -19.574 1.00 86.75 372 GLN A CA 1
ATOM 2945 C C . GLN A 1 372 ? 18.435 20.666 -20.830 1.00 86.75 372 GLN A C 1
ATOM 2947 O O . GLN A 1 372 ? 19.651 20.825 -20.728 1.00 86.75 372 GLN A O 1
ATOM 2952 N N . VAL A 1 373 ? 17.826 20.652 -22.017 1.00 88.81 373 VAL A N 1
ATOM 2953 C CA . VAL A 1 373 ? 18.528 20.900 -23.276 1.00 88.81 373 VAL A CA 1
ATOM 2954 C C . VAL A 1 373 ? 18.608 22.402 -23.503 1.00 88.81 373 VAL A C 1
ATOM 2956 O O . VAL A 1 373 ? 17.622 23.042 -23.863 1.00 88.81 373 VAL A O 1
ATOM 2959 N N . GLN A 1 374 ? 19.800 22.967 -23.312 1.00 83.56 374 GLN A N 1
ATOM 2960 C CA . GLN A 1 374 ? 20.026 24.413 -23.397 1.00 83.56 374 GLN A CA 1
ATOM 2961 C C . GLN A 1 374 ? 19.570 25.007 -24.741 1.00 83.56 374 GLN A C 1
ATOM 2963 O O . GLN A 1 374 ? 19.012 26.099 -24.783 1.00 83.56 374 GLN A O 1
ATOM 2968 N N . GLU A 1 375 ? 19.727 24.248 -25.827 1.00 86.31 375 GLU A N 1
ATOM 2969 C CA . GLU A 1 375 ? 19.301 24.641 -27.173 1.00 86.31 375 GLU A CA 1
ATOM 2970 C C . GLU A 1 375 ? 17.780 24.732 -27.337 1.00 86.31 375 GLU A C 1
ATOM 2972 O O . GLU A 1 375 ? 17.328 25.491 -28.182 1.00 86.31 375 GLU A O 1
ATOM 2977 N N . LEU A 1 376 ? 16.983 24.003 -26.547 1.00 87.81 376 LEU A N 1
ATOM 2978 C CA . LEU A 1 376 ? 15.518 23.990 -26.651 1.00 87.81 376 LEU A CA 1
ATOM 2979 C C . LEU A 1 376 ? 14.840 24.996 -25.718 1.00 87.81 376 LEU A C 1
ATOM 2981 O O . LEU A 1 376 ? 13.649 25.258 -25.872 1.00 87.81 376 LEU A O 1
ATOM 2985 N N . GLN A 1 377 ? 15.570 25.597 -24.775 1.00 84.88 377 GLN A N 1
ATOM 2986 C CA . GLN A 1 377 ? 14.999 26.559 -23.829 1.00 84.88 377 GLN A CA 1
ATOM 2987 C C . GLN A 1 377 ? 14.229 27.725 -24.477 1.00 84.88 377 GLN A C 1
ATOM 2989 O O . GLN A 1 377 ? 13.149 28.043 -23.972 1.00 84.88 377 GLN A O 1
ATOM 2994 N N . PRO A 1 378 ? 14.672 28.315 -25.609 1.00 87.31 378 PRO A N 1
ATOM 2995 C CA . PRO A 1 378 ? 13.924 29.383 -26.275 1.00 87.31 378 PRO A CA 1
ATOM 2996 C C . PRO A 1 378 ? 12.510 28.978 -26.716 1.00 87.31 378 PRO A C 1
ATOM 2998 O O . PRO A 1 378 ? 11.629 29.834 -26.780 1.00 87.31 378 PRO A O 1
ATOM 3001 N N . LEU A 1 379 ? 12.258 27.687 -26.978 1.00 84.00 379 LEU A N 1
ATOM 3002 C CA . LEU A 1 379 ? 10.933 27.192 -27.373 1.00 84.00 379 LEU A CA 1
ATOM 3003 C C . LEU A 1 379 ? 9.898 27.356 -26.254 1.00 84.00 379 LEU A C 1
ATOM 3005 O O . LEU A 1 379 ? 8.718 27.548 -26.531 1.00 84.00 379 LEU A O 1
ATOM 3009 N N . PHE A 1 380 ? 10.337 27.314 -24.994 1.00 83.69 380 PHE A N 1
ATOM 3010 C CA . PHE A 1 380 ? 9.461 27.357 -23.823 1.00 83.69 380 PHE A CA 1
ATOM 3011 C C . PHE A 1 380 ? 9.267 28.769 -23.255 1.00 83.69 380 PHE A C 1
ATOM 3013 O O . PHE A 1 380 ? 8.412 28.956 -22.395 1.00 83.69 380 PHE A O 1
ATOM 3020 N N . MET A 1 381 ? 10.016 29.767 -23.739 1.00 71.69 381 MET A N 1
ATOM 3021 C CA . MET A 1 381 ? 9.906 31.160 -23.276 1.00 71.69 381 MET A CA 1
ATOM 3022 C C . MET A 1 381 ? 8.698 31.902 -23.869 1.00 71.69 381 MET A C 1
ATOM 3024 O O . MET A 1 381 ? 8.198 32.839 -23.256 1.00 71.69 381 MET A O 1
ATOM 3028 N N . ASN A 1 382 ? 8.208 31.458 -25.033 1.00 59.34 382 ASN A N 1
ATOM 3029 C CA . ASN A 1 382 ? 7.036 32.019 -25.719 1.00 59.34 382 ASN A CA 1
ATOM 3030 C C . ASN A 1 382 ? 5.756 31.182 -25.534 1.00 59.34 382 ASN A C 1
ATOM 3032 O O . ASN A 1 382 ? 4.737 31.470 -26.164 1.00 59.34 382 ASN A O 1
ATOM 3036 N N . ALA A 1 383 ? 5.792 30.139 -24.701 1.00 53.03 383 ALA A N 1
ATOM 3037 C CA . ALA A 1 383 ? 4.617 29.331 -24.407 1.00 53.03 383 ALA A CA 1
ATOM 3038 C C . ALA A 1 383 ? 3.675 30.123 -23.485 1.00 53.03 383 ALA A C 1
ATOM 3040 O O . ALA A 1 383 ? 4.054 30.509 -22.379 1.00 53.03 383 ALA A O 1
ATOM 3041 N N . ALA A 1 384 ? 2.457 30.395 -23.961 1.00 52.12 384 ALA A N 1
ATOM 3042 C CA . ALA A 1 384 ? 1.405 31.042 -23.181 1.00 52.12 384 ALA A CA 1
ATOM 3043 C C . ALA A 1 384 ? 1.201 30.331 -21.823 1.00 52.12 384 ALA A C 1
ATOM 3045 O O . ALA A 1 384 ? 1.388 29.112 -21.742 1.00 52.12 384 ALA A O 1
ATOM 3046 N N . PRO A 1 385 ? 0.817 31.062 -20.756 1.00 46.06 385 PRO A N 1
ATOM 3047 C CA . PRO A 1 385 ? 0.603 30.467 -19.441 1.00 46.06 385 PRO A CA 1
ATOM 3048 C C . PRO A 1 385 ? -0.431 29.326 -19.507 1.00 46.06 385 PRO A C 1
ATOM 3050 O O . PRO A 1 385 ? -1.377 29.403 -20.298 1.00 46.06 385 PRO A O 1
ATOM 3053 N N . PRO A 1 386 ? -0.269 28.267 -18.690 1.00 54.34 386 PRO A N 1
ATOM 3054 C CA . PRO A 1 386 ? -1.176 27.123 -18.685 1.00 54.34 386 PRO A CA 1
ATOM 3055 C C . PRO A 1 386 ? -2.616 27.575 -18.407 1.00 54.34 386 PRO A C 1
ATOM 3057 O O . PRO A 1 386 ? -2.871 28.309 -17.451 1.00 54.34 386 PRO A O 1
ATOM 3060 N N . GLN A 1 387 ? -3.563 27.138 -19.244 1.00 53.28 387 GLN A N 1
ATOM 3061 C CA . GLN A 1 387 ? -4.989 27.373 -19.010 1.00 53.28 387 GLN A CA 1
ATOM 3062 C C . GLN A 1 387 ? -5.416 26.628 -17.739 1.00 53.28 387 GLN A C 1
ATOM 3064 O O . GLN A 1 387 ? -5.090 25.451 -17.566 1.00 53.28 387 GLN A O 1
ATOM 3069 N N . MET A 1 388 ? -6.124 27.323 -16.842 1.00 40.91 388 MET A N 1
ATOM 3070 C CA . MET A 1 388 ? -6.678 26.722 -15.628 1.00 40.91 388 MET A CA 1
ATOM 3071 C C . MET A 1 388 ? -7.571 25.520 -15.985 1.00 40.91 388 MET A C 1
ATOM 3073 O O . MET A 1 388 ? -8.362 25.625 -16.926 1.00 40.91 388 MET A O 1
ATOM 3077 N N . PRO A 1 389 ? -7.497 24.403 -15.237 1.00 57.41 389 PRO A N 1
ATOM 3078 C CA . PRO A 1 389 ? -8.447 23.304 -15.371 1.00 57.41 389 PRO A CA 1
ATOM 3079 C C . PRO A 1 389 ? -9.883 23.824 -15.237 1.00 57.41 389 PRO A C 1
ATOM 3081 O O . PRO A 1 389 ? -10.199 24.540 -14.286 1.00 57.41 389 PRO A O 1
ATOM 3084 N N . GLY A 1 390 ? -10.736 23.488 -16.208 1.00 46.88 390 GLY A N 1
ATOM 3085 C CA . GLY A 1 390 ? -12.131 23.918 -16.248 1.00 46.88 390 GLY A CA 1
ATOM 3086 C C . GLY A 1 390 ? -12.875 23.551 -14.964 1.00 46.88 390 GLY A C 1
ATOM 3087 O O . GLY A 1 390 ? -12.864 22.398 -14.533 1.00 46.88 390 GLY A O 1
ATOM 3088 N N . MET A 1 391 ? -13.521 24.547 -14.359 1.00 51.28 391 MET A N 1
ATOM 3089 C CA . MET A 1 391 ? -14.442 24.351 -13.243 1.00 51.28 391 MET A CA 1
ATOM 3090 C C . MET A 1 391 ? -15.593 23.433 -13.698 1.00 51.28 391 MET A C 1
ATOM 3092 O O . MET A 1 391 ? -16.167 23.685 -14.762 1.00 51.28 391 MET A O 1
ATOM 3096 N N . PRO A 1 392 ? -15.956 22.387 -12.934 1.00 54.91 392 PRO A N 1
ATOM 3097 C CA . PRO A 1 392 ? -17.145 21.598 -13.233 1.00 54.91 392 PRO A CA 1
ATOM 3098 C C . PRO A 1 392 ? -18.403 22.486 -13.151 1.00 54.91 392 PRO A C 1
ATOM 3100 O O . PRO A 1 392 ? -18.452 23.395 -12.315 1.00 54.91 392 PRO A O 1
ATOM 3103 N N . PRO A 1 393 ? -19.418 22.257 -14.005 1.00 50.19 393 PRO A N 1
ATOM 3104 C CA . PRO A 1 393 ? -20.637 23.057 -14.004 1.00 50.19 393 PRO A CA 1
ATOM 3105 C C . PRO A 1 393 ? -21.349 22.935 -12.653 1.00 50.19 393 PRO A C 1
ATOM 3107 O O . PRO A 1 393 ? -21.581 21.830 -12.160 1.00 50.19 393 PRO A O 1
ATOM 3110 N N . MET A 1 394 ? -21.695 24.077 -12.052 1.00 51.56 394 MET A N 1
ATOM 3111 C CA . MET A 1 394 ? -22.549 24.102 -10.865 1.00 51.56 394 MET A CA 1
ATOM 3112 C C . MET A 1 394 ? -23.943 23.552 -11.216 1.00 51.56 394 MET A C 1
ATOM 3114 O O . MET A 1 394 ? -24.508 23.965 -12.233 1.00 51.56 394 MET A O 1
ATOM 3118 N N . PRO A 1 395 ? -24.524 22.658 -10.394 1.00 49.69 395 PRO A N 1
ATOM 3119 C CA . PRO A 1 395 ? -25.930 22.289 -10.500 1.00 49.69 395 PRO A CA 1
ATOM 3120 C C . PRO A 1 395 ? -26.803 23.514 -10.221 1.00 49.69 395 PRO A C 1
ATOM 3122 O O . PRO A 1 395 ? -26.557 24.245 -9.262 1.00 49.69 395 PRO A O 1
ATOM 3125 N N . GLY A 1 396 ? -27.793 23.737 -11.083 1.00 56.62 396 GLY A N 1
ATOM 3126 C CA . GLY A 1 396 ? -28.684 24.889 -11.014 1.00 56.62 396 GLY A CA 1
ATOM 3127 C C . GLY A 1 396 ? -29.446 25.005 -9.692 1.00 56.62 396 GLY A C 1
ATOM 3128 O O . GLY A 1 396 ? -29.850 24.004 -9.098 1.00 56.62 396 GLY A O 1
ATOM 3129 N N . VAL A 1 397 ? -29.661 26.258 -9.296 1.00 44.47 397 VAL A N 1
ATOM 3130 C CA . VAL A 1 397 ? -30.767 26.720 -8.448 1.00 44.47 397 VAL A CA 1
ATOM 3131 C C . VAL A 1 397 ? -31.641 27.650 -9.264 1.00 44.47 397 VAL A C 1
ATOM 3133 O O . VAL A 1 397 ? -31.063 28.453 -10.034 1.00 44.47 397 VAL A O 1
#